Protein AF-A0A7S3X8I1-F1 (afdb_monomer)

Organism: Emiliania huxleyi (NCBI:txid2903)

Sequence (468 aa):
GGHARSLIRSGCNDATRTYMCVRTLLLALVGHPAPRRRRATPLTTELDDLARFRCPEGPFLDHQVRRDNSARLQQHIRRALSHGLVSSVLDATPRPLANVTPLYTHEAAAWPKPSRCRRRRAEVCSFSPHFCLSLPSGNAPRSSLISERHGLEFRQVWKVASSSLASFFFCNLWGDLALRKQLPSQPPPTEPAGHLLVAFASRDPISRFVASAHEVLARLLARVSPSGGPMAESMYTEPRGPLSRHVLFHTTSWYTPLVALNTSAAAVGSAAREELLASLVEGFIADLECATVYSASEHMATQTSFVTGGHASRAKLGMQIRLTNASADLETLRVRLGYQTAASSNAAAPRSAWKCPLGRENDGTAKGATMLVSKRDLGAALASRPSLVQRLCTIYMQDFLCLGFALPTECRGGHELDWLGSTATPPTPGPPGVAVGDSGDGVGTPTGRRGGDRGARRWHIGGHQPKS

Radius of gyration: 28.7 Å; Cα contacts (8 Å, |Δi|>4): 591; chains: 1; bounding box: 103×77×71 Å

Secondary structure (DSSP, 8-state):
---------S----TTSHHHHHHHHHHTTS-------------GGGTTTGGGS-PPBSTTS-HHHHHHHHHHHHHHHHHHHHTT-B--GGGS-----TT--B---TTSTTS-B-THHHHHHHHHHHH-GGG----TT----EEEEEETTTTEEEE--TTTTHHHHHHHHHHHS-S--EEEEEPTTSPPPPPPSS--EEEEEE--HHHHHHHHHHHHHHHHHH-B-TTSSBPPGGGT-TTT-TTSHHHHHHH-SSHHHHHHHHHHTTT--HHHHHHHHHHHHHHHHHHHHTT---TTGGGGS-HHHHHHTTBGGG-B--EEEEGGGHHHHHHHHHHHTT------S--SS---SSSS----TT-GGGS-S--SS-HHHHHHHHHT-HHHHHHHHHHTHHHHHHTTPPPPGGGGGGGGGHHHHTT--PPP------------------------------------PPP-

Structure (mmCIF, N/CA/C/O backbone):
data_AF-A0A7S3X8I1-F1
#
_entry.id   AF-A0A7S3X8I1-F1
#
loop_
_atom_site.group_PDB
_atom_site.id
_atom_site.type_symbol
_atom_site.label_atom_id
_atom_site.label_alt_id
_atom_site.label_comp_id
_atom_site.label_asym_id
_atom_site.label_entity_id
_atom_site.label_seq_id
_atom_site.pdbx_PDB_ins_code
_atom_site.Cartn_x
_atom_site.Cartn_y
_atom_site.Cartn_z
_atom_site.occupancy
_atom_site.B_iso_or_equiv
_atom_site.auth_seq_id
_atom_site.auth_comp_id
_atom_site.auth_asym_id
_atom_site.auth_atom_id
_atom_site.pdbx_PDB_model_num
ATOM 1 N N . GLY A 1 1 ? -74.374 -7.783 13.201 1.00 40.38 1 GLY A N 1
ATOM 2 C CA . GLY A 1 1 ? -72.956 -7.380 13.271 1.00 40.38 1 GLY A CA 1
ATOM 3 C C . GLY A 1 1 ? -72.332 -7.620 11.914 1.00 40.38 1 GLY A C 1
ATOM 4 O O . GLY A 1 1 ? -72.589 -8.652 11.329 1.00 40.38 1 GLY A O 1
ATOM 5 N N . GLY A 1 2 ? -71.607 -6.706 11.294 1.00 27.81 2 GLY A N 1
ATOM 6 C CA . GLY A 1 2 ? -70.988 -5.498 11.821 1.00 27.81 2 GLY A CA 1
ATOM 7 C C . GLY A 1 2 ? -69.584 -5.414 11.229 1.00 27.81 2 GLY A C 1
ATOM 8 O O . GLY A 1 2 ? -68.659 -5.947 11.816 1.00 27.81 2 GLY A O 1
ATOM 9 N N . HIS A 1 3 ? -69.487 -4.766 10.063 1.00 29.20 3 HIS A N 1
ATOM 10 C CA . HIS A 1 3 ? -68.266 -4.269 9.405 1.00 29.20 3 HIS A CA 1
ATOM 11 C C . HIS A 1 3 ? -67.370 -5.274 8.657 1.00 29.20 3 HIS A C 1
ATOM 13 O O . HIS A 1 3 ? -66.267 -5.604 9.068 1.00 29.20 3 HIS A O 1
ATOM 19 N N . ALA A 1 4 ? -67.806 -5.616 7.441 1.00 35.84 4 ALA A N 1
ATOM 20 C CA . ALA A 1 4 ? -66.924 -5.937 6.318 1.00 35.84 4 ALA A CA 1
ATOM 21 C C . ALA A 1 4 ? -67.372 -5.122 5.088 1.00 35.84 4 ALA A C 1
ATOM 23 O O . ALA A 1 4 ? -68.060 -5.622 4.203 1.00 35.84 4 ALA A O 1
ATOM 24 N N . ARG A 1 5 ? -67.056 -3.821 5.076 1.00 35.00 5 ARG A N 1
ATOM 25 C CA . ARG A 1 5 ? -67.106 -2.933 3.899 1.00 35.00 5 ARG A CA 1
ATOM 26 C C . ARG A 1 5 ? -66.056 -1.829 4.069 1.00 35.00 5 ARG A C 1
ATOM 28 O O . ARG A 1 5 ? -65.922 -1.318 5.174 1.00 35.00 5 ARG A O 1
ATOM 35 N N . SER A 1 6 ? -65.439 -1.425 2.949 1.00 30.69 6 SER A N 1
ATOM 36 C CA . SER A 1 6 ? -64.463 -0.322 2.777 1.00 30.69 6 SER A CA 1
ATOM 37 C C . SER A 1 6 ? -63.004 -0.757 3.024 1.00 30.69 6 SER A C 1
ATOM 39 O O . SER A 1 6 ? -62.674 -1.114 4.140 1.00 30.69 6 SER A O 1
ATOM 41 N N . LEU A 1 7 ? -62.053 -0.822 2.084 1.00 32.62 7 LEU A N 1
ATOM 42 C CA . LEU A 1 7 ? -61.887 -0.221 0.761 1.00 32.62 7 LEU A CA 1
ATOM 43 C C . LEU A 1 7 ? -61.172 -1.205 -0.192 1.00 32.62 7 LEU A C 1
ATOM 45 O O . LEU A 1 7 ? -59.998 -1.507 -0.012 1.00 32.62 7 LEU A O 1
ATOM 49 N N . ILE A 1 8 ? -61.837 -1.625 -1.269 1.00 36.31 8 ILE A N 1
ATOM 50 C CA . ILE A 1 8 ? -61.172 -2.025 -2.520 1.00 36.31 8 ILE A CA 1
ATOM 51 C C . ILE A 1 8 ? -61.911 -1.283 -3.625 1.00 36.31 8 ILE A C 1
ATOM 53 O O . ILE A 1 8 ? -62.917 -1.757 -4.142 1.00 36.31 8 ILE A O 1
ATOM 57 N N . ARG A 1 9 ? -61.465 -0.060 -3.914 1.00 34.44 9 ARG A N 1
ATOM 58 C CA . ARG A 1 9 ? -61.796 0.685 -5.134 1.00 34.44 9 ARG A CA 1
ATOM 59 C C . ARG A 1 9 ? -60.865 1.886 -5.233 1.00 34.44 9 ARG A C 1
ATOM 61 O O . ARG A 1 9 ? -61.115 2.907 -4.610 1.00 34.44 9 ARG A O 1
ATOM 68 N N . SER A 1 10 ? -59.785 1.727 -5.994 1.00 34.34 10 SER A N 1
ATOM 69 C CA . SER A 1 10 ? -59.190 2.776 -6.834 1.00 34.34 10 SER A CA 1
ATOM 70 C C . SER A 1 10 ? -57.886 2.260 -7.455 1.00 34.34 10 SER A C 1
ATOM 72 O O . SER A 1 10 ? -56.908 2.038 -6.748 1.00 34.34 10 SER A O 1
ATOM 74 N N . GLY A 1 11 ? -57.878 2.106 -8.782 1.00 37.75 11 GLY A N 1
ATOM 75 C CA . GLY A 1 11 ? -56.656 2.232 -9.580 1.00 37.75 11 GLY A CA 1
ATOM 76 C C . GLY A 1 11 ? -55.939 0.944 -9.983 1.00 37.75 11 GLY A C 1
ATOM 77 O O . GLY A 1 11 ? -54.803 0.731 -9.578 1.00 37.75 11 GLY A O 1
ATOM 78 N N . CYS A 1 12 ? -56.544 0.133 -10.855 1.00 33.62 12 CYS A N 1
ATOM 79 C CA . CYS A 1 12 ? -55.807 -0.782 -11.741 1.00 33.62 12 CYS A CA 1
ATOM 80 C C . CYS A 1 12 ? -56.543 -0.916 -13.085 1.00 33.62 12 CYS A C 1
ATOM 82 O O . CYS A 1 12 ? -57.073 -1.971 -13.412 1.00 33.62 12 CYS A O 1
ATOM 84 N N . ASN A 1 13 ? -56.585 0.174 -13.851 1.00 42.72 13 ASN A N 1
ATOM 85 C CA . ASN A 1 13 ? -56.854 0.121 -15.286 1.00 42.72 13 ASN A CA 1
ATOM 86 C C . ASN A 1 13 ? -55.504 0.226 -15.993 1.00 42.72 13 ASN A C 1
ATOM 88 O O . ASN A 1 13 ? -54.994 1.327 -16.132 1.00 42.72 13 ASN A O 1
ATOM 92 N N . ASP A 1 14 ? -54.909 -0.916 -16.340 1.00 40.91 14 ASP A N 1
ATOM 93 C CA . ASP A 1 14 ? -54.005 -1.040 -17.488 1.00 40.91 14 ASP A CA 1
ATOM 94 C C . ASP A 1 14 ? -53.703 -2.522 -17.754 1.00 40.91 14 ASP A C 1
ATOM 96 O O . ASP A 1 14 ? -53.180 -3.246 -16.899 1.00 40.91 14 ASP A O 1
ATOM 100 N N . ALA A 1 15 ? -54.043 -2.977 -18.963 1.00 42.22 15 ALA A N 1
ATOM 101 C CA . ALA A 1 15 ? -53.989 -4.375 -19.404 1.00 42.22 15 ALA A CA 1
ATOM 102 C C . ALA A 1 15 ? -52.571 -4.991 -19.403 1.00 42.22 15 ALA A C 1
ATOM 104 O O . ALA A 1 15 ? -52.410 -6.205 -19.511 1.00 42.22 15 ALA A O 1
ATOM 105 N N . THR A 1 16 ? -51.529 -4.183 -19.215 1.00 43.47 16 THR A N 1
ATOM 106 C CA . THR A 1 16 ? -50.122 -4.600 -19.142 1.00 43.47 16 THR A CA 1
ATOM 107 C C . THR A 1 16 ? -49.683 -5.081 -17.753 1.00 43.47 16 THR A C 1
ATOM 109 O O . THR A 1 16 ? -48.646 -5.736 -17.642 1.00 43.47 16 THR A O 1
ATOM 112 N N . ARG A 1 17 ? -50.456 -4.833 -16.681 1.00 42.75 17 ARG A N 1
ATOM 113 C CA . ARG A 1 17 ? -50.093 -5.262 -15.309 1.00 42.75 17 ARG A CA 1
ATOM 114 C C . ARG A 1 17 ? -50.630 -6.631 -14.892 1.00 42.75 17 ARG A C 1
ATOM 116 O O . ARG A 1 17 ? -50.066 -7.246 -13.983 1.00 42.75 17 ARG A O 1
ATOM 123 N N . THR A 1 18 ? -51.631 -7.166 -15.586 1.00 42.97 18 THR A N 1
ATOM 124 C CA . THR A 1 18 ? -52.195 -8.494 -15.289 1.00 42.97 18 THR A CA 1
ATOM 125 C C . THR A 1 18 ? -51.167 -9.612 -15.523 1.00 42.97 18 THR A C 1
ATOM 127 O O . THR A 1 18 ? -51.121 -10.584 -14.770 1.00 42.97 18 THR A O 1
ATOM 130 N N . TYR A 1 19 ? -50.241 -9.422 -16.470 1.00 40.59 19 TYR A N 1
ATOM 131 C CA . TYR A 1 19 ? -49.158 -10.372 -16.751 1.00 40.59 19 TYR A CA 1
ATOM 132 C C . TYR A 1 19 ? -48.079 -10.452 -15.653 1.00 40.59 19 TYR A C 1
ATOM 134 O O . TYR A 1 19 ? -47.413 -11.481 -15.531 1.00 40.59 19 TYR A O 1
ATOM 142 N N . MET A 1 20 ? -47.906 -9.418 -14.819 1.00 39.44 20 MET A N 1
ATOM 143 C CA . MET A 1 20 ? -46.895 -9.427 -13.746 1.00 39.44 20 MET A CA 1
ATOM 144 C C . MET A 1 20 ? -47.423 -9.977 -12.413 1.00 39.44 20 MET A C 1
ATOM 146 O O . MET A 1 20 ? -46.678 -10.648 -11.694 1.00 39.44 20 MET A O 1
ATOM 150 N N . CYS A 1 21 ? -48.711 -9.793 -12.102 1.00 39.59 21 CYS A N 1
ATOM 151 C CA . CYS A 1 21 ? -49.299 -10.379 -10.888 1.00 39.59 21 CYS A CA 1
ATOM 152 C C . CYS A 1 21 ? -49.449 -11.905 -10.992 1.00 39.59 21 CYS A C 1
ATOM 154 O O . CYS A 1 21 ? -49.142 -12.617 -10.037 1.00 39.59 21 CYS A O 1
ATOM 156 N N . VAL A 1 22 ? -49.814 -12.430 -12.167 1.00 47.88 22 VAL A N 1
ATOM 157 C CA . VAL A 1 22 ? -49.976 -13.882 -12.373 1.00 47.88 22 VAL A CA 1
ATOM 158 C C . VAL A 1 22 ? -48.625 -14.615 -12.379 1.00 47.88 22 VAL A C 1
ATOM 160 O O . VAL A 1 22 ? -48.515 -15.717 -11.844 1.00 47.88 22 VAL A O 1
ATOM 163 N N . ARG A 1 23 ? -47.552 -13.983 -12.879 1.00 43.97 23 ARG A N 1
ATOM 164 C CA . ARG A 1 23 ? -46.199 -14.572 -12.901 1.00 43.97 23 ARG A CA 1
ATOM 165 C C . ARG A 1 23 ? -45.562 -14.671 -11.509 1.00 43.97 23 ARG A C 1
ATOM 167 O O . ARG A 1 23 ? -44.801 -15.599 -11.254 1.00 43.97 23 ARG A O 1
ATOM 174 N N . THR A 1 24 ? -45.908 -13.757 -10.602 1.00 47.91 24 THR A N 1
ATOM 175 C CA . THR A 1 24 ? -45.409 -13.778 -9.215 1.00 47.91 24 THR A CA 1
ATOM 176 C C . THR A 1 24 ? -46.121 -14.847 -8.379 1.00 47.91 24 THR A C 1
ATOM 178 O O . THR A 1 24 ? -45.481 -15.507 -7.565 1.00 47.91 24 THR A O 1
ATOM 181 N N . LEU A 1 25 ? -47.412 -15.097 -8.635 1.00 43.00 25 LEU A N 1
ATOM 182 C CA . LEU A 1 25 ? -48.158 -16.166 -7.962 1.00 43.00 25 LEU A CA 1
ATOM 183 C C . LEU A 1 25 ? -47.815 -17.573 -8.487 1.00 43.00 25 LEU A C 1
ATOM 185 O O . LEU A 1 25 ? -47.768 -18.516 -7.703 1.00 43.00 25 LEU A O 1
ATOM 189 N N . LEU A 1 26 ? -47.501 -17.726 -9.780 1.00 41.41 26 LEU A N 1
ATOM 190 C CA . LEU A 1 26 ? -47.075 -19.018 -10.345 1.00 41.41 26 LEU A CA 1
ATOM 191 C C . LEU A 1 26 ? -45.654 -19.430 -9.926 1.00 41.41 26 LEU A C 1
ATOM 193 O O . LEU A 1 26 ? -45.384 -20.622 -9.806 1.00 41.41 26 LEU A O 1
ATOM 197 N N . LEU A 1 27 ? -44.760 -18.480 -9.628 1.00 42.12 27 LEU A N 1
ATOM 198 C CA . LEU A 1 27 ? -43.426 -18.784 -9.085 1.00 42.12 27 LEU A CA 1
ATOM 199 C C . LEU A 1 27 ? -43.450 -19.223 -7.610 1.00 42.12 27 LEU A C 1
ATOM 201 O O . LEU A 1 27 ? -42.492 -19.842 -7.157 1.00 42.12 27 LEU A O 1
ATOM 205 N N . ALA A 1 28 ? -44.538 -18.963 -6.877 1.00 42.22 28 ALA A N 1
ATOM 206 C CA . ALA A 1 28 ? -44.697 -19.400 -5.489 1.00 42.22 28 ALA A CA 1
ATOM 207 C C . ALA A 1 28 ? -45.192 -20.857 -5.350 1.00 42.22 28 ALA A C 1
ATOM 209 O O . ALA A 1 28 ? -45.083 -21.432 -4.271 1.00 42.22 28 ALA A O 1
ATOM 210 N N . LEU A 1 29 ? -45.708 -21.468 -6.427 1.00 39.75 29 LEU A N 1
ATOM 211 C CA . LEU A 1 29 ? -46.281 -22.825 -6.412 1.00 39.75 29 LEU A CA 1
ATOM 212 C C . LEU A 1 29 ? -45.379 -23.896 -7.048 1.00 39.75 29 LEU A C 1
ATOM 214 O O . LEU A 1 29 ? -45.655 -25.087 -6.916 1.00 39.75 29 LEU A O 1
ATOM 218 N N . VAL A 1 30 ? -44.269 -23.509 -7.685 1.00 42.16 30 VAL A N 1
ATOM 219 C CA . VAL A 1 30 ? -43.256 -24.460 -8.165 1.00 42.16 30 VAL A CA 1
ATOM 220 C C . VAL A 1 30 ? -42.226 -24.654 -7.059 1.00 42.16 30 VAL A C 1
ATOM 222 O O . VAL A 1 30 ? -41.239 -23.920 -6.982 1.00 42.16 30 VAL A O 1
ATOM 225 N N . GLY A 1 31 ? -42.482 -25.632 -6.185 1.00 35.34 31 GLY A N 1
ATOM 226 C CA . GLY A 1 31 ? -41.591 -26.024 -5.095 1.00 35.34 31 GLY A CA 1
ATOM 227 C C . GLY A 1 31 ? -40.145 -26.131 -5.571 1.00 35.34 31 GLY A C 1
ATOM 228 O O . GLY A 1 31 ? -39.769 -27.076 -6.262 1.00 35.34 31 GLY A O 1
ATOM 229 N N . HIS A 1 32 ? -39.334 -25.129 -5.229 1.00 37.28 32 HIS A N 1
ATOM 230 C CA . HIS A 1 32 ? -37.905 -25.170 -5.483 1.00 37.28 32 HIS A CA 1
ATOM 231 C C . HIS A 1 32 ? -37.329 -26.308 -4.640 1.00 37.28 32 HIS A C 1
ATOM 233 O O . HIS A 1 32 ? -37.498 -26.288 -3.417 1.00 37.28 32 HIS A O 1
ATOM 239 N N . PRO A 1 33 ? -36.670 -27.312 -5.249 1.00 37.34 33 PRO A N 1
ATOM 240 C CA . PRO A 1 33 ? -35.994 -28.331 -4.471 1.00 37.34 33 PRO A CA 1
ATOM 241 C C . PRO A 1 33 ? -34.996 -27.614 -3.566 1.00 37.34 33 PRO A C 1
ATOM 243 O O . PRO A 1 33 ? -34.175 -26.824 -4.044 1.00 37.34 33 PRO A O 1
ATOM 246 N N . ALA A 1 34 ? -35.112 -27.854 -2.256 1.00 38.25 34 ALA A N 1
ATOM 247 C CA . ALA A 1 34 ? -34.205 -27.307 -1.260 1.00 38.25 34 ALA A CA 1
ATOM 248 C C . ALA A 1 34 ? -32.766 -27.467 -1.773 1.00 38.25 34 ALA A C 1
ATOM 250 O O . ALA A 1 34 ? -32.433 -28.552 -2.270 1.00 38.25 34 ALA A O 1
ATOM 251 N N . PRO A 1 35 ? -31.922 -26.419 -1.711 1.00 39.03 35 PRO A N 1
ATOM 252 C CA . PRO A 1 35 ? -30.572 -26.501 -2.233 1.00 39.03 35 PRO A CA 1
ATOM 253 C C . PRO A 1 35 ? -29.893 -27.679 -1.546 1.00 39.03 35 PRO A C 1
ATOM 255 O O . PRO A 1 35 ? -29.646 -27.654 -0.339 1.00 39.03 35 PRO A O 1
ATOM 258 N N . ARG A 1 36 ? -29.648 -28.751 -2.314 1.00 36.06 36 ARG A N 1
ATOM 259 C CA . ARG A 1 36 ? -28.876 -29.902 -1.854 1.00 36.06 36 ARG A CA 1
ATOM 260 C C . ARG A 1 36 ? -27.589 -29.320 -1.290 1.00 36.06 36 ARG A C 1
ATOM 262 O O . ARG A 1 36 ? -26.785 -28.785 -2.053 1.00 36.06 36 ARG A O 1
ATOM 269 N N . ARG A 1 37 ? -27.411 -29.414 0.034 1.00 39.72 37 ARG A N 1
ATOM 270 C CA . ARG A 1 37 ? -26.119 -29.230 0.699 1.00 39.72 37 ARG A CA 1
ATOM 271 C C . ARG A 1 37 ? -25.157 -30.178 -0.006 1.00 39.72 37 ARG A C 1
ATOM 273 O O . ARG A 1 37 ? -25.073 -31.353 0.342 1.00 39.72 37 ARG A O 1
ATOM 280 N N . ARG A 1 38 ? -24.454 -29.692 -1.032 1.00 37.88 38 ARG A N 1
ATOM 281 C CA . ARG A 1 38 ? -23.226 -30.333 -1.476 1.00 37.88 38 ARG A CA 1
ATOM 282 C C . ARG A 1 38 ? -22.374 -30.351 -0.219 1.00 37.88 38 ARG A C 1
ATOM 284 O O . ARG A 1 38 ? -22.071 -29.288 0.319 1.00 37.88 38 ARG A O 1
ATOM 291 N N . ARG A 1 39 ? -22.082 -31.548 0.300 1.00 36.16 39 ARG A N 1
ATOM 292 C CA . ARG A 1 39 ? -20.974 -31.727 1.234 1.00 36.16 39 ARG A CA 1
ATOM 293 C C . ARG A 1 39 ? -19.784 -31.101 0.524 1.00 36.16 39 ARG A C 1
ATOM 295 O O . ARG A 1 39 ? -19.296 -31.666 -0.450 1.00 36.16 39 ARG A O 1
ATOM 302 N N . ALA A 1 40 ? -19.420 -29.888 0.931 1.00 38.16 40 ALA A N 1
ATOM 303 C CA . ALA A 1 40 ? -18.139 -29.321 0.587 1.00 38.16 40 ALA A CA 1
ATOM 304 C C . ALA A 1 40 ? -17.142 -30.326 1.146 1.00 38.16 40 ALA A C 1
ATOM 306 O O . ALA A 1 40 ? -17.053 -30.502 2.362 1.00 38.16 40 ALA A O 1
ATOM 307 N N . THR A 1 41 ? -16.504 -31.082 0.259 1.00 34.91 41 THR A N 1
ATOM 308 C CA . THR A 1 41 ? -15.312 -31.834 0.610 1.00 34.91 41 THR A CA 1
ATOM 309 C C . THR A 1 41 ? -14.407 -30.823 1.308 1.00 34.91 41 THR A C 1
ATOM 311 O O . THR A 1 41 ? -14.149 -29.773 0.710 1.00 34.91 41 THR A O 1
ATOM 314 N N . PRO A 1 42 ? -14.023 -31.032 2.580 1.00 38.12 42 PRO A N 1
ATOM 315 C CA . PRO A 1 42 ? -13.113 -30.114 3.239 1.00 38.12 42 PRO A CA 1
ATOM 316 C C . PRO A 1 42 ? -11.873 -30.047 2.353 1.00 38.12 42 PRO A C 1
ATOM 318 O O . PRO A 1 42 ? -11.259 -31.075 2.073 1.00 38.12 42 PRO A O 1
ATOM 321 N N . LEU A 1 43 ? -11.585 -28.857 1.823 1.00 41.56 43 LEU A N 1
ATOM 322 C CA . LEU A 1 43 ? -10.347 -28.580 1.114 1.00 41.56 43 LEU A CA 1
ATOM 323 C C . LEU A 1 43 ? -9.213 -28.848 2.115 1.00 41.56 43 LEU A C 1
ATOM 325 O O . LEU A 1 43 ? -8.800 -27.963 2.853 1.00 41.56 43 LEU A O 1
ATOM 329 N N . THR A 1 44 ? -8.685 -30.070 2.127 1.00 39.56 44 THR A N 1
ATOM 330 C CA . THR A 1 44 ? -7.382 -30.410 2.717 1.00 39.56 44 THR A CA 1
ATOM 331 C C . THR A 1 44 ? -6.228 -29.708 1.978 1.00 39.56 44 THR A C 1
ATOM 333 O O . THR A 1 44 ? -5.072 -29.849 2.348 1.00 39.56 44 THR A O 1
ATOM 336 N N . THR A 1 45 ? -6.546 -28.894 0.967 1.00 45.38 45 THR A N 1
ATOM 337 C CA . THR A 1 45 ? -5.658 -28.126 0.090 1.00 45.38 45 THR A CA 1
ATOM 338 C C . THR A 1 45 ? -5.239 -26.749 0.638 1.00 45.38 45 THR A C 1
ATOM 340 O O . THR A 1 45 ? -4.673 -25.963 -0.116 1.00 45.38 45 THR A O 1
ATOM 343 N N . GLU A 1 46 ? -5.509 -26.395 1.904 1.00 52.03 46 GLU A N 1
ATOM 344 C CA . GLU A 1 46 ? -5.015 -25.119 2.479 1.00 52.03 46 GLU A CA 1
ATOM 345 C C . GLU A 1 46 ? -3.475 -25.071 2.582 1.00 52.03 46 GLU A C 1
ATOM 347 O O . GLU A 1 46 ? -2.886 -23.996 2.474 1.00 52.03 46 GLU A O 1
ATOM 352 N N . LEU A 1 47 ? -2.811 -26.225 2.733 1.00 52.34 47 LEU A N 1
ATOM 353 C CA . LEU A 1 47 ? -1.346 -26.337 2.822 1.00 52.34 47 LEU A CA 1
ATOM 354 C C . LEU A 1 47 ? -0.657 -26.580 1.467 1.00 52.34 47 LEU A C 1
ATOM 356 O O . LEU A 1 47 ? 0.473 -26.124 1.277 1.00 52.34 47 LEU A O 1
ATOM 360 N N . ASP A 1 48 ? -1.333 -27.225 0.511 1.00 54.03 48 ASP A N 1
ATOM 361 C CA . ASP A 1 48 ? -0.756 -27.572 -0.801 1.00 54.03 48 ASP A CA 1
ATOM 362 C C . ASP A 1 48 ? -0.486 -26.351 -1.695 1.00 54.03 48 ASP A C 1
ATOM 364 O O . ASP A 1 48 ? 0.224 -26.448 -2.695 1.00 54.03 48 ASP A O 1
ATOM 368 N N . ASP A 1 49 ? -0.988 -25.172 -1.317 1.00 80.12 49 ASP A N 1
ATOM 369 C CA . ASP A 1 49 ? -0.841 -23.944 -2.097 1.00 80.12 49 ASP A CA 1
ATOM 370 C C . ASP A 1 49 ? 0.178 -22.941 -1.528 1.00 80.12 49 ASP A C 1
ATOM 372 O O . ASP A 1 49 ? 0.261 -21.785 -1.959 1.00 80.12 49 ASP A O 1
ATOM 376 N N . LEU A 1 50 ? 1.002 -23.376 -0.565 1.00 88.06 50 LEU A N 1
ATOM 377 C CA . LEU A 1 50 ? 2.023 -22.526 0.054 1.00 88.06 50 LEU A CA 1
ATOM 378 C C . LEU A 1 50 ? 3.015 -21.936 -0.961 1.00 88.06 50 LEU A C 1
ATOM 380 O O . LEU A 1 50 ? 3.513 -20.828 -0.768 1.00 88.06 50 LEU A O 1
ATOM 384 N N . ALA A 1 51 ? 3.256 -22.629 -2.076 1.00 89.50 51 ALA A N 1
ATOM 385 C CA . ALA A 1 51 ? 4.133 -22.159 -3.146 1.00 89.50 51 ALA A CA 1
ATOM 386 C C . ALA A 1 51 ? 3.670 -20.834 -3.785 1.00 89.50 51 ALA A C 1
ATOM 388 O O . ALA A 1 51 ? 4.492 -20.108 -4.350 1.00 89.50 51 ALA A O 1
ATOM 389 N N . ARG A 1 52 ? 2.380 -20.478 -3.683 1.00 89.94 52 ARG A N 1
ATOM 390 C CA . ARG A 1 52 ? 1.851 -19.197 -4.186 1.00 89.94 52 ARG A CA 1
ATOM 391 C C . ARG A 1 52 ? 2.147 -18.013 -3.264 1.00 89.94 52 ARG A C 1
ATOM 393 O O . ARG A 1 52 ? 2.091 -16.873 -3.730 1.00 89.94 52 ARG A O 1
ATOM 400 N N . PHE A 1 53 ? 2.522 -18.259 -2.006 1.00 92.62 53 PHE A N 1
ATOM 401 C CA . PHE A 1 53 ? 3.091 -17.249 -1.112 1.00 92.62 53 PHE A CA 1
ATOM 402 C C . PHE A 1 53 ? 4.587 -17.132 -1.382 1.00 92.62 53 PHE A C 1
ATOM 404 O O . PHE A 1 53 ? 5.419 -17.798 -0.769 1.00 92.62 53 PHE A O 1
ATOM 411 N N . ARG A 1 54 ? 4.936 -16.301 -2.357 1.00 94.38 54 ARG A N 1
ATOM 412 C CA . ARG A 1 54 ? 6.321 -16.096 -2.780 1.00 94.38 54 ARG A CA 1
ATOM 413 C C . ARG A 1 54 ? 6.568 -14.644 -3.146 1.00 94.38 54 ARG A C 1
ATOM 415 O O . ARG A 1 54 ? 5.628 -13.868 -3.333 1.00 94.38 54 ARG A O 1
ATOM 422 N N . CYS A 1 55 ? 7.839 -14.285 -3.241 1.00 96.12 55 CYS A N 1
ATOM 423 C CA . CYS A 1 55 ? 8.232 -12.978 -3.734 1.00 96.12 55 CYS A CA 1
ATOM 424 C C . CYS A 1 55 ? 8.092 -12.883 -5.258 1.00 96.12 55 CYS A C 1
ATOM 426 O O . CYS A 1 55 ? 8.237 -13.902 -5.945 1.00 96.12 55 CYS A O 1
ATOM 428 N N . PRO A 1 56 ? 7.829 -11.677 -5.799 1.00 93.44 56 PRO A N 1
ATOM 429 C CA . PRO A 1 56 ? 7.842 -11.453 -7.235 1.00 93.44 56 PRO A CA 1
ATOM 430 C C . PRO A 1 56 ? 9.191 -11.848 -7.851 1.00 93.44 56 PRO A C 1
ATOM 432 O O . PRO A 1 56 ? 10.240 -11.820 -7.205 1.00 93.44 56 PRO A O 1
ATOM 435 N N . GLU A 1 57 ? 9.151 -12.253 -9.110 1.00 91.69 57 GLU A N 1
ATOM 436 C CA . GLU A 1 57 ? 10.307 -12.654 -9.894 1.00 91.69 57 GLU A CA 1
ATOM 437 C C . GLU A 1 57 ? 10.955 -11.464 -10.612 1.00 91.69 57 GLU A C 1
ATOM 439 O O . GLU A 1 57 ? 10.396 -10.374 -10.683 1.00 91.69 57 GLU A O 1
ATOM 444 N N . GLY A 1 58 ? 12.122 -11.694 -11.211 1.00 90.88 58 GLY A N 1
ATOM 445 C CA . GLY A 1 58 ? 12.803 -10.727 -12.068 1.00 90.88 58 GLY A CA 1
ATOM 446 C C . GLY A 1 58 ? 14.029 -10.076 -11.421 1.00 90.88 58 GLY A C 1
ATOM 447 O O . GLY A 1 58 ? 14.293 -10.280 -10.239 1.00 90.88 58 GLY A O 1
ATOM 448 N N . PRO A 1 59 ? 14.812 -9.321 -12.209 1.00 93.25 59 PRO A N 1
ATOM 449 C CA . PRO A 1 59 ? 16.157 -8.882 -11.831 1.00 93.25 59 PRO A CA 1
ATOM 450 C C . PRO A 1 59 ? 16.199 -7.777 -10.765 1.00 93.25 59 PRO A C 1
ATOM 452 O O . PRO A 1 59 ? 17.285 -7.357 -10.377 1.00 93.25 59 PRO A O 1
ATOM 455 N N . PHE A 1 60 ? 15.051 -7.280 -10.291 1.00 94.50 60 PHE A N 1
ATOM 456 C CA . PHE A 1 60 ? 1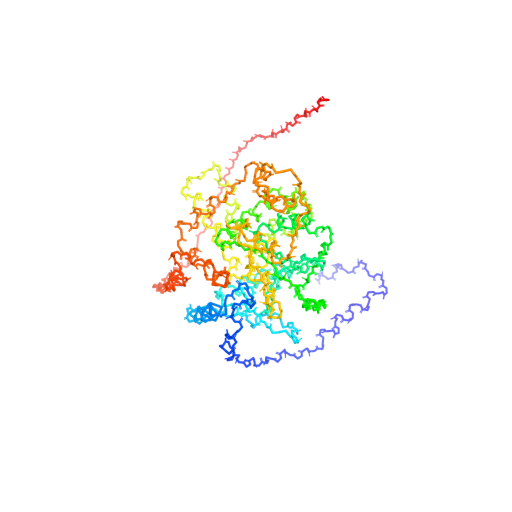5.013 -6.315 -9.186 1.00 94.50 60 PHE A CA 1
ATOM 457 C C . PHE A 1 60 ? 15.430 -6.934 -7.840 1.00 94.50 60 PHE A C 1
ATOM 459 O O . PHE A 1 60 ? 15.840 -6.206 -6.939 1.00 94.50 60 PHE A O 1
ATOM 466 N N . LEU A 1 61 ? 15.296 -8.258 -7.705 1.00 93.75 61 LEU A N 1
ATOM 467 C CA . LEU A 1 61 ? 15.595 -9.016 -6.498 1.00 93.75 61 LEU A CA 1
ATOM 468 C C . LEU A 1 61 ? 16.471 -10.210 -6.874 1.00 93.75 61 LEU A C 1
ATOM 470 O O . LEU A 1 61 ? 16.091 -11.016 -7.724 1.00 93.75 61 LEU A O 1
ATOM 474 N N . ASP A 1 62 ? 17.633 -10.321 -6.233 1.00 95.81 62 ASP A N 1
ATOM 475 C CA . ASP A 1 62 ? 18.560 -11.430 -6.458 1.00 95.81 62 ASP A CA 1
ATOM 476 C C . ASP A 1 62 ? 17.869 -12.798 -6.296 1.00 95.81 62 ASP A C 1
ATOM 478 O O . ASP A 1 62 ? 16.979 -12.976 -5.459 1.00 95.81 62 ASP A O 1
ATOM 482 N N . HIS A 1 63 ? 18.282 -13.781 -7.101 1.00 95.31 63 HIS A N 1
ATOM 483 C CA . HIS A 1 63 ? 17.655 -15.098 -7.134 1.00 95.31 63 HIS A CA 1
ATOM 484 C C . HIS A 1 63 ? 17.722 -15.816 -5.780 1.00 95.31 63 HIS A C 1
ATOM 486 O O . HIS A 1 63 ? 16.731 -16.424 -5.360 1.00 95.31 63 HIS A O 1
ATOM 492 N N . GLN A 1 64 ? 18.873 -15.759 -5.105 1.00 96.81 64 GLN A N 1
ATOM 493 C CA . GLN A 1 64 ? 19.064 -16.383 -3.802 1.00 96.81 64 GLN A CA 1
ATOM 494 C C . GLN A 1 64 ? 18.228 -15.661 -2.747 1.00 96.81 64 GLN A C 1
ATOM 496 O O . GLN A 1 64 ? 17.407 -16.295 -2.085 1.00 96.81 64 GLN A O 1
ATOM 501 N N . VAL A 1 65 ? 18.325 -14.330 -2.697 1.00 96.94 65 VAL A N 1
ATOM 502 C CA . VAL A 1 65 ? 17.530 -13.498 -1.779 1.00 96.94 65 VAL A CA 1
ATOM 503 C C . VAL A 1 65 ? 16.029 -13.744 -1.962 1.00 96.94 65 VAL A C 1
ATOM 505 O O . VAL A 1 65 ? 15.292 -13.880 -0.987 1.00 96.94 65 VAL A O 1
ATOM 508 N N . ARG A 1 66 ? 15.553 -13.859 -3.206 1.00 96.00 66 ARG A N 1
ATOM 509 C CA . ARG A 1 66 ? 14.155 -14.173 -3.526 1.00 96.00 66 ARG A CA 1
ATOM 510 C C . ARG A 1 66 ? 13.733 -15.537 -2.989 1.00 96.00 66 ARG A C 1
ATOM 512 O O . ARG A 1 66 ? 12.630 -15.643 -2.447 1.00 96.00 66 ARG A O 1
ATOM 519 N N . ARG A 1 67 ? 14.560 -16.577 -3.163 1.00 96.75 67 ARG A N 1
ATOM 520 C CA . ARG A 1 67 ? 14.278 -17.922 -2.630 1.00 96.75 67 ARG A CA 1
ATOM 521 C C . ARG A 1 67 ? 14.165 -17.880 -1.110 1.00 96.75 67 ARG A C 1
ATOM 523 O O . ARG A 1 67 ? 13.153 -18.328 -0.576 1.00 96.75 67 ARG A O 1
ATOM 530 N N . ASP A 1 68 ? 15.135 -17.258 -0.450 1.00 97.56 68 ASP A N 1
ATOM 531 C CA . ASP A 1 68 ? 15.197 -17.182 1.011 1.00 97.56 68 ASP A CA 1
ATOM 532 C C . ASP A 1 68 ? 14.019 -16.382 1.579 1.00 97.56 68 ASP A C 1
ATOM 534 O O . ASP A 1 68 ? 13.323 -16.831 2.490 1.00 97.56 68 ASP A O 1
ATOM 538 N N . ASN A 1 69 ? 13.708 -15.229 0.984 1.00 97.50 69 ASN A N 1
ATOM 539 C CA . ASN A 1 69 ? 12.572 -14.408 1.400 1.00 97.50 69 ASN A CA 1
ATOM 540 C C . ASN A 1 69 ? 11.222 -15.079 1.116 1.00 97.50 69 ASN A C 1
ATOM 542 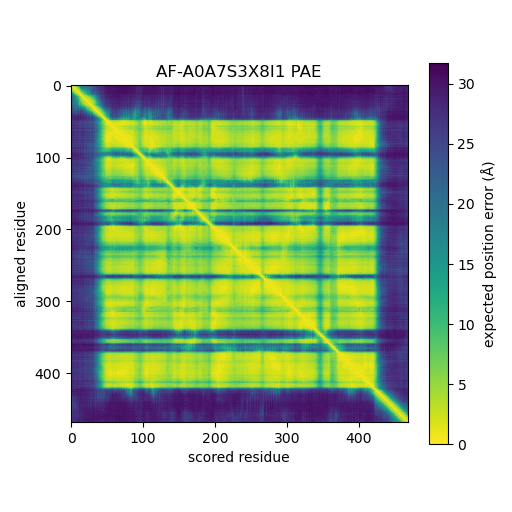O O . ASN A 1 69 ? 10.297 -14.931 1.913 1.00 97.50 69 ASN A O 1
ATOM 546 N N . SER A 1 70 ? 11.105 -15.864 0.040 1.00 97.00 70 SER A N 1
ATOM 547 C CA . SER A 1 70 ? 9.897 -16.660 -0.220 1.00 97.00 70 SER A CA 1
ATOM 548 C C . SER A 1 70 ? 9.735 -17.781 0.808 1.00 97.00 70 SER A C 1
ATOM 550 O O . SER A 1 70 ? 8.638 -17.974 1.324 1.00 97.00 70 SER A O 1
ATOM 552 N N . ALA A 1 71 ? 10.815 -18.478 1.171 1.00 96.75 71 ALA A N 1
ATOM 553 C CA . ALA A 1 71 ? 10.781 -19.504 2.212 1.00 96.75 71 ALA A CA 1
ATOM 554 C C . ALA A 1 71 ? 10.390 -18.916 3.580 1.00 96.75 71 ALA A C 1
ATOM 556 O O . ALA A 1 71 ? 9.532 -19.469 4.270 1.00 96.75 71 ALA A O 1
ATOM 557 N N . ARG A 1 72 ? 10.945 -17.749 3.937 1.00 96.94 72 ARG A N 1
ATOM 558 C CA . ARG A 1 72 ? 10.574 -17.000 5.151 1.00 96.94 72 ARG A CA 1
ATOM 559 C C . ARG A 1 72 ? 9.111 -16.564 5.137 1.00 96.94 72 ARG A C 1
ATOM 561 O O . ARG A 1 72 ? 8.431 -16.704 6.149 1.00 96.94 72 ARG A O 1
ATOM 568 N N . LEU A 1 73 ? 8.607 -16.088 3.997 1.00 96.88 73 LEU A N 1
ATOM 569 C CA . LEU A 1 73 ? 7.194 -15.745 3.840 1.00 96.88 73 LEU A CA 1
ATOM 570 C C . LEU A 1 73 ? 6.305 -16.976 4.064 1.00 96.88 73 LEU A C 1
ATOM 572 O O . LEU A 1 73 ? 5.359 -16.915 4.839 1.00 96.88 73 LEU A O 1
ATOM 576 N N . GLN A 1 74 ? 6.632 -18.117 3.459 1.00 96.06 74 GLN A N 1
ATOM 577 C CA . GLN A 1 74 ? 5.884 -19.363 3.661 1.00 96.06 74 GLN A CA 1
ATOM 578 C C . GLN A 1 74 ? 5.926 -19.837 5.116 1.00 96.06 74 GLN A C 1
ATOM 580 O O . GLN A 1 74 ? 4.919 -20.305 5.641 1.00 96.06 74 GLN A O 1
ATOM 585 N N . GLN A 1 75 ? 7.073 -19.710 5.788 1.00 95.81 75 GLN A N 1
ATOM 586 C CA . GLN A 1 75 ? 7.187 -20.003 7.215 1.00 95.81 75 GLN A CA 1
ATOM 587 C C . GLN A 1 75 ? 6.285 -19.086 8.047 1.00 95.81 75 GLN A C 1
ATOM 589 O O . GLN A 1 75 ? 5.575 -19.579 8.922 1.00 95.81 75 GLN A O 1
ATOM 594 N N . HIS A 1 76 ? 6.262 -17.784 7.753 1.00 95.50 76 HIS A N 1
ATOM 595 C CA . HIS A 1 76 ? 5.346 -16.844 8.394 1.00 95.50 76 HIS A CA 1
ATOM 596 C C . HIS A 1 76 ? 3.882 -17.265 8.202 1.00 95.50 76 HIS A C 1
ATOM 598 O O . HIS A 1 76 ? 3.142 -17.326 9.177 1.00 95.50 76 HIS A O 1
ATOM 604 N N . ILE A 1 77 ? 3.478 -17.646 6.984 1.00 95.19 77 ILE A N 1
ATOM 605 C CA . ILE A 1 77 ? 2.110 -18.111 6.700 1.00 95.19 77 ILE A CA 1
ATOM 606 C C . ILE A 1 77 ? 1.760 -19.368 7.507 1.00 95.19 77 ILE A C 1
ATOM 608 O O . ILE A 1 77 ? 0.689 -19.424 8.107 1.00 95.19 77 ILE A O 1
ATOM 612 N N . ARG A 1 78 ? 2.670 -20.350 7.593 1.00 94.06 78 ARG A N 1
ATOM 613 C CA . ARG A 1 78 ? 2.466 -21.543 8.435 1.00 94.06 78 ARG A CA 1
ATOM 614 C C . ARG A 1 78 ? 2.275 -21.175 9.908 1.00 94.06 78 ARG A C 1
ATOM 616 O O . ARG A 1 78 ? 1.375 -21.709 10.546 1.00 94.06 78 ARG A O 1
ATOM 623 N N . ARG A 1 79 ? 3.086 -20.248 10.433 1.00 94.38 79 ARG A N 1
ATOM 624 C CA . ARG A 1 79 ? 2.968 -19.770 11.820 1.00 94.38 79 ARG A CA 1
ATOM 625 C C . ARG A 1 79 ? 1.658 -19.014 12.041 1.00 94.38 79 ARG A C 1
ATOM 627 O O . ARG A 1 79 ? 0.953 -19.282 13.002 1.00 94.38 79 ARG A O 1
ATOM 634 N N . ALA A 1 80 ? 1.284 -18.118 11.134 1.00 94.06 80 ALA A N 1
ATOM 635 C CA . ALA A 1 80 ? 0.016 -17.399 11.202 1.00 94.06 80 ALA A CA 1
ATOM 636 C C . ALA A 1 80 ? -1.173 -18.370 11.320 1.00 94.06 80 ALA A C 1
ATOM 638 O O . ALA A 1 80 ? -2.009 -18.218 12.211 1.00 94.06 80 ALA A O 1
ATOM 639 N N . LEU A 1 81 ? -1.200 -19.412 10.481 1.00 92.75 81 LEU A N 1
ATOM 640 C CA . LEU A 1 81 ? -2.211 -20.472 10.541 1.00 92.75 81 LEU A CA 1
ATOM 641 C C . LEU A 1 81 ? -2.170 -21.241 11.872 1.00 92.75 81 LEU A C 1
ATOM 643 O O . LEU A 1 81 ? -3.215 -21.447 12.485 1.00 92.75 81 LEU A O 1
ATOM 647 N N . SER A 1 82 ? -0.985 -21.617 12.371 1.00 91.69 82 SER A N 1
ATOM 648 C CA . SER A 1 82 ? -0.868 -22.316 13.663 1.00 91.69 82 SER A CA 1
ATOM 649 C C . SER A 1 82 ? -1.284 -21.456 14.860 1.00 91.69 82 SER A C 1
ATOM 651 O O . SER A 1 82 ? -1.689 -21.994 15.884 1.00 91.69 82 SER A O 1
ATOM 653 N N . HIS A 1 83 ? -1.216 -20.128 14.735 1.00 91.62 83 HIS A N 1
ATOM 654 C CA . HIS A 1 83 ? -1.718 -19.168 15.722 1.00 91.62 83 HIS A CA 1
ATOM 655 C C . HIS A 1 83 ? -3.224 -18.858 15.566 1.00 91.62 83 HIS A C 1
ATOM 657 O O . HIS A 1 83 ? -3.741 -17.949 16.215 1.00 91.62 83 HIS A O 1
ATOM 663 N N . GLY A 1 84 ? -3.951 -19.608 14.729 1.00 91.19 84 GLY A N 1
ATOM 664 C CA . GLY A 1 84 ? -5.410 -19.529 14.624 1.00 91.19 84 GLY A CA 1
ATOM 665 C C . GLY A 1 84 ? -5.937 -18.492 13.629 1.00 91.19 84 GLY A C 1
ATOM 666 O O . GLY A 1 84 ? -7.143 -18.232 13.604 1.00 91.19 84 GLY A O 1
ATOM 667 N N . LEU A 1 85 ? -5.075 -17.903 12.791 1.00 93.00 85 LEU A N 1
ATOM 668 C CA . LEU A 1 85 ? -5.554 -17.149 11.631 1.00 93.00 85 LEU A CA 1
ATOM 669 C C . LEU A 1 85 ? -6.151 -18.131 10.630 1.00 93.00 85 LEU A C 1
ATOM 671 O O . LEU A 1 85 ? -5.658 -19.239 10.445 1.00 93.00 85 LEU A O 1
ATOM 675 N N . VAL A 1 86 ? -7.215 -17.706 9.963 1.00 90.88 86 VAL A N 1
ATOM 676 C CA . VAL A 1 86 ? -7.983 -18.542 9.046 1.00 90.88 86 VAL A CA 1
ATOM 677 C C . VAL A 1 86 ? -7.914 -17.981 7.639 1.00 90.88 86 VAL A C 1
ATOM 679 O O . VAL A 1 86 ? -7.946 -16.765 7.433 1.00 90.88 86 VAL A O 1
ATOM 682 N N . SER A 1 87 ? -7.847 -18.867 6.651 1.00 85.00 87 SER A N 1
ATOM 683 C CA . SER A 1 87 ? -8.039 -18.471 5.265 1.00 85.00 87 SER A CA 1
ATOM 684 C C . SER A 1 87 ? -9.524 -18.252 4.968 1.00 85.00 87 SER A C 1
ATOM 686 O O . SER A 1 87 ? -10.406 -18.844 5.597 1.00 85.00 87 SER A O 1
ATOM 688 N N . SER A 1 88 ? -9.822 -17.406 3.987 1.00 77.69 88 SER A N 1
ATOM 689 C CA . SER A 1 88 ? -11.185 -17.122 3.521 1.00 77.69 88 SER A CA 1
ATOM 690 C C . SER A 1 88 ? -11.390 -17.531 2.062 1.00 77.69 88 SER A C 1
ATOM 692 O O . SER A 1 88 ? -12.274 -16.998 1.396 1.00 77.69 88 SER A O 1
ATOM 694 N N . VAL A 1 89 ? -10.611 -18.494 1.546 1.00 69.88 89 VAL A N 1
ATOM 695 C CA . VAL A 1 89 ? -10.753 -19.015 0.168 1.00 69.88 89 VAL A CA 1
ATOM 696 C C . VAL A 1 89 ? -12.184 -19.463 -0.129 1.00 69.88 89 VAL A C 1
ATOM 698 O O . VAL A 1 89 ? -12.686 -19.205 -1.218 1.00 69.88 89 VAL A O 1
ATOM 701 N N . LEU A 1 90 ? -12.865 -20.072 0.846 1.00 63.53 90 LEU A N 1
ATOM 702 C CA . LEU A 1 90 ? -14.257 -20.518 0.704 1.00 63.53 90 LEU A CA 1
ATOM 703 C C . LEU A 1 90 ? -15.254 -19.354 0.545 1.00 63.53 90 LEU A C 1
ATOM 705 O O . LEU A 1 90 ? -16.311 -19.538 -0.052 1.00 63.53 90 LEU A O 1
ATOM 709 N N . ASP A 1 91 ? -14.896 -18.158 1.021 1.00 61.44 91 ASP A N 1
ATOM 710 C CA . ASP A 1 91 ? -15.678 -16.923 0.883 1.00 61.44 91 ASP A CA 1
ATOM 711 C C . ASP A 1 91 ? -15.262 -16.110 -0.360 1.00 61.44 91 ASP A C 1
ATOM 713 O O . ASP A 1 91 ? -15.770 -15.004 -0.608 1.00 61.44 91 ASP A O 1
ATOM 717 N N . ALA A 1 92 ? -14.265 -16.580 -1.115 1.00 64.62 92 ALA A N 1
ATOM 718 C CA . ALA A 1 92 ? -13.845 -15.933 -2.346 1.00 64.62 92 ALA A CA 1
ATOM 719 C C . ALA A 1 92 ? -14.926 -16.145 -3.402 1.00 64.62 92 ALA A C 1
ATOM 721 O O . ALA A 1 92 ? -15.431 -17.253 -3.579 1.00 64.62 92 ALA A O 1
ATOM 722 N N . THR A 1 93 ? -15.274 -15.095 -4.144 1.00 60.56 93 THR A N 1
ATOM 723 C CA . THR A 1 93 ? -16.166 -15.279 -5.287 1.00 60.56 93 THR A CA 1
ATOM 724 C C . THR A 1 93 ? -15.439 -16.180 -6.290 1.00 60.56 93 THR A C 1
ATOM 726 O O . THR A 1 93 ? -14.349 -15.796 -6.732 1.00 60.56 93 THR A O 1
ATOM 729 N N . PRO A 1 94 ? -15.991 -17.352 -6.665 1.00 53.25 94 PRO A N 1
ATOM 730 C CA . PRO A 1 94 ? -15.376 -18.230 -7.647 1.00 53.25 94 PRO A CA 1
ATOM 731 C C . PRO A 1 94 ? -15.510 -17.565 -9.016 1.00 53.25 94 PRO A C 1
ATOM 733 O O . PRO A 1 94 ? -16.432 -17.829 -9.780 1.00 53.25 94 PRO A O 1
ATOM 736 N N . ARG A 1 95 ? -14.622 -16.619 -9.322 1.00 55.00 95 ARG A N 1
ATOM 737 C CA . ARG A 1 95 ? -14.456 -16.163 -10.695 1.00 55.00 95 ARG A CA 1
ATOM 738 C C . ARG A 1 95 ? -13.623 -17.216 -11.413 1.00 55.00 95 ARG A C 1
ATOM 740 O O . ARG A 1 95 ? -12.606 -17.631 -10.855 1.00 55.00 95 ARG A O 1
ATOM 747 N N . PRO A 1 96 ? -14.022 -17.646 -12.621 1.00 47.69 96 PRO A N 1
ATOM 748 C CA . PRO A 1 96 ? -13.216 -18.545 -13.424 1.00 47.69 96 PRO A CA 1
ATOM 749 C C . PRO A 1 96 ? -11.930 -17.810 -13.816 1.00 47.69 96 PRO A C 1
ATOM 751 O O . PRO A 1 96 ? -11.858 -17.133 -14.833 1.00 47.69 96 PRO A O 1
ATOM 754 N N . LEU A 1 97 ? -10.900 -17.941 -12.983 1.00 52.69 97 LEU A N 1
ATOM 755 C CA . LEU A 1 97 ? -9.508 -17.637 -13.307 1.00 52.69 97 LEU A CA 1
ATOM 756 C C . LEU A 1 97 ? -8.930 -18.780 -14.153 1.00 52.69 97 LEU A C 1
ATOM 758 O O . LEU A 1 97 ? -7.804 -19.216 -13.916 1.00 52.69 97 LEU A O 1
ATOM 762 N N . ALA A 1 98 ? -9.718 -19.316 -15.093 1.00 46.81 98 ALA A N 1
ATOM 763 C CA . ALA A 1 98 ? -9.235 -20.325 -16.018 1.00 46.81 98 ALA A CA 1
ATOM 764 C C . ALA A 1 98 ? -8.000 -19.722 -16.703 1.00 46.81 98 ALA A C 1
ATOM 766 O O . ALA A 1 98 ? -8.111 -18.713 -17.397 1.00 46.81 98 ALA A O 1
ATOM 767 N N . ASN A 1 99 ? -6.828 -20.298 -16.421 1.00 54.91 99 ASN A N 1
ATOM 768 C CA . ASN A 1 99 ? -5.509 -19.942 -16.960 1.00 54.91 99 ASN A CA 1
ATOM 769 C C . ASN A 1 99 ? -4.693 -18.862 -16.224 1.00 54.91 99 ASN A C 1
ATOM 771 O O . ASN A 1 99 ? -3.708 -18.383 -16.784 1.00 54.91 99 ASN A O 1
ATOM 775 N N . VAL A 1 100 ? -5.019 -18.489 -14.979 1.00 63.09 100 VAL A N 1
ATOM 776 C CA . VAL A 1 100 ? -4.175 -17.544 -14.219 1.00 63.09 100 VAL A CA 1
ATOM 777 C C . VAL A 1 100 ? -3.562 -18.193 -12.985 1.00 63.09 100 VAL A C 1
ATOM 779 O O . VAL A 1 100 ? -4.258 -18.491 -12.019 1.00 63.09 100 VAL A O 1
ATOM 782 N N . THR A 1 101 ? -2.235 -18.342 -12.987 1.00 70.50 101 THR A N 1
ATOM 783 C CA . THR A 1 101 ? -1.480 -18.748 -11.796 1.00 70.50 101 THR A CA 1
ATOM 784 C C . THR A 1 101 ? -1.484 -17.601 -10.777 1.00 70.50 101 THR A C 1
ATOM 786 O O . THR A 1 101 ? -0.942 -16.525 -11.072 1.00 70.50 101 THR A O 1
ATOM 789 N N . PRO A 1 102 ? -2.079 -17.782 -9.585 1.00 76.50 102 PRO A N 1
ATOM 790 C CA . PRO A 1 102 ? -2.116 -16.731 -8.581 1.00 76.50 102 PRO A CA 1
ATOM 791 C C . PRO A 1 102 ? -0.743 -16.507 -7.951 1.00 76.50 102 PRO A C 1
ATOM 793 O O . PRO A 1 102 ? 0.056 -17.430 -7.783 1.00 76.50 102 PRO A O 1
ATOM 796 N N . LEU A 1 103 ? -0.511 -15.264 -7.550 1.00 84.25 103 LEU A N 1
ATOM 797 C CA . LEU A 1 103 ? 0.472 -14.890 -6.546 1.00 84.25 103 LEU A CA 1
ATOM 798 C C . LEU A 1 103 ? -0.322 -14.333 -5.365 1.00 84.25 103 LEU A C 1
ATOM 800 O O . LEU A 1 103 ? -1.032 -13.341 -5.532 1.00 84.25 103 LEU A O 1
ATOM 804 N N . TYR A 1 104 ? -0.248 -14.967 -4.198 1.00 88.06 104 TYR A N 1
ATOM 805 C CA . TYR A 1 104 ? -1.032 -14.507 -3.056 1.00 88.06 104 TYR A CA 1
ATOM 806 C C . TYR A 1 104 ? -0.382 -13.291 -2.402 1.00 88.06 104 TYR A C 1
ATOM 808 O O . TYR A 1 104 ? 0.775 -13.330 -1.982 1.00 88.06 104 TYR A O 1
ATOM 816 N N . THR A 1 105 ? -1.157 -12.211 -2.328 1.00 89.88 105 THR A N 1
ATOM 817 C CA . THR A 1 105 ? -0.868 -11.004 -1.546 1.00 89.88 105 THR A CA 1
ATOM 818 C C . THR A 1 105 ? -1.851 -10.901 -0.385 1.00 89.88 105 THR A C 1
ATOM 820 O O . THR A 1 105 ? -2.782 -11.702 -0.291 1.00 89.88 105 THR A O 1
ATOM 823 N N . HIS A 1 106 ? -1.682 -9.918 0.499 1.00 91.06 106 HIS A N 1
ATOM 824 C CA . HIS A 1 106 ? -2.542 -9.757 1.676 1.00 91.06 106 HIS A CA 1
ATOM 825 C C . HIS A 1 106 ? -4.048 -9.694 1.349 1.00 91.06 106 HIS A C 1
ATOM 827 O O . HIS A 1 106 ? -4.890 -10.249 2.061 1.00 91.06 106 HIS A O 1
ATOM 833 N N . GLU A 1 107 ? -4.403 -9.064 0.229 1.00 87.62 107 GLU A N 1
ATOM 834 C CA . GLU A 1 107 ? -5.790 -8.904 -0.216 1.00 87.62 107 GLU A CA 1
ATOM 835 C C . GLU A 1 107 ? -6.388 -10.198 -0.785 1.00 87.62 107 GLU A C 1
ATOM 837 O O . GLU A 1 107 ? -7.601 -10.270 -0.989 1.00 87.62 107 GLU A O 1
ATOM 842 N N . ALA A 1 108 ? -5.570 -11.222 -1.049 1.00 85.25 108 ALA A N 1
ATOM 843 C CA . ALA A 1 108 ? -6.053 -12.521 -1.488 1.00 85.25 108 ALA A CA 1
ATOM 844 C C . ALA A 1 108 ? -6.880 -13.188 -0.382 1.00 85.25 108 ALA A C 1
ATOM 846 O O . ALA A 1 108 ? -6.549 -13.133 0.806 1.00 85.25 108 ALA A O 1
ATOM 847 N N . ALA A 1 109 ? -7.941 -13.886 -0.782 1.00 83.88 109 ALA A N 1
ATOM 848 C CA . ALA A 1 109 ? -8.749 -14.686 0.135 1.00 83.88 109 ALA A CA 1
ATOM 849 C C . ALA A 1 109 ? -7.937 -15.805 0.812 1.00 83.88 109 ALA A C 1
ATOM 851 O O . ALA A 1 109 ? -8.248 -16.183 1.937 1.00 83.88 109 ALA A O 1
ATOM 852 N N . ALA A 1 110 ? -6.884 -16.284 0.137 1.00 86.19 110 ALA A N 1
ATOM 853 C CA . ALA A 1 110 ? -5.957 -17.288 0.646 1.00 86.19 110 ALA A CA 1
ATOM 854 C C . ALA A 1 110 ? -5.095 -16.796 1.817 1.00 86.19 110 ALA A C 1
ATOM 856 O O . ALA A 1 110 ? -4.673 -17.603 2.644 1.00 86.19 110 ALA A O 1
ATOM 857 N N . TRP A 1 111 ? -4.838 -15.487 1.906 1.00 90.44 111 TRP A N 1
ATOM 858 C CA . TRP A 1 111 ? -4.000 -14.926 2.961 1.00 90.44 111 TRP A CA 1
ATOM 859 C C . TRP A 1 111 ? -4.671 -15.088 4.333 1.00 90.44 111 TRP A C 1
ATOM 861 O O . TRP A 1 111 ? -5.804 -14.611 4.474 1.00 90.44 111 TRP A O 1
ATOM 871 N N . PRO A 1 112 ? -4.006 -15.704 5.335 1.00 92.31 112 PRO A N 1
ATOM 872 C CA . PRO A 1 112 ? -4.582 -15.921 6.660 1.00 92.31 112 PRO A CA 1
ATOM 873 C C . PRO A 1 112 ? -4.952 -14.605 7.346 1.00 92.31 112 PRO A C 1
ATOM 875 O O . PRO A 1 112 ? -4.155 -13.668 7.395 1.00 92.31 112 PRO A O 1
ATOM 878 N N . LYS A 1 113 ? -6.165 -14.539 7.892 1.00 92.81 113 LYS A N 1
ATOM 879 C CA . LYS A 1 113 ? -6.706 -13.368 8.592 1.00 92.81 113 LYS A CA 1
ATOM 880 C C . LYS A 1 113 ? -7.369 -13.797 9.902 1.00 92.81 113 LYS A C 1
ATOM 882 O O . LYS A 1 113 ? -7.768 -14.953 10.036 1.00 92.81 113 LYS A O 1
ATOM 887 N N . PRO A 1 114 ? -7.548 -12.895 10.875 1.00 93.81 114 PRO A N 1
ATOM 888 C CA . PRO A 1 114 ? -8.337 -13.194 12.065 1.00 93.81 114 PRO A CA 1
ATOM 889 C C . PRO A 1 114 ? -9.765 -13.629 11.722 1.00 93.81 114 PRO A C 1
ATOM 891 O O . PRO A 1 114 ? -10.395 -13.077 10.818 1.00 93.81 114 PRO A O 1
ATOM 894 N N . SER A 1 115 ? -10.324 -14.560 12.496 1.00 91.19 115 SER A N 1
ATOM 895 C CA . SER A 1 115 ? -11.687 -15.082 12.289 1.00 91.19 115 SER A CA 1
ATOM 896 C C . SER A 1 115 ? -12.763 -13.985 12.271 1.00 91.19 115 SER A C 1
ATOM 898 O O . SER A 1 115 ? -13.725 -14.070 11.501 1.00 91.19 115 SER A O 1
ATOM 900 N N . ARG A 1 116 ? -12.562 -12.897 13.036 1.00 91.94 116 ARG A N 1
ATOM 901 C CA . ARG A 1 116 ? -13.426 -11.699 13.034 1.00 91.94 116 ARG A CA 1
ATOM 902 C C . ARG A 1 116 ? -13.612 -11.073 11.647 1.00 91.94 116 ARG A C 1
ATOM 904 O O . ARG A 1 116 ? -14.652 -10.464 11.402 1.00 91.94 116 ARG A O 1
ATOM 911 N N . CYS A 1 117 ? -12.663 -11.254 10.729 1.00 91.25 117 CYS A N 1
ATOM 912 C CA . CYS A 1 117 ? -12.740 -10.686 9.387 1.00 91.25 117 CYS A CA 1
ATOM 913 C C . CYS A 1 117 ? -13.860 -11.290 8.536 1.00 91.25 117 CYS A C 1
ATOM 915 O O . CYS A 1 117 ? -14.431 -10.582 7.709 1.00 91.25 117 CYS A O 1
ATOM 917 N N . ARG A 1 118 ? -14.250 -12.552 8.775 1.00 87.88 118 ARG A N 1
ATOM 918 C CA . ARG A 1 118 ? -15.400 -13.165 8.085 1.00 87.88 118 ARG A CA 1
ATOM 919 C C . ARG A 1 118 ? -16.701 -12.438 8.420 1.00 87.88 118 ARG A C 1
ATOM 921 O O . ARG A 1 118 ? -17.448 -12.057 7.522 1.00 87.88 118 ARG A O 1
ATOM 928 N N . ARG A 1 119 ? -16.931 -12.180 9.714 1.00 88.81 119 ARG A N 1
ATOM 929 C CA . ARG A 1 119 ? -18.098 -11.426 10.194 1.00 88.81 119 ARG A CA 1
ATOM 930 C C . ARG A 1 119 ? -18.076 -9.992 9.673 1.00 88.81 119 ARG A C 1
ATOM 932 O O . ARG A 1 119 ? -19.057 -9.552 9.084 1.00 88.81 119 ARG A O 1
ATOM 939 N N . ARG A 1 120 ? -16.938 -9.302 9.812 1.00 89.50 120 ARG A N 1
ATOM 940 C CA . ARG A 1 120 ? -16.789 -7.918 9.344 1.00 89.50 120 ARG A CA 1
ATOM 941 C C . ARG A 1 120 ? -17.102 -7.782 7.857 1.00 89.50 120 ARG A C 1
ATOM 943 O O . ARG A 1 120 ? -17.822 -6.875 7.452 1.00 89.50 120 ARG A O 1
ATOM 950 N N . ARG A 1 121 ? -16.601 -8.708 7.039 1.00 85.69 121 ARG A N 1
ATOM 951 C CA . ARG A 1 121 ? -16.887 -8.721 5.607 1.00 85.69 121 ARG A CA 1
ATOM 952 C C . ARG A 1 121 ? -18.376 -8.900 5.326 1.00 85.69 121 ARG A C 1
ATOM 954 O O . ARG A 1 121 ? -18.896 -8.173 4.489 1.00 85.69 121 ARG A O 1
ATOM 961 N N . ALA A 1 122 ? -19.054 -9.824 6.009 1.00 86.12 122 ALA A N 1
ATOM 962 C CA . ALA A 1 122 ? -20.493 -10.035 5.847 1.00 86.12 122 ALA A CA 1
ATOM 963 C C . ALA A 1 122 ? -21.310 -8.776 6.197 1.00 86.12 122 ALA A C 1
ATOM 965 O O . ALA A 1 122 ? -22.213 -8.413 5.444 1.00 86.12 122 ALA A O 1
ATOM 966 N N . GLU A 1 123 ? -20.950 -8.072 7.275 1.00 88.88 123 GLU A N 1
ATOM 967 C CA . GLU A 1 123 ? -21.576 -6.801 7.675 1.00 88.88 123 GLU A CA 1
ATOM 968 C C . GLU A 1 123 ? -21.425 -5.733 6.582 1.00 88.88 123 GLU A C 1
ATOM 970 O O . GLU A 1 123 ? -22.423 -5.220 6.072 1.00 88.88 123 GLU A O 1
ATOM 975 N N . VAL A 1 124 ? -20.189 -5.457 6.152 1.00 87.50 124 VAL A N 1
ATOM 976 C CA . VAL A 1 124 ? -19.889 -4.464 5.102 1.00 87.50 124 VAL A CA 1
ATOM 977 C C . VAL A 1 124 ? -20.607 -4.817 3.798 1.00 87.50 124 VAL A C 1
ATOM 979 O O . VAL A 1 124 ? -21.181 -3.953 3.136 1.00 87.50 124 VAL A O 1
ATOM 982 N N . CYS A 1 125 ? -20.624 -6.106 3.464 1.00 84.44 125 CYS A N 1
ATOM 983 C CA . CYS A 1 125 ? -21.299 -6.643 2.295 1.00 84.44 125 CYS A CA 1
ATOM 984 C C . CYS A 1 125 ? -22.805 -6.429 2.291 1.00 84.44 125 CYS A C 1
ATOM 986 O O . CYS A 1 125 ? -23.377 -6.067 1.263 1.00 84.44 125 CYS A O 1
ATOM 988 N N . SER A 1 126 ? -23.440 -6.693 3.433 1.00 87.50 126 SER A N 1
ATOM 989 C CA . SER A 1 126 ? -24.881 -6.525 3.594 1.00 87.50 126 SER A CA 1
ATOM 990 C C . SER A 1 126 ? -25.299 -5.067 3.415 1.00 87.50 126 SER A C 1
ATOM 992 O O . SER A 1 126 ? -26.384 -4.791 2.911 1.00 87.50 126 SER A O 1
ATOM 994 N N . PHE A 1 127 ? -24.407 -4.141 3.771 1.00 87.62 127 PHE A N 1
ATOM 995 C CA . PHE A 1 127 ? -24.642 -2.713 3.660 1.00 87.62 127 PHE A CA 1
ATOM 996 C C . PHE A 1 127 ? -24.396 -2.181 2.238 1.00 87.62 127 PHE A C 1
ATOM 998 O O . PHE A 1 127 ? -25.191 -1.400 1.718 1.00 87.62 127 PHE A O 1
ATOM 1005 N N . SER A 1 128 ? -23.311 -2.606 1.584 1.00 81.50 128 SER A N 1
ATOM 1006 C CA . SER A 1 128 ? -22.989 -2.208 0.210 1.00 81.50 128 SER A CA 1
ATOM 1007 C C . SER A 1 128 ? -22.393 -3.380 -0.575 1.00 81.50 128 SER A C 1
ATOM 1009 O O . SER A 1 128 ? -21.203 -3.684 -0.437 1.00 81.50 128 SER A O 1
ATOM 1011 N N . PRO A 1 129 ? -23.169 -4.009 -1.479 1.00 80.19 129 PRO A N 1
ATOM 1012 C CA . PRO A 1 129 ? -22.682 -5.108 -2.313 1.00 80.19 129 PRO A CA 1
ATOM 1013 C C . PRO A 1 129 ? -21.473 -4.738 -3.185 1.00 80.19 129 PRO A C 1
ATOM 1015 O O . PRO A 1 129 ? -20.673 -5.603 -3.541 1.00 80.19 129 PRO A O 1
ATOM 1018 N N . HIS A 1 130 ? -21.291 -3.451 -3.506 1.00 73.25 130 HIS A N 1
ATOM 1019 C CA . HIS A 1 130 ? -20.120 -2.961 -4.241 1.00 73.25 130 HIS A CA 1
ATOM 1020 C C . HIS A 1 130 ? -18.802 -3.184 -3.485 1.00 73.25 130 HIS A C 1
ATOM 1022 O O . HIS A 1 130 ? -17.746 -3.293 -4.106 1.00 73.25 130 HIS A O 1
ATOM 1028 N N . PHE A 1 131 ? -18.864 -3.300 -2.159 1.00 75.69 131 PHE A N 1
ATOM 1029 C CA . PHE A 1 131 ? -17.721 -3.539 -1.284 1.00 75.69 131 PHE A CA 1
ATOM 1030 C C . PHE A 1 131 ? -17.470 -5.033 -1.004 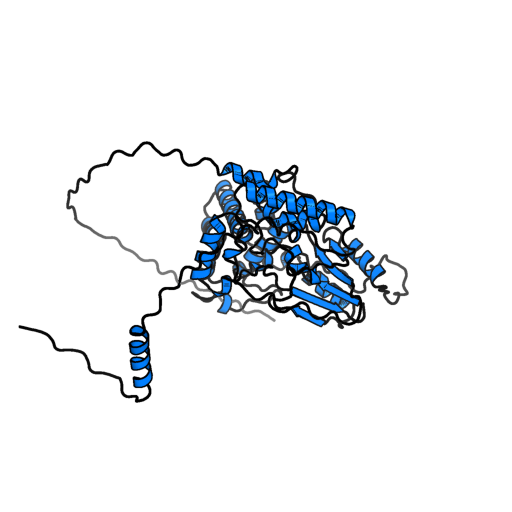1.00 75.69 131 PHE A C 1
ATOM 1032 O O . PHE A 1 131 ? -16.531 -5.388 -0.298 1.00 75.69 131 PHE A O 1
ATOM 1039 N N . CYS A 1 132 ? -18.248 -5.940 -1.607 1.00 72.50 132 CYS A N 1
ATOM 1040 C CA . CYS A 1 132 ? -18.110 -7.388 -1.402 1.00 72.50 132 CYS A CA 1
ATOM 1041 C C . CYS A 1 132 ? -17.006 -8.085 -2.188 1.00 72.50 132 CYS A C 1
ATOM 1043 O O . CYS A 1 132 ? -16.830 -9.305 -2.053 1.00 72.50 132 CYS A O 1
ATOM 1045 N N . LEU A 1 133 ? -16.295 -7.359 -3.045 1.00 65.38 133 LEU A N 1
ATOM 1046 C CA . LEU A 1 133 ? -15.301 -7.954 -3.923 1.00 65.38 133 LEU A CA 1
ATOM 1047 C C . LEU A 1 133 ? -14.163 -8.538 -3.079 1.00 65.38 133 LEU A C 1
ATOM 1049 O O . LEU A 1 133 ? -13.367 -7.801 -2.515 1.00 65.38 133 LEU A O 1
ATOM 1053 N N . SER A 1 134 ? -14.051 -9.864 -3.037 1.00 60.66 134 SER A N 1
ATOM 1054 C CA . SER A 1 134 ? -12.806 -10.552 -2.693 1.00 60.66 134 SER A CA 1
ATOM 1055 C C . SER A 1 134 ? -12.418 -11.388 -3.889 1.00 60.66 134 SER A C 1
ATOM 1057 O O . SER A 1 134 ? -13.110 -12.341 -4.259 1.00 60.66 134 SER A O 1
ATOM 1059 N N . LEU A 1 135 ? -11.339 -10.969 -4.537 1.00 57.78 135 LEU A N 1
ATOM 1060 C CA . LEU A 1 135 ? -10.755 -11.737 -5.615 1.00 57.78 135 LEU A CA 1
ATOM 1061 C C . LEU A 1 135 ? -9.795 -12.769 -5.013 1.00 57.78 135 LEU A C 1
ATOM 1063 O O . LEU A 1 135 ? -9.032 -12.428 -4.103 1.00 57.78 135 LEU A O 1
ATOM 1067 N N . PRO A 1 136 ? -9.766 -14.006 -5.541 1.00 53.25 136 PRO A N 1
ATOM 1068 C CA . PRO A 1 136 ? -8.802 -15.022 -5.117 1.00 53.25 136 PRO A CA 1
ATOM 1069 C C . PRO A 1 136 ? -7.345 -14.533 -5.164 1.00 53.25 136 PRO A C 1
ATOM 1071 O O . PRO A 1 136 ? -6.520 -14.983 -4.380 1.00 53.25 136 PRO A O 1
ATOM 1074 N N . SER A 1 137 ? -7.049 -13.576 -6.050 1.00 56.66 137 SER A N 1
ATOM 1075 C CA . SER A 1 137 ? -5.734 -12.967 -6.263 1.00 56.66 137 SER A CA 1
ATOM 1076 C C . SER A 1 137 ? -5.600 -11.519 -5.754 1.00 56.66 137 SER A C 1
ATOM 1078 O O . SER A 1 137 ? -4.611 -10.872 -6.062 1.00 56.66 137 SER A O 1
ATOM 1080 N N . GLY A 1 138 ? -6.569 -10.962 -5.022 1.00 58.53 138 GLY A N 1
ATOM 1081 C CA . GLY A 1 138 ? -6.509 -9.567 -4.551 1.00 58.53 138 GLY A CA 1
ATOM 1082 C C . GLY A 1 138 ? -7.017 -8.508 -5.548 1.00 58.53 138 GLY A C 1
ATOM 1083 O O . GLY A 1 138 ? -7.308 -8.800 -6.707 1.00 58.53 138 GLY A O 1
ATOM 1084 N N . ASN A 1 139 ? -7.183 -7.272 -5.058 1.00 55.66 139 ASN A N 1
ATOM 1085 C CA . ASN A 1 139 ? -8.031 -6.222 -5.655 1.00 55.66 139 ASN A CA 1
ATOM 1086 C C . ASN A 1 139 ? -7.313 -4.922 -6.059 1.00 55.66 139 ASN A C 1
ATOM 1088 O O . ASN A 1 139 ? -7.985 -3.927 -6.335 1.00 55.66 139 ASN A O 1
ATOM 1092 N N . ALA A 1 140 ? -5.980 -4.868 -6.084 1.00 59.62 140 ALA A N 1
ATOM 1093 C CA . ALA A 1 140 ? -5.322 -3.595 -6.368 1.00 59.62 140 ALA A CA 1
ATOM 1094 C C . ALA A 1 140 ? -5.620 -3.121 -7.810 1.00 59.62 140 ALA A C 1
ATOM 1096 O O . ALA A 1 140 ? -5.428 -3.889 -8.761 1.00 59.62 140 ALA A O 1
ATOM 1097 N N . PRO A 1 141 ? -6.092 -1.874 -8.006 1.00 59.47 141 PRO A N 1
ATOM 1098 C CA . PRO A 1 141 ? -6.235 -1.304 -9.336 1.00 59.47 141 PRO A CA 1
ATOM 1099 C C . PRO A 1 141 ? -4.857 -1.195 -9.986 1.00 59.47 141 PRO A C 1
ATOM 1101 O O . PRO A 1 141 ? -3.905 -0.695 -9.390 1.00 59.47 141 PRO A O 1
ATOM 1104 N N . ARG A 1 142 ? -4.759 -1.686 -11.221 1.00 72.44 142 ARG A N 1
ATOM 1105 C CA . ARG A 1 142 ? -3.498 -1.801 -11.952 1.00 72.44 142 ARG A CA 1
ATOM 1106 C C . ARG A 1 142 ? -3.441 -0.684 -12.981 1.00 72.44 142 ARG A C 1
ATOM 1108 O O . ARG A 1 142 ? -4.134 -0.742 -13.997 1.00 72.44 142 ARG A O 1
ATOM 1115 N N . SER A 1 143 ? -2.648 0.345 -12.719 1.00 77.88 143 SER A N 1
ATOM 1116 C CA . SER A 1 143 ? -2.303 1.336 -13.734 1.00 77.88 143 SER A CA 1
ATOM 1117 C C . SER A 1 143 ? -0.811 1.285 -14.023 1.00 77.88 143 SER A C 1
ATOM 1119 O O . SER A 1 143 ? 0.025 1.296 -13.116 1.00 77.88 143 SER A O 1
ATOM 1121 N N . SER A 1 144 ? -0.498 1.219 -15.311 1.00 85.56 144 SER A N 1
ATOM 1122 C CA . SER A 1 144 ? 0.864 1.273 -15.819 1.00 85.56 144 SER A CA 1
ATOM 1123 C C . SER A 1 144 ? 0.991 2.435 -16.794 1.00 85.56 144 SER A C 1
ATOM 1125 O O . SER A 1 144 ? 0.090 2.683 -17.598 1.00 85.56 144 SER A O 1
ATOM 1127 N N . LEU A 1 145 ? 2.120 3.129 -16.738 1.00 86.62 145 LEU A N 1
ATOM 1128 C CA . LEU A 1 145 ? 2.554 4.056 -17.776 1.00 86.62 145 LEU A CA 1
ATOM 1129 C C . LEU A 1 145 ? 3.554 3.315 -18.655 1.00 86.62 145 LEU A C 1
ATOM 1131 O O . LEU A 1 145 ? 4.527 2.775 -18.133 1.00 86.62 145 LEU A O 1
ATOM 1135 N N . ILE A 1 146 ? 3.309 3.257 -19.959 1.00 86.88 146 ILE A N 1
ATOM 1136 C CA . ILE A 1 146 ? 4.173 2.522 -20.886 1.00 86.88 146 ILE A CA 1
ATOM 1137 C C . ILE A 1 146 ? 4.800 3.498 -21.866 1.00 86.88 146 ILE A C 1
ATOM 1139 O O . ILE A 1 146 ? 4.073 4.202 -22.561 1.00 86.88 146 ILE A O 1
ATOM 1143 N N . SER A 1 147 ? 6.130 3.503 -21.934 1.00 87.38 147 SER A N 1
ATOM 1144 C CA . SER A 1 147 ? 6.886 4.104 -23.030 1.00 87.38 147 SER A CA 1
ATOM 1145 C C . SER A 1 147 ? 7.461 2.978 -23.877 1.00 87.38 147 SER A C 1
ATOM 1147 O O . SER A 1 147 ? 8.439 2.342 -23.486 1.00 87.38 147 SER A O 1
ATOM 1149 N N . GLU A 1 148 ? 6.855 2.716 -25.034 1.00 85.25 148 GLU A N 1
ATOM 1150 C CA . GLU A 1 148 ? 7.379 1.719 -25.978 1.00 85.25 148 GLU A CA 1
ATOM 1151 C C . GLU A 1 148 ? 8.715 2.192 -26.564 1.00 85.25 148 GLU A C 1
ATOM 1153 O O . GLU A 1 148 ? 9.669 1.421 -26.633 1.00 85.25 148 GLU A O 1
ATOM 1158 N N . ARG A 1 149 ? 8.826 3.497 -26.849 1.00 84.81 149 ARG A N 1
ATOM 1159 C CA . ARG A 1 149 ? 10.049 4.151 -27.333 1.00 84.81 149 ARG A CA 1
ATOM 1160 C C . ARG A 1 149 ? 11.262 3.916 -26.434 1.00 84.81 149 ARG A C 1
ATOM 1162 O O . ARG A 1 149 ? 12.361 3.708 -26.935 1.00 84.81 149 ARG A O 1
ATOM 1169 N N . HIS A 1 150 ? 11.069 3.985 -25.119 1.00 87.19 150 HIS A N 1
ATOM 1170 C CA . HIS A 1 150 ? 12.142 3.800 -24.143 1.00 87.19 150 HIS A CA 1
ATOM 1171 C C . HIS A 1 150 ? 12.170 2.394 -23.539 1.00 87.19 150 HIS A C 1
ATOM 1173 O O . HIS A 1 150 ? 12.989 2.133 -22.665 1.00 87.19 150 HIS A O 1
ATOM 1179 N N . GLY A 1 151 ? 11.285 1.491 -23.967 1.00 88.62 151 GLY A N 1
ATOM 1180 C CA . GLY A 1 151 ? 11.211 0.140 -23.420 1.00 88.62 151 GLY A CA 1
ATOM 1181 C C . GLY A 1 151 ? 10.899 0.101 -21.919 1.00 88.62 151 GLY A C 1
ATOM 1182 O O . GLY A 1 151 ? 11.482 -0.710 -21.208 1.00 88.62 151 GLY A O 1
ATOM 1183 N N . LEU A 1 152 ? 10.014 0.970 -21.413 1.00 89.94 152 LEU A N 1
ATOM 1184 C CA . LEU A 1 152 ? 9.689 1.083 -19.983 1.00 89.94 152 LEU A CA 1
ATOM 1185 C C . LEU A 1 152 ? 8.198 0.832 -19.715 1.00 89.94 152 LEU A C 1
ATOM 1187 O O . LEU A 1 152 ? 7.342 1.497 -20.292 1.00 89.94 152 LEU A O 1
ATOM 1191 N N . GLU A 1 153 ? 7.884 -0.043 -18.756 1.00 90.00 153 GLU A N 1
ATOM 1192 C CA . GLU A 1 153 ? 6.585 -0.084 -18.065 1.00 90.00 153 GLU A CA 1
ATOM 1193 C C . GLU A 1 153 ? 6.779 0.421 -16.629 1.00 90.00 153 GLU A C 1
ATOM 1195 O O . GLU A 1 153 ? 7.380 -0.267 -15.808 1.00 90.00 153 GLU A O 1
ATOM 1200 N N . PHE A 1 154 ? 6.236 1.589 -16.282 1.00 91.12 154 PHE A N 1
ATOM 1201 C CA . PHE A 1 154 ? 6.173 2.046 -14.895 1.00 91.12 154 PHE A CA 1
ATOM 1202 C C . PHE A 1 154 ? 4.841 1.658 -14.254 1.00 91.12 154 PHE A C 1
ATOM 1204 O O . PHE A 1 154 ? 3.787 2.190 -14.612 1.00 91.12 154 PHE A O 1
ATOM 1211 N N . ARG A 1 155 ? 4.882 0.754 -13.274 1.00 89.31 155 ARG A N 1
ATOM 1212 C CA . ARG A 1 155 ? 3.705 0.320 -12.513 1.00 89.31 155 ARG A CA 1
ATOM 1213 C C . ARG A 1 155 ? 3.458 1.247 -11.340 1.00 89.31 155 ARG A C 1
ATOM 1215 O O . ARG A 1 155 ? 4.296 1.391 -10.449 1.00 89.31 155 ARG A O 1
ATOM 1222 N N . GLN A 1 156 ? 2.283 1.862 -11.335 1.00 87.50 156 GLN A N 1
ATOM 1223 C CA . GLN A 1 156 ? 1.925 2.829 -10.315 1.00 87.50 156 GLN A CA 1
ATOM 1224 C C . GLN A 1 156 ? 1.499 2.116 -9.035 1.00 87.50 156 GLN A C 1
ATOM 1226 O O . GLN A 1 156 ? 0.631 1.247 -9.026 1.00 87.50 156 GLN A O 1
ATOM 1231 N N . VAL A 1 157 ? 2.098 2.543 -7.931 1.00 87.75 157 VAL A N 1
ATOM 1232 C CA . VAL A 1 157 ? 1.777 2.074 -6.584 1.00 87.75 157 VAL A CA 1
ATOM 1233 C C . VAL A 1 157 ? 1.298 3.277 -5.783 1.00 87.75 157 VAL A C 1
ATOM 1235 O O . VAL A 1 157 ? 1.925 4.339 -5.789 1.00 87.75 157 VAL A O 1
ATOM 1238 N N . TRP A 1 158 ? 0.176 3.196 -5.083 1.00 84.31 158 TRP A N 1
ATOM 1239 C CA . TRP A 1 158 ? -0.252 4.371 -4.329 1.00 84.31 158 TRP A CA 1
ATOM 1240 C C . TRP A 1 158 ? 0.596 4.640 -3.094 1.00 84.31 158 TRP A C 1
ATOM 1242 O O . TRP A 1 158 ? 1.141 3.736 -2.460 1.00 84.31 158 TRP A O 1
ATOM 1252 N N . LYS A 1 159 ? 0.695 5.939 -2.783 1.00 84.50 159 LYS A N 1
ATOM 1253 C CA . LYS A 1 159 ? 1.397 6.504 -1.618 1.00 84.50 159 LYS A CA 1
ATOM 1254 C C . LYS A 1 159 ? 2.905 6.261 -1.586 1.00 84.50 159 LYS A C 1
ATOM 1256 O O . LYS A 1 159 ? 3.547 6.421 -0.548 1.00 84.50 159 LYS A O 1
ATOM 1261 N N . VAL A 1 160 ? 3.470 6.040 -2.770 1.00 79.62 160 VAL A N 1
ATOM 1262 C CA . VAL A 1 160 ? 4.913 6.005 -3.023 1.00 79.62 160 VAL A CA 1
ATOM 1263 C C . VAL A 1 160 ? 5.326 7.029 -4.086 1.00 79.62 160 VAL A C 1
ATOM 1265 O O . VAL A 1 160 ? 6.099 6.738 -4.985 1.00 79.62 160 VAL A O 1
ATOM 1268 N N . ALA A 1 161 ? 4.793 8.252 -3.980 1.00 77.31 161 ALA A N 1
ATOM 1269 C CA . ALA A 1 161 ? 5.077 9.355 -4.909 1.00 77.31 161 ALA A CA 1
ATOM 1270 C C . ALA A 1 161 ? 4.799 9.016 -6.390 1.00 77.31 161 ALA A C 1
ATOM 1272 O O . ALA A 1 161 ? 5.415 9.575 -7.290 1.00 77.31 161 ALA A O 1
ATOM 1273 N N . SER A 1 162 ? 3.846 8.114 -6.659 1.00 73.25 162 SER A N 1
ATOM 1274 C CA . SER A 1 162 ? 3.532 7.694 -8.032 1.00 73.25 162 SER A CA 1
ATOM 1275 C C . SER A 1 162 ? 3.021 8.816 -8.928 1.00 73.25 162 SER A C 1
ATOM 1277 O O . SER A 1 162 ? 3.246 8.734 -10.127 1.00 73.25 162 SER A O 1
ATOM 1279 N N . SER A 1 163 ? 2.373 9.854 -8.385 1.00 78.31 163 SER A N 1
ATOM 1280 C CA . SER A 1 163 ? 2.027 11.051 -9.168 1.00 78.31 163 SER A CA 1
ATOM 1281 C C . SER A 1 163 ? 3.284 11.819 -9.574 1.00 78.31 163 SER A C 1
ATOM 1283 O O . SER A 1 163 ? 3.469 12.099 -10.748 1.00 78.31 163 SER A O 1
ATOM 1285 N N . SER A 1 164 ? 4.208 12.024 -8.634 1.00 84.19 164 SER A N 1
ATOM 1286 C CA . SER A 1 164 ? 5.473 12.729 -8.864 1.00 84.19 164 SER A CA 1
ATOM 1287 C C . SER A 1 164 ? 6.339 11.997 -9.876 1.00 84.19 164 SER A C 1
ATOM 1289 O O . SER A 1 164 ? 6.904 12.607 -10.776 1.00 84.19 164 SER A O 1
ATOM 1291 N N . LEU A 1 165 ? 6.413 10.670 -9.747 1.00 88.88 165 LEU A N 1
ATOM 1292 C CA . LEU A 1 165 ? 7.113 9.809 -10.690 1.00 88.88 165 LEU A CA 1
ATOM 1293 C C . LEU A 1 165 ? 6.404 9.762 -12.044 1.00 88.88 165 LEU A C 1
ATOM 1295 O O . LEU A 1 165 ? 7.078 9.788 -13.063 1.00 88.88 165 LEU A O 1
ATOM 1299 N N . ALA A 1 166 ? 5.070 9.760 -12.084 1.00 86.38 166 ALA A N 1
ATOM 1300 C CA . ALA A 1 166 ? 4.326 9.860 -13.337 1.00 86.38 166 ALA A CA 1
ATOM 1301 C C . ALA A 1 166 ? 4.629 11.175 -14.070 1.00 86.38 166 ALA A C 1
ATOM 1303 O O . ALA A 1 166 ? 5.003 11.134 -15.238 1.00 86.38 166 ALA A O 1
ATOM 1304 N N . SER A 1 167 ? 4.541 12.316 -13.379 1.00 86.25 167 SER A N 1
ATOM 1305 C CA . SER A 1 167 ? 4.897 13.637 -13.914 1.00 86.25 167 SER A CA 1
ATOM 1306 C C . SER A 1 167 ? 6.358 13.678 -14.372 1.00 86.25 167 SER A C 1
ATOM 1308 O O . SER A 1 167 ? 6.669 14.170 -15.458 1.00 86.25 167 SER A O 1
ATOM 1310 N N . PHE A 1 168 ? 7.261 13.102 -13.573 1.00 89.31 168 PHE A N 1
ATOM 1311 C CA . PHE A 1 168 ? 8.677 12.980 -13.901 1.00 89.31 168 PHE A CA 1
ATOM 1312 C C . PHE A 1 168 ? 8.904 12.166 -15.179 1.00 89.31 168 PHE A C 1
ATOM 1314 O O . PHE A 1 168 ? 9.617 12.632 -16.068 1.00 89.31 168 PHE A O 1
ATOM 1321 N N . PHE A 1 169 ? 8.298 10.982 -15.303 1.00 90.06 169 PHE A N 1
ATOM 1322 C CA . PHE A 1 169 ? 8.432 10.150 -16.497 1.00 90.06 169 PHE A CA 1
ATOM 1323 C C . PHE A 1 169 ? 7.807 10.817 -17.715 1.00 90.06 169 PHE A C 1
ATOM 1325 O O . PHE A 1 169 ? 8.414 10.790 -18.778 1.00 90.06 169 PHE A O 1
ATOM 1332 N N . PHE A 1 170 ? 6.654 11.471 -17.561 1.00 87.69 170 PHE A N 1
ATOM 1333 C CA . PHE A 1 170 ? 6.002 12.192 -18.650 1.00 87.69 170 PHE A CA 1
ATOM 1334 C C . PHE A 1 170 ? 6.877 13.324 -19.198 1.00 87.69 170 PHE A C 1
ATOM 1336 O O . PHE A 1 170 ? 7.011 13.470 -20.411 1.00 87.69 170 PHE A O 1
ATOM 1343 N N . CYS A 1 171 ? 7.527 14.102 -18.325 1.00 86.94 171 CYS A N 1
ATOM 1344 C CA . CYS A 1 171 ? 8.432 15.151 -18.790 1.00 86.94 171 CYS A CA 1
ATOM 1345 C C . CYS A 1 171 ? 9.716 14.592 -19.428 1.00 86.94 171 CYS A C 1
ATOM 1347 O O . CYS A 1 171 ? 10.193 15.130 -20.431 1.00 86.94 171 CYS A O 1
ATOM 1349 N N . ASN A 1 172 ? 10.312 13.559 -18.824 1.00 87.00 172 ASN A N 1
ATOM 1350 C CA . ASN A 1 172 ? 11.640 13.088 -19.210 1.00 87.00 172 ASN A CA 1
ATOM 1351 C C . ASN A 1 172 ? 11.629 12.116 -20.393 1.00 87.00 172 ASN A C 1
ATOM 1353 O O . ASN A 1 172 ? 12.520 12.186 -21.224 1.00 87.00 172 ASN A O 1
ATOM 1357 N N . LEU A 1 173 ? 10.640 11.234 -20.503 1.00 84.75 173 LEU A N 1
ATOM 1358 C CA . LEU A 1 173 ? 10.610 10.169 -21.517 1.00 84.75 173 LEU A CA 1
ATOM 1359 C C . LEU A 1 173 ? 9.777 10.542 -22.752 1.00 84.75 173 LEU A C 1
ATOM 1361 O O . LEU A 1 173 ? 9.389 9.672 -23.527 1.00 84.75 173 LEU A O 1
ATOM 1365 N N . TRP A 1 174 ? 9.524 11.847 -22.907 1.00 66.62 174 TRP A N 1
ATOM 1366 C CA . TRP A 1 174 ? 8.588 12.457 -23.850 1.00 66.62 174 TRP A CA 1
ATOM 1367 C C . TRP A 1 174 ? 7.143 11.952 -23.678 1.00 66.62 174 TRP A C 1
ATOM 1369 O O . TRP A 1 174 ? 6.884 10.902 -23.096 1.00 66.62 174 TRP A O 1
ATOM 1379 N N . GLY A 1 175 ? 6.168 12.737 -24.143 1.00 61.72 175 GLY A N 1
ATOM 1380 C CA . GLY A 1 175 ? 4.727 12.499 -23.949 1.00 61.72 175 GLY A CA 1
ATOM 1381 C C . GLY A 1 175 ? 4.161 11.213 -24.575 1.00 61.72 175 GLY A C 1
ATOM 1382 O O . GLY A 1 175 ? 2.946 11.065 -24.633 1.00 61.72 175 GLY A O 1
ATOM 1383 N N . ASP A 1 176 ? 5.016 10.277 -24.991 1.00 65.38 176 ASP A N 1
ATOM 1384 C CA . ASP A 1 176 ? 4.706 8.976 -25.592 1.00 65.38 176 ASP A CA 1
ATOM 1385 C C . ASP A 1 176 ? 4.248 7.937 -24.541 1.00 65.38 176 ASP A C 1
ATOM 1387 O O . ASP A 1 176 ? 4.204 6.735 -24.809 1.00 65.38 176 ASP A O 1
ATOM 1391 N N . LEU A 1 177 ? 3.933 8.375 -23.313 1.00 72.75 177 LEU A N 1
ATOM 1392 C CA . LEU A 1 177 ? 3.398 7.503 -22.273 1.00 72.75 177 LEU A CA 1
ATOM 1393 C C . LEU A 1 177 ? 1.919 7.218 -22.518 1.00 72.75 177 LEU A C 1
ATOM 1395 O O . LEU A 1 177 ? 1.052 8.054 -22.264 1.00 72.75 177 LEU A O 1
ATOM 1399 N N . ALA A 1 178 ? 1.619 5.982 -22.902 1.00 78.62 178 ALA A N 1
ATOM 1400 C CA . ALA A 1 178 ? 0.254 5.484 -22.880 1.00 78.62 178 ALA A CA 1
ATOM 1401 C C . ALA A 1 178 ? -0.104 5.036 -21.456 1.00 78.62 178 ALA A C 1
ATOM 1403 O O . ALA A 1 178 ? 0.498 4.105 -20.908 1.00 78.62 178 ALA A O 1
ATOM 1404 N N . LEU A 1 179 ? -1.114 5.672 -20.853 1.00 78.25 179 LEU A N 1
ATOM 1405 C CA . LEU A 1 179 ? -1.720 5.163 -19.625 1.00 78.25 179 LEU A CA 1
ATOM 1406 C C . LEU A 1 179 ? -2.537 3.914 -19.967 1.00 78.25 179 LEU A C 1
ATOM 1408 O O . LEU A 1 179 ? -3.619 4.006 -20.546 1.00 78.25 179 LEU A O 1
ATOM 1412 N N . ARG A 1 180 ? -2.050 2.739 -19.563 1.00 76.31 180 ARG A N 1
ATOM 1413 C CA . ARG A 1 180 ? -2.821 1.495 -19.635 1.00 76.31 180 ARG A CA 1
ATOM 1414 C C . ARG A 1 180 ? -3.413 1.199 -18.264 1.00 76.31 180 ARG A C 1
ATOM 1416 O O . ARG A 1 180 ? -2.703 0.884 -17.308 1.00 76.31 180 ARG A O 1
ATOM 1423 N N . LYS A 1 181 ? -4.739 1.302 -18.168 1.00 71.19 181 LYS A N 1
ATOM 1424 C CA . LYS A 1 181 ? -5.498 0.865 -16.994 1.00 71.19 181 LYS A CA 1
ATOM 1425 C C . LYS A 1 181 ? -5.944 -0.573 -17.218 1.00 71.19 181 LYS A C 1
ATOM 1427 O O . LYS A 1 181 ? -6.726 -0.837 -18.124 1.00 71.19 181 LYS A O 1
ATOM 1432 N N . GLN A 1 182 ? -5.470 -1.489 -16.386 1.00 65.31 182 GLN A N 1
ATOM 1433 C CA . GLN A 1 182 ? -5.937 -2.866 -16.389 1.00 65.31 182 GLN A CA 1
ATOM 1434 C C . GLN A 1 182 ? -6.991 -3.024 -15.295 1.00 65.31 182 GLN A C 1
ATOM 1436 O O . GLN A 1 182 ? -6.738 -2.784 -14.109 1.00 65.31 182 GLN A O 1
ATOM 1441 N N . LEU A 1 183 ? -8.196 -3.425 -15.695 1.00 63.84 183 LEU A N 1
ATOM 1442 C CA . LEU A 1 183 ? -9.233 -3.755 -14.726 1.00 63.84 183 LEU A CA 1
ATOM 1443 C C . LEU A 1 183 ? -8.820 -5.027 -13.961 1.00 63.84 183 LEU A C 1
ATOM 1445 O O . LEU A 1 183 ? -8.257 -5.933 -14.575 1.00 63.84 183 LEU A O 1
ATOM 1449 N N . PRO A 1 184 ? -9.119 -5.149 -12.653 1.00 55.34 184 PRO A N 1
ATOM 1450 C CA . PRO A 1 184 ? -8.747 -6.326 -11.857 1.00 55.34 184 PRO A CA 1
ATOM 1451 C C . PRO A 1 184 ? -9.202 -7.671 -12.451 1.00 55.34 184 PRO A C 1
ATOM 1453 O O . PRO A 1 184 ? -8.588 -8.700 -12.192 1.00 55.34 184 PRO A O 1
ATOM 1456 N N . SER A 1 185 ? -10.265 -7.663 -13.262 1.00 55.09 185 SER A N 1
ATOM 1457 C CA . SER A 1 185 ? -10.823 -8.841 -13.933 1.00 55.09 185 SER A CA 1
ATOM 1458 C C . SER A 1 185 ? -10.272 -9.113 -15.331 1.00 55.09 185 SER A C 1
ATOM 1460 O O . SER A 1 185 ? -10.646 -10.115 -15.930 1.00 55.09 185 SER A O 1
ATOM 1462 N N . GLN A 1 186 ? -9.453 -8.219 -15.884 1.00 59.34 186 GLN A N 1
ATOM 1463 C CA . GLN A 1 186 ? -8.854 -8.428 -17.195 1.00 59.34 186 GLN A CA 1
ATOM 1464 C C . GLN A 1 186 ? -7.557 -9.227 -17.038 1.00 59.34 186 GLN A C 1
ATOM 1466 O O . GLN A 1 186 ? -6.762 -8.913 -16.138 1.00 59.34 186 GLN A O 1
ATOM 1471 N N . PRO A 1 187 ? -7.304 -10.228 -17.902 1.00 58.84 187 PRO A N 1
ATOM 1472 C CA . PRO A 1 187 ? -6.000 -10.873 -17.950 1.00 58.84 187 PRO A CA 1
ATOM 1473 C C . PRO A 1 187 ? -4.907 -9.821 -18.211 1.00 58.84 187 PRO A C 1
ATOM 1475 O O . PRO A 1 187 ? -5.207 -8.730 -18.714 1.00 58.84 187 PRO A O 1
ATOM 1478 N N . PRO A 1 188 ? -3.645 -10.090 -17.826 1.00 61.69 188 PRO A N 1
ATOM 1479 C CA . PRO A 1 188 ? -2.536 -9.249 -18.255 1.00 61.69 188 PRO A CA 1
ATOM 1480 C C . PRO A 1 188 ? -2.611 -9.064 -19.774 1.00 61.69 188 PRO A C 1
ATOM 1482 O O . PRO A 1 188 ? -2.919 -10.037 -20.465 1.00 61.69 188 PRO A O 1
ATOM 1485 N N . PRO A 1 189 ? -2.366 -7.850 -20.295 1.00 62.56 189 PRO A N 1
ATOM 1486 C CA . PRO A 1 189 ? -2.232 -7.690 -21.734 1.00 62.56 189 PRO A CA 1
ATOM 1487 C C . PRO A 1 189 ? -1.158 -8.663 -22.230 1.00 62.56 189 PRO A C 1
ATOM 1489 O O . PRO A 1 189 ? -0.129 -8.821 -21.568 1.00 62.56 189 PRO A O 1
ATOM 1492 N N . THR A 1 190 ? -1.410 -9.321 -23.362 1.00 61.94 190 THR A N 1
ATOM 1493 C CA . THR A 1 190 ? -0.386 -10.076 -24.090 1.00 61.94 190 THR A CA 1
ATOM 1494 C C . THR A 1 190 ? 0.792 -9.126 -24.287 1.00 61.94 190 THR A C 1
ATOM 1496 O O . THR A 1 190 ? 0.579 -8.007 -24.762 1.00 61.94 190 THR A O 1
ATOM 1499 N N . GLU A 1 191 ? 1.981 -9.498 -23.799 1.00 59.97 191 GLU A N 1
ATOM 1500 C CA . GLU A 1 191 ? 3.143 -8.603 -23.801 1.00 59.97 191 GLU A CA 1
ATOM 1501 C C . GLU A 1 191 ? 3.318 -8.004 -25.209 1.00 59.97 191 GLU A C 1
ATOM 1503 O O . GLU A 1 191 ? 3.282 -8.761 -26.185 1.00 59.97 191 GLU A O 1
ATOM 1508 N N . PRO A 1 192 ? 3.449 -6.669 -25.363 1.00 51.84 192 PRO A N 1
ATOM 1509 C CA . PRO A 1 192 ? 3.849 -6.123 -26.653 1.00 51.84 192 PRO A CA 1
ATOM 1510 C C . PRO A 1 192 ? 5.183 -6.768 -27.037 1.00 51.84 192 PRO A C 1
ATOM 1512 O O . PRO A 1 192 ? 6.012 -7.023 -26.165 1.00 51.84 192 PRO A O 1
ATOM 1515 N N . ALA A 1 193 ? 5.369 -7.076 -28.321 1.00 43.69 193 ALA A N 1
ATOM 1516 C CA . ALA A 1 193 ? 6.577 -7.707 -28.839 1.00 43.69 193 ALA A CA 1
ATOM 1517 C C . ALA A 1 193 ? 7.809 -6.831 -28.523 1.00 43.69 193 ALA A C 1
ATOM 1519 O O . ALA A 1 193 ? 8.135 -5.908 -29.260 1.00 43.69 193 ALA A O 1
ATOM 1520 N N . GLY A 1 194 ? 8.446 -7.072 -27.374 1.00 57.94 194 GLY A N 1
ATOM 1521 C CA . GLY A 1 194 ? 9.551 -6.273 -26.851 1.00 57.94 194 GLY A CA 1
ATOM 1522 C C . GLY A 1 194 ? 9.711 -6.432 -25.336 1.00 57.94 194 GLY A C 1
ATOM 1523 O O . GLY A 1 194 ? 8.746 -6.375 -24.576 1.00 57.94 194 GLY A O 1
ATOM 1524 N N . HIS A 1 195 ? 10.945 -6.630 -24.872 1.00 72.50 195 HIS A N 1
ATOM 1525 C CA . HIS A 1 195 ? 11.261 -6.762 -23.449 1.00 72.50 195 HIS A CA 1
ATOM 1526 C C . HIS A 1 195 ? 11.188 -5.398 -22.739 1.00 72.50 195 HIS A C 1
ATOM 1528 O O . HIS A 1 195 ? 12.202 -4.723 -22.583 1.00 72.50 195 HIS A O 1
ATOM 1534 N N . LEU A 1 196 ? 9.994 -4.980 -22.305 1.00 86.62 196 LEU A N 1
ATOM 1535 C CA . LEU A 1 196 ? 9.843 -3.780 -21.475 1.00 86.62 196 LEU A CA 1
ATOM 1536 C C . LEU A 1 196 ? 10.520 -3.983 -20.109 1.00 86.62 196 LEU A C 1
ATOM 1538 O O . LEU A 1 196 ? 10.244 -4.951 -19.394 1.00 86.62 196 LEU A O 1
ATOM 1542 N N . LEU A 1 197 ? 11.364 -3.035 -19.698 1.00 91.00 197 LEU A N 1
ATOM 1543 C CA . LEU A 1 197 ? 11.835 -2.937 -18.324 1.00 91.00 197 LEU A CA 1
ATOM 1544 C C . LEU A 1 197 ? 10.662 -2.517 -17.435 1.00 91.00 197 LEU A C 1
ATOM 1546 O O . LEU A 1 197 ? 10.144 -1.409 -17.542 1.00 91.00 197 LEU A O 1
ATOM 1550 N N . VAL A 1 198 ? 10.254 -3.396 -16.524 1.00 91.56 198 VAL A N 1
ATOM 1551 C CA . VAL A 1 198 ? 9.178 -3.103 -15.571 1.00 91.56 198 VAL A CA 1
ATOM 1552 C C . VAL A 1 198 ? 9.754 -2.393 -14.348 1.00 91.56 198 VAL A C 1
ATOM 1554 O O . VAL A 1 198 ? 10.384 -3.030 -13.501 1.00 91.56 198 VAL A O 1
ATOM 1557 N N . ALA A 1 199 ? 9.528 -1.089 -14.231 1.00 93.62 199 ALA A N 1
ATOM 1558 C CA . ALA A 1 199 ? 9.900 -0.295 -13.067 1.00 93.62 199 ALA A CA 1
ATOM 1559 C C . ALA A 1 199 ? 8.703 -0.072 -12.134 1.00 93.62 199 ALA A C 1
ATOM 1561 O O . ALA A 1 199 ? 7.557 0.046 -12.570 1.00 93.62 199 ALA A O 1
ATOM 1562 N N . PHE A 1 200 ? 8.959 0.033 -10.836 1.00 93.94 200 PHE A N 1
ATOM 1563 C CA . PHE A 1 200 ? 7.937 0.378 -9.852 1.00 93.94 200 PHE A CA 1
ATOM 1564 C C . PHE A 1 200 ? 8.545 1.134 -8.678 1.00 93.94 200 PHE A C 1
ATOM 1566 O O . PHE A 1 200 ? 9.718 0.970 -8.353 1.00 93.94 200 PHE A O 1
ATOM 1573 N N . ALA A 1 201 ? 7.732 1.954 -8.021 1.00 93.75 201 ALA A N 1
ATOM 1574 C CA . ALA A 1 201 ? 8.142 2.675 -6.828 1.00 93.75 201 ALA A CA 1
ATOM 1575 C C . ALA A 1 201 ? 7.765 1.918 -5.557 1.00 93.75 201 ALA A C 1
ATOM 1577 O O . ALA A 1 201 ? 6.765 1.202 -5.516 1.00 93.75 201 ALA A O 1
ATOM 1578 N N . SER A 1 202 ? 8.547 2.112 -4.501 1.00 95.00 202 SER A N 1
ATOM 1579 C CA . SER A 1 202 ? 8.281 1.514 -3.197 1.00 95.00 202 SER A CA 1
ATOM 1580 C C . SER A 1 202 ? 8.701 2.424 -2.048 1.00 95.00 202 SER A C 1
ATOM 1582 O O . SER A 1 202 ? 9.560 3.300 -2.189 1.00 95.00 202 SER A O 1
ATOM 1584 N N . ARG A 1 203 ? 8.088 2.206 -0.889 1.00 94.25 203 ARG A N 1
ATOM 1585 C CA . ARG A 1 203 ? 8.341 2.920 0.361 1.00 94.25 203 ARG A CA 1
ATOM 1586 C C . ARG A 1 203 ? 8.300 1.941 1.524 1.00 94.25 203 ARG A C 1
ATOM 1588 O O . ARG A 1 203 ? 7.571 0.955 1.460 1.00 94.25 203 ARG A O 1
ATOM 1595 N N . ASP A 1 204 ? 9.019 2.274 2.592 1.00 95.25 204 ASP A N 1
ATOM 1596 C CA . ASP A 1 204 ? 8.883 1.603 3.884 1.00 95.25 204 ASP A CA 1
ATOM 1597 C C . ASP A 1 204 ? 7.391 1.371 4.241 1.00 95.25 204 ASP A C 1
ATOM 1599 O O . ASP A 1 204 ? 6.615 2.341 4.217 1.00 95.25 204 ASP A O 1
ATOM 1603 N N . PRO A 1 205 ? 6.966 0.123 4.527 1.00 96.44 205 PRO A N 1
ATOM 1604 C CA . PRO A 1 205 ? 5.555 -0.208 4.713 1.00 96.44 205 PRO A CA 1
ATOM 1605 C C . PRO A 1 205 ? 4.848 0.575 5.827 1.00 96.44 205 PRO A C 1
ATOM 1607 O O . PRO A 1 205 ? 3.721 1.028 5.615 1.00 96.44 205 PRO A O 1
ATOM 1610 N N . ILE A 1 206 ? 5.497 0.819 6.974 1.00 96.56 206 ILE A N 1
ATOM 1611 C CA . ILE A 1 206 ? 4.892 1.578 8.088 1.00 96.56 206 ILE A CA 1
ATOM 1612 C C . ILE A 1 206 ? 4.719 3.046 7.700 1.00 96.56 206 ILE A C 1
ATOM 1614 O O . ILE A 1 206 ? 3.633 3.621 7.811 1.00 96.56 206 ILE A O 1
ATOM 1618 N N . SER A 1 207 ? 5.772 3.650 7.155 1.00 94.06 207 SER A N 1
ATOM 1619 C CA . SER A 1 207 ? 5.739 5.027 6.664 1.00 94.06 207 SER A CA 1
ATOM 1620 C C . SER A 1 207 ? 4.689 5.219 5.567 1.00 94.06 207 SER A C 1
ATOM 1622 O O . SER A 1 207 ? 4.050 6.275 5.475 1.00 94.06 207 SER A O 1
ATOM 1624 N N . ARG A 1 208 ? 4.503 4.207 4.713 1.00 94.12 208 ARG A N 1
ATOM 1625 C CA . ARG A 1 208 ? 3.459 4.191 3.689 1.00 94.12 208 ARG A CA 1
ATOM 1626 C C . ARG A 1 208 ? 2.073 4.096 4.314 1.00 94.12 208 ARG A C 1
ATOM 1628 O O . ARG A 1 208 ? 1.214 4.877 3.909 1.00 94.12 208 ARG A O 1
ATOM 1635 N N . PHE A 1 209 ? 1.856 3.207 5.282 1.00 95.69 209 PHE A N 1
ATOM 1636 C CA . PHE A 1 209 ? 0.589 3.100 6.010 1.00 95.69 209 PHE A CA 1
ATOM 1637 C C . PHE A 1 209 ? 0.182 4.456 6.604 1.00 95.69 209 PHE A C 1
ATOM 1639 O O . PHE A 1 209 ? -0.901 4.948 6.297 1.00 95.69 209 PHE A O 1
ATOM 1646 N N . VAL A 1 210 ? 1.085 5.125 7.333 1.00 95.00 210 VAL A N 1
ATOM 1647 C CA . VAL A 1 210 ? 0.830 6.454 7.924 1.00 95.00 210 VAL A CA 1
ATOM 1648 C C . VAL A 1 210 ? 0.442 7.481 6.858 1.00 95.00 210 VAL A C 1
ATOM 1650 O O . VAL A 1 210 ? -0.521 8.233 7.016 1.00 95.00 210 VAL A O 1
ATOM 1653 N N . ALA A 1 211 ? 1.164 7.513 5.735 1.00 90.81 211 ALA A N 1
ATOM 1654 C CA . ALA A 1 211 ? 0.856 8.432 4.643 1.00 90.81 211 ALA A CA 1
ATOM 1655 C C . ALA A 1 211 ? -0.473 8.114 3.937 1.00 90.81 211 ALA A C 1
ATOM 1657 O O . ALA A 1 211 ? -1.118 9.030 3.423 1.00 90.81 211 ALA A O 1
ATOM 1658 N N . SER A 1 212 ? -0.861 6.841 3.901 1.00 91.00 212 SER A N 1
ATOM 1659 C CA . SER A 1 212 ? -2.098 6.360 3.284 1.00 91.00 212 SER A CA 1
ATOM 1660 C C . SER A 1 212 ? -3.303 6.676 4.164 1.00 91.00 212 SER A C 1
ATOM 1662 O O . SER A 1 212 ? -4.236 7.314 3.686 1.00 91.00 212 SER A O 1
ATOM 1664 N N . ALA A 1 213 ? -3.234 6.363 5.460 1.00 93.62 213 ALA A N 1
ATOM 1665 C CA . ALA A 1 213 ? -4.267 6.707 6.433 1.00 93.62 213 ALA A CA 1
ATOM 1666 C C . ALA A 1 213 ? -4.498 8.225 6.485 1.00 93.62 213 ALA A C 1
ATOM 1668 O O . ALA A 1 213 ? -5.627 8.692 6.347 1.00 93.62 213 ALA A O 1
ATOM 1669 N N . HIS A 1 214 ? -3.421 9.016 6.558 1.00 90.81 214 HIS A N 1
ATOM 1670 C CA . HIS A 1 214 ? -3.526 10.475 6.508 1.00 90.81 214 HIS A CA 1
ATOM 1671 C C . HIS A 1 214 ? -4.175 10.979 5.212 1.00 90.81 214 HIS A C 1
ATOM 1673 O O . HIS A 1 214 ? -4.922 11.952 5.239 1.00 90.81 214 HIS A O 1
ATOM 1679 N N . GLU A 1 215 ? -3.899 10.360 4.059 1.00 85.88 215 GLU A N 1
ATOM 1680 C CA . GLU A 1 215 ? -4.590 10.735 2.822 1.00 85.88 215 GLU A CA 1
ATOM 1681 C C . GLU A 1 215 ? -6.089 10.466 2.908 1.00 85.88 215 GLU A C 1
ATOM 1683 O O . GLU A 1 215 ? -6.864 11.330 2.506 1.00 85.88 215 GLU A O 1
ATOM 1688 N N . VAL A 1 216 ? -6.492 9.282 3.377 1.00 88.44 216 VAL A N 1
ATOM 1689 C CA . VAL A 1 216 ? -7.912 8.921 3.490 1.00 88.44 216 VAL A CA 1
ATOM 1690 C C . VAL A 1 216 ? -8.641 9.970 4.329 1.00 88.44 216 VAL A C 1
ATOM 1692 O O . VAL A 1 216 ? -9.662 10.504 3.894 1.00 88.44 216 VAL A O 1
ATOM 1695 N N . LEU A 1 217 ? -8.053 10.350 5.468 1.00 90.06 217 LEU A N 1
ATOM 1696 C CA . LEU A 1 217 ? -8.571 11.419 6.320 1.00 90.06 217 LEU A CA 1
ATOM 1697 C C . LEU A 1 217 ? -8.603 12.770 5.597 1.00 90.06 217 LEU A C 1
ATOM 1699 O O . LEU A 1 217 ? -9.619 13.456 5.638 1.00 90.06 217 LEU A O 1
ATOM 1703 N N . ALA A 1 218 ? -7.528 13.147 4.901 1.00 83.25 218 ALA A N 1
ATOM 1704 C CA . ALA A 1 218 ? -7.462 14.416 4.178 1.00 83.25 218 ALA A CA 1
ATOM 1705 C C . ALA A 1 218 ? -8.531 14.520 3.083 1.00 83.25 218 ALA A C 1
ATOM 1707 O O . ALA A 1 218 ? -9.161 15.562 2.946 1.00 83.25 218 ALA A O 1
ATOM 1708 N N . ARG A 1 219 ? -8.796 13.445 2.334 1.00 79.88 219 ARG A N 1
ATOM 1709 C CA . ARG A 1 219 ? -9.851 13.430 1.305 1.00 79.88 219 ARG A CA 1
ATOM 1710 C C . ARG A 1 219 ? -11.237 13.561 1.905 1.00 79.88 219 ARG A C 1
ATOM 1712 O O . ARG A 1 219 ? -12.073 14.295 1.384 1.00 79.88 219 ARG A O 1
ATOM 1719 N N . LEU A 1 220 ? -11.477 12.844 2.998 1.00 84.94 220 LEU A N 1
ATOM 1720 C CA . LEU A 1 220 ? -12.754 12.890 3.688 1.00 84.94 220 LEU A CA 1
ATOM 1721 C C . LEU A 1 220 ? -13.025 14.287 4.254 1.00 84.94 220 LEU A C 1
ATOM 1723 O O . LEU A 1 220 ? -14.098 14.838 4.023 1.00 84.94 220 LEU A O 1
ATOM 1727 N N . LEU A 1 221 ? -12.054 14.847 4.978 1.00 83.62 221 LEU A N 1
ATOM 1728 C CA . LEU A 1 221 ? -12.226 16.096 5.717 1.00 83.62 221 LEU A CA 1
ATOM 1729 C C . LEU A 1 221 ? -12.133 17.331 4.817 1.00 83.62 221 LEU A C 1
ATOM 1731 O O . LEU A 1 221 ? -12.935 18.245 4.972 1.00 83.62 221 LEU A O 1
ATOM 1735 N N . ALA A 1 222 ? -11.205 17.356 3.856 1.00 80.06 222 ALA A N 1
ATOM 1736 C CA . ALA A 1 222 ? -11.017 18.511 2.978 1.00 80.06 222 ALA A CA 1
ATOM 1737 C C . ALA A 1 222 ? -11.923 18.491 1.736 1.00 80.06 222 ALA A C 1
ATOM 1739 O O . ALA A 1 222 ? -12.001 19.488 1.028 1.00 80.06 222 ALA A O 1
ATOM 1740 N N . ARG A 1 223 ? -12.591 17.367 1.440 1.00 85.12 223 ARG A N 1
ATOM 1741 C CA . ARG A 1 223 ? -13.359 17.158 0.198 1.00 85.12 223 ARG A CA 1
ATOM 1742 C C . ARG A 1 223 ? -12.552 17.388 -1.084 1.00 85.12 223 ARG A C 1
ATOM 1744 O O . ARG A 1 223 ? -13.081 17.833 -2.101 1.00 85.12 223 ARG A O 1
ATOM 1751 N N . VAL A 1 224 ? -11.262 17.054 -1.045 1.00 77.06 224 VAL A N 1
ATOM 1752 C CA . VAL A 1 224 ? -10.325 17.240 -2.161 1.00 77.06 224 VAL A CA 1
ATOM 1753 C C . VAL A 1 224 ? -9.918 15.894 -2.761 1.00 77.06 224 VAL A C 1
ATOM 1755 O O . VAL A 1 224 ? -9.608 14.932 -2.059 1.00 77.06 224 VAL A O 1
ATOM 1758 N N . SER A 1 225 ? -9.918 15.830 -4.087 1.00 71.00 225 SER A N 1
ATOM 1759 C CA . SER A 1 225 ? -9.513 14.680 -4.894 1.00 71.00 225 SER A CA 1
ATOM 1760 C C . SER A 1 225 ? -7.984 14.490 -4.900 1.00 71.00 225 SER A C 1
ATOM 1762 O O . SER A 1 225 ? -7.236 15.407 -4.558 1.00 71.00 225 SER A O 1
ATOM 1764 N N . PRO A 1 226 ? -7.468 13.320 -5.331 1.00 62.31 226 PRO A N 1
ATOM 1765 C CA . PRO A 1 226 ? -6.027 13.105 -5.493 1.00 62.31 226 PRO A CA 1
ATOM 1766 C C . PRO A 1 226 ? -5.285 14.177 -6.301 1.00 62.31 226 PRO A C 1
ATOM 1768 O O . PRO A 1 226 ? -4.105 14.397 -6.044 1.00 62.31 226 PRO A O 1
ATOM 1771 N N . SER A 1 227 ? -5.946 14.797 -7.282 1.00 61.59 227 SER A N 1
ATOM 1772 C CA . SER A 1 227 ? -5.372 15.833 -8.147 1.00 61.59 227 SER A CA 1
ATOM 1773 C C . SER A 1 227 ? -5.460 17.241 -7.552 1.00 61.59 227 SER A C 1
ATOM 1775 O O . SER A 1 227 ? -5.067 18.197 -8.209 1.00 61.59 227 SER A O 1
ATOM 1777 N N . GLY A 1 228 ? -5.984 17.392 -6.332 1.00 65.62 228 GLY A N 1
ATOM 1778 C CA . GLY A 1 228 ? -6.163 18.696 -5.691 1.00 65.62 228 GLY A CA 1
ATOM 1779 C C . GLY A 1 228 ? -7.475 19.403 -6.048 1.00 65.62 228 GLY A C 1
ATOM 1780 O O . GLY A 1 228 ? -7.803 20.404 -5.423 1.00 65.62 228 GLY A O 1
ATOM 1781 N N . GLY A 1 229 ? -8.257 18.883 -7.001 1.00 74.06 229 GLY A N 1
ATOM 1782 C CA . GLY A 1 229 ? -9.577 19.434 -7.337 1.00 74.06 229 GLY A CA 1
ATOM 1783 C C . GLY A 1 229 ? -10.662 19.044 -6.323 1.00 74.06 229 GLY A C 1
ATOM 1784 O O . GLY A 1 229 ? -10.499 18.025 -5.645 1.00 74.06 229 GLY A O 1
ATOM 1785 N N . PRO A 1 230 ? -11.778 19.786 -6.226 1.00 82.25 230 PRO A N 1
ATOM 1786 C CA . PRO A 1 230 ? -12.893 19.422 -5.354 1.00 82.25 230 PRO A CA 1
ATOM 1787 C C . PRO A 1 230 ? -13.491 18.068 -5.758 1.00 82.25 230 PRO A C 1
ATOM 1789 O O . PRO A 1 230 ? -13.577 17.726 -6.939 1.00 82.25 230 PRO A O 1
ATOM 1792 N N . MET A 1 231 ? -13.893 17.274 -4.771 1.00 82.94 231 MET A N 1
ATOM 1793 C CA . MET A 1 231 ? -14.636 16.039 -5.005 1.00 82.94 231 MET A CA 1
ATOM 1794 C C . MET A 1 231 ? -16.105 16.348 -5.306 1.00 82.94 231 MET A C 1
ATOM 1796 O O . MET A 1 231 ? -16.667 17.303 -4.779 1.00 82.94 231 MET A O 1
ATOM 1800 N N . ALA A 1 232 ? -16.740 15.524 -6.143 1.00 87.69 232 ALA A N 1
ATOM 1801 C CA . ALA A 1 232 ? -18.154 15.688 -6.465 1.00 87.69 232 ALA A CA 1
ATOM 1802 C C . ALA A 1 232 ? -19.031 15.548 -5.208 1.00 87.69 232 ALA A C 1
ATOM 1804 O O . ALA A 1 232 ? -18.855 14.608 -4.434 1.00 87.69 232 ALA A O 1
ATOM 1805 N N . GLU A 1 233 ? -20.024 16.425 -5.039 1.00 88.75 233 GLU A N 1
ATOM 1806 C CA . GLU A 1 233 ? -20.957 16.388 -3.897 1.00 88.75 233 GLU A CA 1
ATOM 1807 C C . GLU A 1 233 ? -21.753 15.074 -3.808 1.00 88.75 233 GLU A C 1
ATOM 1809 O O . GLU A 1 233 ? -22.095 14.615 -2.715 1.00 88.75 233 GLU A O 1
ATOM 1814 N N . SER A 1 234 ? -21.967 14.392 -4.941 1.00 90.06 234 SER A N 1
ATOM 1815 C CA . SER A 1 234 ? -22.562 13.049 -4.975 1.00 90.06 234 SER A CA 1
ATOM 1816 C C . SER A 1 234 ? -21.783 12.028 -4.136 1.00 90.06 234 SER A C 1
ATOM 1818 O O . SER A 1 234 ? -22.373 11.078 -3.626 1.00 90.06 234 SER A O 1
ATOM 1820 N N . MET A 1 235 ? -20.478 12.245 -3.920 1.00 86.81 235 MET A N 1
ATOM 1821 C CA . MET A 1 235 ? -19.649 11.396 -3.064 1.00 86.81 235 MET A CA 1
ATOM 1822 C C . MET A 1 235 ? -20.069 11.471 -1.591 1.00 86.81 235 MET A C 1
ATOM 1824 O O . MET A 1 235 ? -19.902 10.490 -0.878 1.00 86.81 235 MET A O 1
ATOM 1828 N N . TYR A 1 236 ? -20.633 12.592 -1.138 1.00 89.88 236 TYR A N 1
ATOM 1829 C CA . TYR A 1 236 ? -20.980 12.851 0.268 1.00 89.88 236 TYR A CA 1
ATOM 1830 C C . TYR A 1 236 ? -22.490 12.865 0.527 1.00 89.88 236 TYR A C 1
ATOM 1832 O O . TYR A 1 236 ? -22.917 13.009 1.670 1.00 89.88 236 TYR A O 1
ATOM 1840 N N . THR A 1 237 ? -23.301 12.733 -0.524 1.00 91.25 237 THR A N 1
ATOM 1841 C CA . THR A 1 237 ? -24.762 12.830 -0.444 1.00 91.25 237 THR A CA 1
ATOM 1842 C C . THR A 1 237 ? -25.341 11.700 0.407 1.00 91.25 237 THR A C 1
ATOM 1844 O O . THR A 1 237 ? -25.125 10.528 0.121 1.00 91.25 237 THR A O 1
ATOM 1847 N N . GLU A 1 238 ? -26.109 12.018 1.446 1.00 90.75 238 GLU A N 1
ATOM 1848 C CA . GLU A 1 238 ? -26.732 10.993 2.290 1.00 90.75 238 GLU A CA 1
ATOM 1849 C C . GLU A 1 238 ? -27.936 10.313 1.605 1.00 90.75 238 GLU A C 1
ATOM 1851 O O . GLU A 1 238 ? -28.620 10.936 0.791 1.00 90.75 238 GLU A O 1
ATOM 1856 N N . PRO A 1 239 ? -28.243 9.042 1.935 1.00 86.69 239 PRO A N 1
ATOM 1857 C CA . PRO A 1 239 ? -27.452 8.113 2.751 1.00 86.69 239 PRO A CA 1
ATOM 1858 C C . PRO A 1 239 ? -26.490 7.244 1.919 1.00 86.69 239 PRO A C 1
ATOM 1860 O O . PRO A 1 239 ? -25.943 6.270 2.426 1.00 86.69 239 PRO A O 1
ATOM 1863 N N . ARG A 1 240 ? -26.366 7.515 0.611 1.00 86.94 240 ARG A N 1
ATOM 1864 C CA . ARG A 1 240 ? -25.793 6.574 -0.373 1.00 86.94 240 ARG A CA 1
ATOM 1865 C C . ARG A 1 240 ? -24.424 6.971 -0.908 1.00 86.94 240 ARG A C 1
ATOM 1867 O O . ARG A 1 240 ? -23.788 6.174 -1.595 1.00 86.94 240 ARG A O 1
ATOM 1874 N N . GLY A 1 241 ? -23.997 8.199 -0.653 1.00 88.56 241 GLY A N 1
ATOM 1875 C CA . GLY A 1 241 ? -22.719 8.715 -1.102 1.00 88.56 241 GLY A CA 1
ATOM 1876 C C . GLY A 1 241 ? -21.588 7.844 -0.551 1.00 88.56 241 GLY A C 1
ATOM 1877 O O . GLY A 1 241 ? -21.582 7.553 0.642 1.00 88.56 241 GLY A O 1
ATOM 1878 N N . PRO A 1 242 ? -20.615 7.417 -1.371 1.00 86.56 242 PRO A N 1
ATOM 1879 C CA . PRO A 1 242 ? -19.514 6.553 -0.935 1.00 86.56 242 PRO A CA 1
ATOM 1880 C C . PRO A 1 242 ? -18.709 7.089 0.264 1.00 86.56 242 PRO A C 1
ATOM 1882 O O . PRO A 1 242 ? -18.081 6.308 0.977 1.00 86.56 242 PRO A O 1
ATOM 1885 N N . LEU A 1 243 ? -18.700 8.403 0.477 1.00 88.50 243 LEU A N 1
ATOM 1886 C CA . LEU A 1 243 ? -18.066 9.111 1.592 1.00 88.50 243 LEU A CA 1
ATOM 1887 C C . LEU A 1 243 ? -19.094 9.785 2.518 1.00 88.50 243 LEU A C 1
ATOM 1889 O O . LEU A 1 243 ? -18.734 10.673 3.293 1.00 88.50 243 LEU A O 1
ATOM 1893 N N . SER A 1 244 ? -20.370 9.402 2.432 1.00 91.50 244 SER A N 1
ATOM 1894 C CA . SER A 1 244 ? -21.396 9.871 3.362 1.00 91.50 244 SER A CA 1
ATOM 1895 C C . SER A 1 244 ? -21.141 9.303 4.761 1.00 91.50 244 SER A C 1
ATOM 1897 O O . SER A 1 244 ? -20.507 8.255 4.930 1.00 91.50 244 SER A O 1
ATOM 1899 N N . ARG A 1 245 ? -21.634 9.994 5.791 1.00 92.31 245 ARG A N 1
ATOM 1900 C CA . ARG A 1 245 ? -21.456 9.581 7.188 1.00 92.31 245 ARG A CA 1
ATOM 1901 C C . ARG A 1 245 ? -22.109 8.230 7.434 1.00 92.31 245 ARG A C 1
ATOM 1903 O O . ARG A 1 245 ? -21.515 7.387 8.099 1.00 92.31 245 ARG A O 1
ATOM 1910 N N . HIS A 1 246 ? -23.298 8.020 6.865 1.00 92.69 246 HIS A N 1
ATOM 1911 C CA . HIS A 1 246 ? -24.013 6.755 6.972 1.00 92.69 246 HIS A CA 1
ATOM 1912 C C . HIS A 1 246 ? -23.183 5.598 6.400 1.00 92.69 246 HIS A C 1
ATOM 1914 O O . HIS A 1 246 ? -22.975 4.596 7.082 1.00 92.69 246 HIS A O 1
ATOM 1920 N N . VAL A 1 247 ? -22.618 5.760 5.198 1.00 91.31 247 VAL A N 1
ATOM 1921 C CA . VAL A 1 247 ? -21.788 4.717 4.582 1.00 91.31 247 VAL A CA 1
ATOM 1922 C C . VAL A 1 247 ? -20.525 4.444 5.393 1.00 91.31 247 VAL A C 1
ATOM 1924 O O . VAL A 1 247 ? -20.225 3.287 5.688 1.00 91.31 247 VAL A O 1
ATOM 1927 N N . LEU A 1 248 ? -19.786 5.480 5.790 1.00 92.62 248 LEU A N 1
ATOM 1928 C CA . LEU A 1 248 ? -18.521 5.308 6.510 1.00 92.62 248 LEU A CA 1
ATOM 1929 C C . LEU A 1 248 ? -18.713 4.670 7.888 1.00 92.62 248 LEU A C 1
ATOM 1931 O O . LEU A 1 248 ? -17.920 3.808 8.265 1.00 92.62 248 LEU A O 1
ATOM 1935 N N . PHE A 1 249 ? -19.781 5.029 8.603 1.00 93.56 249 PHE A N 1
ATOM 1936 C CA . PHE A 1 249 ? -20.111 4.451 9.906 1.00 93.56 249 PHE A CA 1
ATOM 1937 C C . PHE A 1 249 ? -20.339 2.936 9.834 1.00 93.56 249 PHE A C 1
ATOM 1939 O O . PHE A 1 249 ? -19.867 2.196 10.693 1.00 93.56 249 PHE A O 1
ATOM 1946 N N . HIS A 1 250 ? -21.016 2.457 8.789 1.00 91.81 250 HIS A N 1
ATOM 1947 C CA . HIS A 1 250 ? -21.294 1.029 8.631 1.00 91.81 250 HIS A CA 1
ATOM 1948 C C . HIS A 1 250 ? -20.141 0.247 7.990 1.00 91.81 250 HIS A C 1
ATOM 1950 O O . HIS A 1 250 ? -19.995 -0.948 8.246 1.00 91.81 250 HIS A O 1
ATOM 1956 N N . THR A 1 251 ? -19.309 0.898 7.173 1.00 90.69 251 THR A N 1
ATOM 1957 C CA . THR A 1 251 ? -18.307 0.201 6.346 1.00 90.69 251 THR A CA 1
ATOM 1958 C C . THR A 1 251 ? -16.876 0.293 6.861 1.00 90.69 251 THR A C 1
ATOM 1960 O O . THR A 1 251 ? -16.023 -0.471 6.412 1.00 90.69 251 THR A O 1
ATOM 1963 N N . THR A 1 252 ? -16.601 1.169 7.831 1.00 93.44 252 THR A N 1
ATOM 1964 C CA . THR A 1 252 ? -15.247 1.380 8.368 1.00 93.44 252 THR A CA 1
ATOM 1965 C C . THR A 1 252 ? -15.215 1.312 9.892 1.00 93.44 252 THR A C 1
ATOM 1967 O O . THR A 1 252 ? -16.214 1.574 10.556 1.00 93.44 252 THR A O 1
ATOM 1970 N N . SER A 1 253 ? -14.086 0.884 10.446 1.00 95.00 253 SER A N 1
ATOM 1971 C CA . SER A 1 253 ? -13.854 0.781 11.891 1.00 95.00 253 SER A CA 1
ATOM 1972 C C . SER A 1 253 ? -13.194 2.051 12.440 1.00 95.00 253 SER A C 1
ATOM 1974 O O . SER A 1 253 ? -13.310 2.356 13.623 1.00 95.00 253 SER A O 1
ATOM 1976 N N . TRP A 1 254 ? -12.525 2.824 11.580 1.00 95.31 254 TRP A N 1
ATOM 1977 C CA . TRP A 1 254 ? -11.825 4.060 11.947 1.00 95.31 254 TRP A CA 1
ATOM 1978 C C . TRP A 1 254 ? -12.731 5.301 12.015 1.00 95.31 254 TRP A C 1
ATOM 1980 O O . TRP A 1 254 ? -12.352 6.298 12.631 1.00 95.31 254 TRP A O 1
ATOM 1990 N N . TYR A 1 255 ? -13.926 5.283 11.411 1.00 95.19 255 TYR A N 1
ATOM 1991 C CA . TYR A 1 255 ? -14.762 6.487 11.328 1.00 95.19 255 TYR A CA 1
ATOM 1992 C C . TYR A 1 255 ? -15.332 6.939 12.680 1.00 95.19 255 TYR A C 1
ATOM 1994 O O . TYR A 1 255 ? -15.320 8.132 12.976 1.00 95.19 255 TYR A O 1
ATOM 2002 N N . THR A 1 256 ? -15.771 6.017 13.540 1.00 95.06 256 THR A N 1
ATOM 2003 C CA . THR A 1 256 ? -16.296 6.373 14.871 1.00 95.06 256 THR A CA 1
ATOM 2004 C C . THR A 1 256 ? -15.242 7.065 15.754 1.00 95.06 256 THR A C 1
ATOM 2006 O O . THR A 1 256 ? -15.535 8.154 16.256 1.00 95.06 256 THR A O 1
ATOM 2009 N N . PRO A 1 257 ? -13.999 6.546 15.887 1.00 95.06 257 PRO A N 1
ATOM 2010 C CA . PRO A 1 257 ? -12.913 7.274 16.549 1.00 95.06 257 PRO A CA 1
ATOM 2011 C C . PRO A 1 257 ? -12.632 8.657 15.946 1.00 95.06 257 PRO A C 1
ATOM 2013 O O . PRO A 1 257 ? -12.373 9.606 16.683 1.00 95.06 257 PRO A O 1
ATOM 2016 N N . LEU A 1 258 ? -12.718 8.804 14.617 1.00 93.81 258 LEU A N 1
ATOM 2017 C CA . LEU A 1 258 ? -12.532 10.099 13.956 1.00 93.81 258 LEU A CA 1
ATOM 2018 C C . LEU A 1 258 ? -13.609 11.113 14.360 1.00 93.81 258 LEU A C 1
ATOM 2020 O O . LEU A 1 258 ? -13.289 12.268 14.642 1.00 93.81 258 LEU A O 1
ATOM 2024 N N . VAL A 1 259 ? -14.879 10.697 14.382 1.00 92.88 259 VAL A N 1
ATOM 2025 C CA . VAL A 1 259 ? -15.986 11.559 14.818 1.00 92.88 259 VAL A CA 1
ATOM 2026 C C . VAL A 1 259 ? -15.767 11.989 16.265 1.00 92.88 259 VAL A C 1
ATOM 2028 O O . VAL A 1 259 ? -15.856 13.182 16.546 1.00 92.88 259 VAL A O 1
ATOM 2031 N N . ALA A 1 260 ? -15.396 11.052 17.142 1.00 91.81 260 ALA A N 1
ATOM 2032 C CA . ALA A 1 260 ? -15.089 11.344 18.536 1.00 91.81 260 ALA A CA 1
ATOM 2033 C C . ALA A 1 260 ? -13.930 12.342 18.673 1.00 91.81 260 ALA A C 1
ATOM 2035 O O . ALA A 1 260 ? -14.054 13.304 19.421 1.00 91.81 260 ALA A O 1
ATOM 2036 N N . LEU A 1 261 ? -12.837 12.188 17.915 1.00 90.31 261 LEU A N 1
ATOM 2037 C CA . LEU A 1 261 ? -11.746 13.172 17.887 1.00 90.31 261 LEU A CA 1
ATOM 2038 C C . LEU A 1 261 ? -12.247 14.562 17.488 1.00 90.31 261 LEU A C 1
ATOM 2040 O O . LEU A 1 261 ? -11.847 15.548 18.098 1.00 90.31 261 LEU A O 1
ATOM 2044 N N . ASN A 1 262 ? -13.126 14.647 16.489 1.00 87.06 262 ASN A N 1
ATOM 2045 C CA . ASN A 1 262 ? -13.612 15.923 15.971 1.00 87.06 262 ASN A CA 1
ATOM 2046 C C . ASN A 1 262 ? -14.581 16.623 16.936 1.00 87.06 262 ASN A C 1
ATOM 2048 O O . ASN A 1 262 ? -14.552 17.844 17.056 1.00 87.06 262 ASN A O 1
ATOM 2052 N N . THR A 1 263 ? -15.425 15.868 17.641 1.00 85.12 263 THR A N 1
ATOM 2053 C CA . THR A 1 263 ? -16.366 16.421 18.629 1.00 85.12 263 THR A CA 1
ATOM 2054 C C . THR A 1 263 ? -15.702 16.731 19.969 1.00 85.12 263 THR A C 1
ATOM 2056 O O . THR A 1 263 ? -16.131 17.642 20.668 1.00 85.12 263 THR A O 1
ATOM 2059 N N . SER A 1 264 ? -14.653 15.986 20.324 1.00 74.44 264 SER A N 1
ATOM 2060 C CA . SER A 1 264 ? -13.971 16.067 21.621 1.00 74.44 264 SER A CA 1
ATOM 2061 C C . SER A 1 264 ? -12.766 17.010 21.639 1.00 74.44 264 SER A C 1
ATOM 2063 O O . SER A 1 264 ? -12.287 17.352 22.720 1.00 74.44 264 SER A O 1
ATOM 2065 N N . ALA A 1 265 ? -12.276 17.456 20.474 1.00 61.09 265 ALA A N 1
ATOM 2066 C CA . ALA A 1 265 ? -11.076 18.293 20.350 1.00 61.09 265 ALA A CA 1
ATOM 2067 C C . ALA A 1 265 ? -11.124 19.610 21.149 1.00 61.09 265 ALA A C 1
ATOM 2069 O O . ALA A 1 265 ? -10.073 20.176 21.432 1.00 61.09 265 ALA A O 1
ATOM 2070 N N . ALA A 1 266 ? -12.314 20.082 21.536 1.00 52.53 266 ALA A N 1
ATOM 2071 C CA . ALA A 1 266 ? -12.484 21.287 22.346 1.00 52.53 266 ALA A CA 1
ATOM 2072 C C . ALA A 1 266 ? -12.545 21.038 23.872 1.00 52.53 266 ALA A C 1
ATOM 2074 O O . ALA A 1 266 ? -12.504 22.007 24.622 1.00 52.53 266 ALA A O 1
ATOM 2075 N N . ALA A 1 267 ? -12.659 19.787 24.348 1.00 57.59 267 ALA A N 1
ATOM 2076 C CA . ALA A 1 267 ? -13.041 19.501 25.744 1.00 57.59 267 ALA A CA 1
ATOM 2077 C C . ALA A 1 267 ? -12.238 18.393 26.454 1.00 57.59 267 ALA A C 1
ATOM 2079 O O . ALA A 1 267 ? -12.433 18.173 27.648 1.00 57.59 267 ALA A O 1
ATOM 2080 N N . VAL A 1 268 ? -11.359 17.672 25.754 1.00 62.66 268 VAL A N 1
ATOM 2081 C CA . VAL A 1 268 ? -10.742 16.445 26.278 1.00 62.66 268 VAL A CA 1
ATOM 2082 C C . VAL A 1 268 ? -9.235 16.621 26.488 1.00 62.66 268 VAL A C 1
ATOM 2084 O O . VAL A 1 268 ? -8.534 17.125 25.614 1.00 62.66 268 VAL A O 1
ATOM 2087 N N . GLY A 1 269 ? -8.735 16.214 27.662 1.00 77.38 269 GLY A N 1
ATOM 2088 C CA . GLY A 1 269 ? -7.311 16.282 28.014 1.00 77.38 269 GLY A CA 1
ATOM 2089 C C . GLY A 1 269 ? -6.405 15.463 27.080 1.00 77.38 269 GLY A C 1
ATOM 2090 O O . GLY A 1 269 ? -6.870 14.585 26.350 1.00 77.38 269 GLY A O 1
ATOM 2091 N N . SER A 1 270 ? -5.093 15.729 27.122 1.00 82.81 270 SER A N 1
ATOM 2092 C CA . SER A 1 270 ? -4.093 15.127 26.219 1.00 82.81 270 SER A CA 1
ATOM 2093 C C . SER A 1 270 ? -4.151 13.595 26.172 1.00 82.81 270 SER A C 1
ATOM 2095 O O . SER A 1 270 ? -4.187 13.028 25.082 1.00 82.81 270 SER A O 1
ATOM 2097 N N . ALA A 1 271 ? -4.263 12.935 27.327 1.00 86.88 271 ALA A N 1
ATOM 2098 C CA . ALA A 1 271 ? -4.299 11.474 27.430 1.00 86.88 271 ALA A CA 1
ATOM 2099 C C . ALA A 1 271 ? -5.486 10.843 26.680 1.00 86.88 271 ALA A C 1
ATOM 2101 O O . ALA A 1 271 ? -5.337 9.857 25.963 1.00 86.88 271 ALA A O 1
ATOM 2102 N N . ALA A 1 272 ? -6.677 11.431 26.786 1.00 89.06 272 ALA A N 1
ATOM 2103 C CA . ALA A 1 272 ? -7.849 10.894 26.104 1.00 89.06 272 ALA A CA 1
ATOM 2104 C C . ALA A 1 272 ? -7.834 11.203 24.595 1.00 89.06 272 ALA A C 1
ATOM 2106 O O . ALA A 1 272 ? -8.337 10.406 23.802 1.00 89.06 272 ALA A O 1
ATOM 2107 N N . ARG A 1 273 ? -7.178 12.289 24.159 1.00 89.88 273 ARG A N 1
ATOM 2108 C CA . ARG A 1 273 ? -6.885 12.495 22.731 1.00 89.88 273 ARG A CA 1
ATOM 2109 C C . ARG A 1 273 ? -5.927 11.427 22.191 1.00 89.88 273 ARG A C 1
ATOM 2111 O O . ARG A 1 273 ? -6.139 10.942 21.081 1.00 89.88 273 ARG A O 1
ATOM 2118 N N . GLU A 1 274 ? -4.889 11.068 22.943 1.00 91.50 274 GLU A N 1
ATOM 2119 C CA . GLU A 1 274 ? -3.946 10.007 22.564 1.00 91.50 274 GLU A CA 1
ATOM 2120 C C . GLU A 1 274 ? -4.640 8.646 22.428 1.00 91.50 274 GLU A C 1
ATOM 2122 O O . GLU A 1 274 ? -4.428 7.951 21.433 1.00 91.50 274 GLU A O 1
ATOM 2127 N N . GLU A 1 275 ? -5.541 8.304 23.352 1.00 93.06 275 GLU A N 1
ATOM 2128 C CA . GLU A 1 275 ? -6.329 7.068 23.277 1.00 93.06 275 GLU A CA 1
ATOM 2129 C C . GLU A 1 275 ? -7.234 7.029 22.037 1.00 93.06 275 GLU A C 1
ATOM 2131 O O . GLU A 1 275 ? -7.308 6.024 21.325 1.00 93.06 275 GLU A O 1
ATOM 2136 N N . LEU A 1 276 ? -7.886 8.151 21.721 1.00 94.19 276 LEU A N 1
ATOM 2137 C CA . LEU A 1 276 ? -8.722 8.271 20.529 1.00 94.19 276 LEU A CA 1
ATOM 2138 C C . LEU A 1 276 ? -7.907 8.196 19.229 1.00 94.19 276 LEU A C 1
ATOM 2140 O O . LEU A 1 276 ? -8.354 7.579 18.261 1.00 94.19 276 LEU A O 1
ATOM 2144 N N . LEU A 1 277 ? -6.707 8.785 19.191 1.00 94.88 277 LEU A N 1
ATOM 2145 C CA . LEU A 1 277 ? -5.788 8.633 18.059 1.00 94.88 277 LEU A CA 1
ATOM 2146 C C . LEU A 1 277 ? -5.371 7.180 17.871 1.00 94.88 277 LEU A C 1
ATOM 2148 O O . LEU A 1 277 ? -5.323 6.685 16.746 1.00 94.88 277 LEU A O 1
ATOM 2152 N N . ALA A 1 278 ? -5.073 6.490 18.960 1.00 96.06 278 ALA A N 1
ATOM 2153 C CA . ALA A 1 278 ? -4.670 5.107 18.878 1.00 96.06 278 ALA A CA 1
ATOM 2154 C C . ALA A 1 278 ? -5.834 4.191 18.473 1.00 96.06 278 ALA A C 1
ATOM 2156 O O . ALA A 1 278 ? -5.644 3.317 17.629 1.00 96.06 278 ALA A O 1
ATOM 2157 N N . SER A 1 279 ? -7.050 4.470 18.951 1.00 96.75 279 SER A N 1
ATOM 2158 C CA . SER A 1 279 ? -8.290 3.832 18.484 1.00 96.75 279 SER A CA 1
ATOM 2159 C C . SER A 1 279 ? -8.540 4.084 16.991 1.00 96.75 279 SER A C 1
ATOM 2161 O O . SER A 1 279 ? -8.960 3.187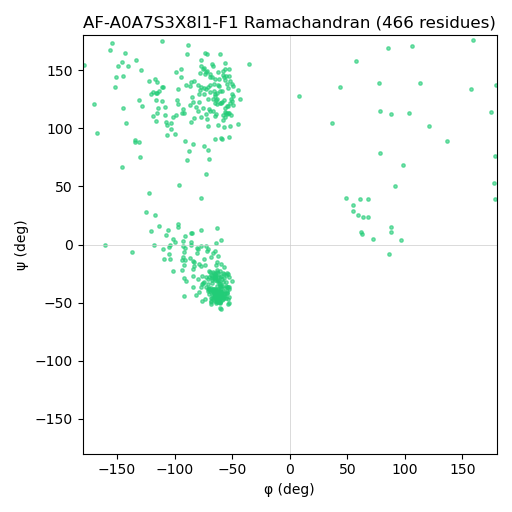 16.260 1.00 96.75 279 SER A O 1
ATOM 2163 N N . LEU A 1 280 ? -8.243 5.294 16.502 1.00 97.19 280 LEU A N 1
ATOM 2164 C CA . LEU A 1 280 ? -8.321 5.629 15.080 1.00 97.19 280 LEU A CA 1
ATOM 2165 C C . LEU A 1 280 ? -7.340 4.786 14.252 1.00 97.19 280 LEU A C 1
ATOM 2167 O O . LEU A 1 280 ? -7.736 4.197 13.243 1.00 97.19 280 LEU A O 1
ATOM 2171 N N . VAL A 1 281 ? -6.072 4.709 14.673 1.00 97.88 281 VAL A N 1
ATOM 2172 C CA . VAL A 1 281 ? -5.049 3.885 14.007 1.00 97.88 281 VAL A CA 1
ATOM 2173 C C . VAL A 1 281 ? -5.431 2.407 14.037 1.00 97.88 281 VAL A C 1
ATOM 2175 O O . VAL A 1 281 ? -5.343 1.729 13.013 1.00 97.88 281 VAL A O 1
ATOM 2178 N N . GLU A 1 282 ? -5.901 1.912 15.179 1.00 97.81 282 GLU A N 1
ATOM 2179 C CA . GLU A 1 282 ? -6.372 0.541 15.333 1.00 97.81 282 GLU A CA 1
ATOM 2180 C C . GLU A 1 282 ? -7.537 0.221 14.390 1.00 97.81 282 GLU A C 1
ATOM 2182 O O . GLU A 1 282 ? -7.531 -0.838 13.761 1.00 97.81 282 GLU A O 1
ATOM 2187 N N . GLY A 1 283 ? -8.486 1.146 14.218 1.00 96.94 283 GLY A N 1
ATOM 2188 C CA . GLY A 1 283 ? -9.577 1.010 13.254 1.00 96.94 283 GLY A CA 1
ATOM 2189 C C . GLY A 1 283 ? -9.081 0.871 11.811 1.00 96.94 283 GLY A C 1
ATOM 2190 O O . GLY A 1 283 ? -9.547 -0.006 11.084 1.00 96.94 283 GLY A O 1
ATOM 2191 N N . PHE A 1 284 ? -8.088 1.672 11.402 1.00 97.19 284 PHE A N 1
ATOM 2192 C CA . PHE A 1 284 ? -7.472 1.545 10.073 1.00 97.19 284 PHE A CA 1
ATOM 2193 C C . PHE A 1 284 ? -6.765 0.199 9.898 1.00 97.19 284 PHE A C 1
ATOM 2195 O O . PHE A 1 284 ? -6.880 -0.420 8.840 1.00 97.19 284 PHE A O 1
ATOM 2202 N N . ILE A 1 285 ? -6.037 -0.260 10.921 1.00 97.31 285 ILE A N 1
ATOM 2203 C CA . ILE A 1 285 ? -5.357 -1.560 10.899 1.00 97.31 285 ILE A CA 1
ATOM 2204 C C . ILE A 1 285 ? -6.381 -2.689 10.823 1.00 97.31 285 ILE A C 1
ATOM 2206 O O . ILE A 1 285 ? -6.191 -3.599 10.030 1.00 97.31 285 ILE A O 1
ATOM 2210 N N . ALA A 1 286 ? -7.469 -2.632 11.594 1.00 95.50 286 ALA A N 1
ATOM 2211 C CA . ALA A 1 286 ? -8.516 -3.650 11.582 1.00 95.50 286 ALA A CA 1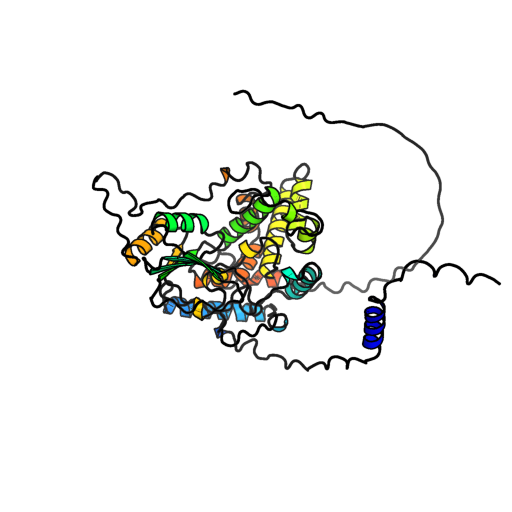
ATOM 2212 C C . ALA A 1 286 ? -9.198 -3.767 10.211 1.00 95.50 286 ALA A C 1
ATOM 2214 O O . ALA A 1 286 ? -9.388 -4.876 9.712 1.00 95.50 286 ALA A O 1
ATOM 2215 N N . ASP A 1 287 ? -9.520 -2.639 9.573 1.00 93.56 287 ASP A N 1
ATOM 2216 C CA . ASP A 1 287 ? -10.100 -2.661 8.230 1.00 93.56 287 ASP A CA 1
ATOM 2217 C C . ASP A 1 287 ? -9.101 -3.194 7.190 1.00 93.56 287 ASP A C 1
ATOM 2219 O O . ASP A 1 287 ? -9.484 -3.986 6.327 1.00 93.56 287 ASP A O 1
ATOM 2223 N N . LEU A 1 288 ? -7.822 -2.811 7.288 1.00 93.31 288 LEU A N 1
ATOM 2224 C CA . LEU A 1 288 ? -6.771 -3.297 6.393 1.00 93.31 288 LEU A CA 1
ATOM 2225 C C . LEU A 1 288 ? -6.502 -4.796 6.577 1.00 93.31 288 LEU A C 1
ATOM 2227 O O . LEU A 1 288 ? -6.473 -5.516 5.590 1.00 93.31 288 LEU A O 1
ATOM 2231 N N . GLU A 1 289 ? -6.375 -5.267 7.818 1.00 93.50 289 GLU A N 1
ATOM 2232 C CA . GLU A 1 289 ? -6.172 -6.671 8.204 1.00 93.50 289 GLU A CA 1
ATOM 2233 C C . GLU A 1 289 ? -7.249 -7.592 7.623 1.00 93.50 289 GLU A C 1
ATOM 2235 O O . GLU A 1 289 ? -6.971 -8.716 7.202 1.00 93.50 289 GLU A O 1
ATOM 2240 N N . CYS A 1 290 ? -8.486 -7.097 7.561 1.00 91.12 290 CYS A N 1
ATOM 2241 C CA . CYS A 1 290 ? -9.609 -7.808 6.964 1.00 91.12 290 CYS A CA 1
ATOM 2242 C C . CYS A 1 290 ? -9.740 -7.611 5.448 1.00 91.12 290 CYS A C 1
ATOM 2244 O O . CYS A 1 290 ? -10.639 -8.195 4.841 1.00 91.12 290 CYS A O 1
ATOM 2246 N N . ALA A 1 291 ? -8.849 -6.829 4.832 1.00 88.25 291 ALA A N 1
ATOM 2247 C CA . ALA A 1 291 ? -8.933 -6.375 3.447 1.00 88.25 291 ALA A CA 1
ATOM 2248 C C . ALA A 1 291 ? -10.320 -5.788 3.107 1.00 88.25 291 ALA A C 1
ATOM 2250 O O . ALA A 1 291 ? -10.869 -6.038 2.030 1.00 88.25 291 ALA A O 1
ATOM 2251 N N . THR A 1 292 ? -10.904 -5.030 4.041 1.00 86.44 292 THR A N 1
ATOM 2252 C CA . THR A 1 292 ? -12.224 -4.415 3.882 1.00 86.44 292 THR A CA 1
ATOM 2253 C C . THR A 1 292 ? -12.194 -3.412 2.731 1.00 86.44 292 THR A C 1
ATOM 2255 O O . THR A 1 292 ? -11.382 -2.483 2.705 1.00 86.44 292 THR A O 1
ATOM 2258 N N . VAL A 1 293 ? -13.095 -3.582 1.763 1.00 84.06 293 VAL A N 1
ATOM 2259 C CA . VAL A 1 293 ? -13.256 -2.631 0.661 1.00 84.06 293 VAL A CA 1
ATOM 2260 C C . VAL A 1 293 ? -14.186 -1.513 1.117 1.00 84.06 293 VAL A C 1
ATOM 2262 O O . VAL A 1 293 ? -15.284 -1.765 1.593 1.00 84.06 293 VAL A O 1
ATOM 2265 N N . TYR A 1 294 ? -13.744 -0.273 0.976 1.00 84.69 294 TYR A N 1
ATOM 2266 C CA . TYR A 1 294 ? -14.542 0.926 1.203 1.00 84.69 294 TYR A CA 1
ATOM 2267 C C . TYR A 1 294 ? -13.953 2.054 0.354 1.00 84.69 294 TYR A C 1
ATOM 2269 O O . TYR A 1 294 ? -12.909 1.905 -0.282 1.00 84.69 294 TYR A O 1
ATOM 2277 N N . SER A 1 295 ? -14.614 3.200 0.320 1.00 79.81 295 SER A N 1
ATOM 2278 C CA . SER A 1 295 ? -14.155 4.357 -0.448 1.00 79.81 295 SER A CA 1
ATOM 2279 C C . SER A 1 295 ? -12.775 4.832 0.012 1.00 79.81 295 SER A C 1
ATOM 2281 O O . SER A 1 295 ? -12.606 5.206 1.169 1.00 79.81 295 SER A O 1
ATOM 2283 N N . ALA A 1 296 ? -11.798 4.868 -0.896 1.00 79.88 296 ALA A N 1
ATOM 2284 C CA . ALA A 1 296 ? -10.394 5.159 -0.602 1.00 79.88 296 ALA A CA 1
ATOM 2285 C C . ALA A 1 296 ? -9.627 4.043 0.146 1.00 79.88 296 ALA A C 1
ATOM 2287 O O . ALA A 1 296 ? -8.445 4.236 0.446 1.00 79.88 296 ALA A O 1
ATOM 2288 N N . SER A 1 297 ? -10.221 2.867 0.406 1.00 83.56 297 SER A N 1
ATOM 2289 C CA . SER A 1 297 ? -9.507 1.737 1.035 1.00 83.56 297 SER A CA 1
ATOM 2290 C C . SER A 1 297 ? -8.366 1.223 0.171 1.00 83.56 297 SER A C 1
ATOM 2292 O O . SER A 1 297 ? -7.376 0.678 0.657 1.00 83.56 297 SER A O 1
ATOM 2294 N N . GLU A 1 298 ? -8.459 1.477 -1.126 1.00 80.38 298 GLU A N 1
ATOM 2295 C CA . GLU A 1 298 ? -7.474 1.077 -2.097 1.00 80.38 298 GLU A CA 1
ATOM 2296 C C . GLU A 1 298 ? -6.099 1.747 -1.854 1.00 80.38 298 GLU A C 1
ATOM 2298 O O . GLU A 1 298 ? -5.068 1.183 -2.209 1.00 80.38 298 GLU A O 1
ATOM 2303 N N . HIS A 1 299 ? -6.042 2.883 -1.137 1.00 85.50 299 HIS A N 1
ATOM 2304 C CA . HIS A 1 299 ? -4.782 3.507 -0.683 1.00 85.50 299 HIS A CA 1
ATOM 2305 C C . HIS A 1 299 ? -4.012 2.639 0.311 1.00 85.50 299 HIS A C 1
ATOM 2307 O O . HIS A 1 299 ? -2.793 2.770 0.407 1.00 85.50 299 HIS A O 1
ATOM 2313 N N . MET A 1 300 ? -4.709 1.759 1.027 1.00 88.19 300 MET A N 1
ATOM 2314 C CA . MET A 1 300 ? -4.149 0.927 2.088 1.00 88.19 300 MET A CA 1
ATOM 2315 C C . MET A 1 300 ? -3.651 -0.431 1.581 1.00 88.19 300 MET A C 1
ATOM 2317 O O . MET A 1 300 ? -2.911 -1.093 2.297 1.00 88.19 300 MET A O 1
ATOM 2321 N N . ALA A 1 301 ? -3.993 -0.836 0.351 1.00 88.81 301 ALA A N 1
ATOM 2322 C CA . ALA A 1 301 ? -3.554 -2.115 -0.216 1.00 88.81 301 ALA A CA 1
ATOM 2323 C C . ALA A 1 301 ? -2.021 -2.228 -0.256 1.00 88.81 301 ALA A C 1
ATOM 2325 O O . ALA A 1 301 ? -1.327 -1.223 -0.415 1.00 88.81 301 ALA A O 1
ATOM 2326 N N . THR A 1 302 ? -1.486 -3.437 -0.132 1.00 91.88 302 THR A N 1
ATOM 2327 C CA . THR A 1 302 ? -0.048 -3.734 -0.147 1.00 91.88 302 THR A CA 1
ATOM 2328 C C . THR A 1 302 ? 0.612 -3.353 -1.470 1.00 91.88 302 THR A C 1
ATOM 2330 O O . THR A 1 302 ? 0.008 -3.389 -2.545 1.00 91.88 302 THR A O 1
ATOM 2333 N N . GLN A 1 303 ? 1.885 -2.966 -1.410 1.00 93.06 303 GLN A N 1
ATOM 2334 C CA . GLN A 1 303 ? 2.646 -2.544 -2.588 1.00 93.06 303 GLN A CA 1
ATOM 2335 C C . GLN A 1 303 ? 2.846 -3.711 -3.552 1.00 93.06 303 GLN A C 1
ATOM 2337 O O . GLN A 1 303 ? 2.715 -3.536 -4.764 1.00 93.06 303 GLN A O 1
ATOM 2342 N N . THR A 1 304 ? 3.077 -4.912 -3.018 1.00 91.94 304 THR A N 1
ATOM 2343 C CA . THR A 1 304 ? 3.191 -6.138 -3.814 1.00 91.94 304 THR A CA 1
ATOM 2344 C C . THR A 1 304 ? 1.909 -6.417 -4.610 1.00 91.94 304 THR A C 1
ATOM 2346 O O . THR A 1 304 ? 1.977 -6.834 -5.771 1.00 91.94 304 THR A O 1
ATOM 2349 N N . SER A 1 305 ? 0.737 -6.100 -4.047 1.00 87.94 305 SER A N 1
ATOM 2350 C CA . SER A 1 305 ? -0.557 -6.187 -4.740 1.00 87.94 305 SER A CA 1
ATOM 2351 C C . SER A 1 305 ? -0.638 -5.248 -5.937 1.00 87.94 305 SER A C 1
ATOM 2353 O O . SER A 1 305 ? -1.035 -5.672 -7.019 1.00 87.94 305 SER A O 1
ATOM 2355 N N . PHE A 1 306 ? -0.183 -3.998 -5.803 1.00 86.69 306 PHE A N 1
ATOM 2356 C CA . PHE A 1 306 ? -0.151 -3.051 -6.924 1.00 86.69 306 PHE A CA 1
ATOM 2357 C C . PHE A 1 306 ? 0.767 -3.506 -8.058 1.00 86.69 306 PHE A C 1
AT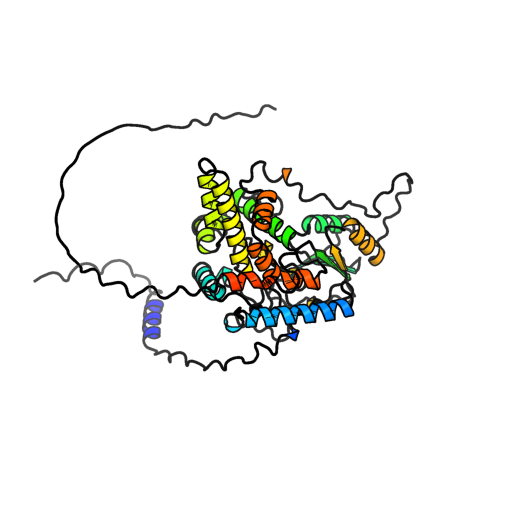OM 2359 O O . PHE A 1 306 ? 0.373 -3.490 -9.224 1.00 86.69 306 PHE A O 1
ATOM 2366 N N . VAL A 1 307 ? 1.994 -3.920 -7.732 1.00 87.31 307 VAL A N 1
ATOM 2367 C CA . VAL A 1 307 ? 3.001 -4.209 -8.764 1.00 87.31 307 VAL A CA 1
ATOM 2368 C C . VAL A 1 307 ? 2.734 -5.520 -9.487 1.00 87.31 307 VAL A C 1
ATOM 2370 O O . VAL A 1 307 ? 3.029 -5.621 -10.674 1.00 87.31 307 VAL A O 1
ATOM 2373 N N . THR A 1 308 ? 2.155 -6.516 -8.816 1.00 85.12 308 THR A N 1
ATOM 2374 C CA . THR A 1 308 ? 1.889 -7.835 -9.414 1.00 85.12 308 THR A CA 1
ATOM 2375 C C . THR A 1 308 ? 0.439 -8.016 -9.840 1.00 85.12 308 THR A C 1
ATOM 2377 O O . THR A 1 308 ? 0.132 -8.870 -10.668 1.00 85.12 308 THR A O 1
ATOM 2380 N N . GLY A 1 309 ? -0.485 -7.256 -9.255 1.00 76.56 309 GLY A N 1
ATOM 2381 C CA . GLY A 1 309 ? -1.908 -7.530 -9.378 1.00 76.56 309 GLY A CA 1
ATOM 2382 C C . GLY A 1 309 ? -2.334 -8.887 -8.803 1.00 76.56 309 GLY A C 1
ATOM 2383 O O . GLY A 1 309 ? -3.433 -9.332 -9.112 1.00 76.56 309 GLY A O 1
ATOM 2384 N N . GLY A 1 310 ? -1.467 -9.583 -8.064 1.00 75.06 310 GLY A N 1
ATOM 2385 C CA . GLY A 1 310 ? -1.684 -10.960 -7.616 1.00 75.06 310 GLY A CA 1
ATOM 2386 C C . GLY A 1 310 ? -1.676 -12.013 -8.729 1.00 75.06 310 GLY A C 1
ATOM 2387 O O . GLY A 1 310 ? -2.251 -13.095 -8.590 1.00 75.06 310 GLY A O 1
ATOM 2388 N N . HIS A 1 311 ? -1.028 -11.721 -9.858 1.00 76.94 311 HIS A N 1
ATOM 2389 C CA . HIS A 1 311 ? -0.861 -12.672 -10.956 1.00 76.94 311 HIS A CA 1
ATOM 2390 C C . HIS A 1 311 ? 0.610 -13.004 -11.170 1.00 76.94 311 HIS A C 1
ATOM 2392 O O . HIS A 1 311 ? 1.435 -12.105 -11.326 1.00 76.94 311 HIS A O 1
ATOM 2398 N N . ALA A 1 312 ? 0.934 -14.296 -11.248 1.00 75.06 312 ALA A N 1
ATOM 2399 C CA . ALA A 1 312 ? 2.307 -14.754 -11.447 1.00 75.06 312 ALA A CA 1
ATOM 2400 C C . ALA A 1 312 ? 2.916 -14.243 -12.764 1.00 75.06 312 ALA A C 1
ATOM 2402 O O . ALA A 1 312 ? 4.083 -13.872 -12.790 1.00 75.06 312 ALA A O 1
ATOM 2403 N N . SER A 1 313 ? 2.123 -14.134 -13.835 1.00 74.81 313 SER A N 1
ATOM 2404 C CA . SER A 1 313 ? 2.578 -13.597 -15.129 1.00 74.81 313 SER A CA 1
ATOM 2405 C C . SER A 1 313 ? 2.971 -12.119 -15.069 1.00 74.81 313 SER A C 1
ATOM 2407 O O . SER A 1 313 ? 3.852 -11.683 -15.798 1.00 74.81 313 SER A O 1
ATOM 2409 N N . ARG A 1 314 ? 2.377 -11.345 -14.156 1.00 78.06 314 ARG A N 1
ATOM 2410 C CA . ARG A 1 314 ? 2.796 -9.967 -13.866 1.00 78.06 314 ARG A CA 1
ATOM 2411 C C . ARG A 1 314 ? 3.830 -9.910 -12.745 1.00 78.06 314 ARG A C 1
ATOM 2413 O O . ARG A 1 314 ? 4.320 -8.834 -12.440 1.00 78.06 314 ARG A O 1
ATOM 2420 N N . ALA A 1 315 ? 4.199 -11.017 -12.116 1.00 80.06 315 ALA A N 1
ATOM 2421 C CA . ALA A 1 315 ? 5.134 -10.988 -11.002 1.00 80.06 315 ALA A CA 1
ATOM 2422 C C . ALA A 1 315 ? 6.596 -10.819 -11.445 1.00 80.06 315 ALA A C 1
ATOM 2424 O O . ALA A 1 315 ? 7.447 -10.729 -10.576 1.00 80.06 315 ALA A O 1
ATOM 2425 N N . LYS A 1 316 ? 6.906 -10.744 -12.747 1.00 88.75 316 LYS A N 1
ATOM 2426 C CA . LYS A 1 316 ? 8.252 -10.431 -13.244 1.00 88.75 316 LYS A CA 1
ATOM 2427 C C . LYS A 1 316 ? 8.479 -8.914 -13.253 1.00 88.75 316 LYS A C 1
ATOM 2429 O O . LYS A 1 316 ? 7.878 -8.198 -14.052 1.00 88.75 316 LYS A O 1
ATOM 2434 N N . LEU A 1 317 ? 9.325 -8.424 -12.352 1.00 91.75 317 LEU A N 1
ATOM 2435 C CA . LEU A 1 317 ? 9.642 -7.008 -12.167 1.00 91.75 317 LEU A CA 1
ATOM 2436 C C . LEU A 1 317 ? 11.113 -6.744 -12.506 1.00 91.75 317 LEU A C 1
ATOM 2438 O O . LEU A 1 317 ? 11.995 -7.536 -12.181 1.00 91.75 317 LEU A O 1
ATOM 2442 N N . GLY A 1 318 ? 11.389 -5.626 -13.169 1.00 93.88 318 GLY A N 1
ATOM 2443 C CA . GLY A 1 318 ? 12.724 -5.283 -13.651 1.00 93.88 318 GLY A CA 1
ATOM 2444 C C . GLY A 1 318 ? 13.535 -4.442 -12.669 1.00 93.88 318 GLY A C 1
ATOM 2445 O O . GLY A 1 318 ? 14.722 -4.694 -12.460 1.00 93.88 318 GLY A O 1
ATOM 2446 N N . MET A 1 319 ? 12.907 -3.426 -12.077 1.00 95.50 319 MET A N 1
ATOM 2447 C CA . MET A 1 319 ? 13.601 -2.457 -11.237 1.00 95.50 319 MET A CA 1
ATOM 2448 C C . MET A 1 319 ? 12.699 -1.841 -10.166 1.00 95.50 319 MET A C 1
ATOM 2450 O O . MET A 1 319 ? 11.580 -1.415 -10.441 1.00 95.50 319 MET A O 1
ATOM 2454 N N . GLN A 1 320 ? 13.232 -1.745 -8.951 1.00 96.00 320 GLN A N 1
ATOM 2455 C CA . GLN A 1 320 ? 12.617 -1.047 -7.828 1.00 96.00 320 GLN A CA 1
ATOM 2456 C C . GLN A 1 320 ? 13.205 0.365 -7.712 1.00 96.00 320 GLN A C 1
ATOM 2458 O O . GLN A 1 320 ? 14.419 0.529 -7.742 1.00 96.00 320 GLN A O 1
ATOM 2463 N N . ILE A 1 321 ? 12.344 1.366 -7.531 1.00 95.50 321 ILE A N 1
ATOM 2464 C CA . ILE A 1 321 ? 12.705 2.736 -7.155 1.00 95.50 321 ILE A CA 1
ATOM 2465 C C . ILE A 1 321 ? 12.281 2.925 -5.699 1.00 95.50 321 ILE A C 1
ATOM 2467 O O . ILE A 1 321 ? 11.091 3.014 -5.379 1.00 95.50 321 ILE A O 1
ATOM 2471 N N . ARG A 1 322 ? 13.240 2.935 -4.781 1.00 93.44 322 ARG A N 1
ATOM 2472 C CA . ARG A 1 322 ? 13.013 3.152 -3.354 1.00 93.44 322 ARG A CA 1
ATOM 2473 C C . ARG A 1 322 ? 12.950 4.642 -3.103 1.00 93.44 322 ARG A C 1
ATOM 2475 O O . ARG A 1 322 ? 13.904 5.365 -3.364 1.00 93.44 322 ARG A O 1
ATOM 2482 N N . LEU A 1 323 ? 11.847 5.119 -2.534 1.00 89.50 323 LEU A N 1
ATOM 2483 C CA . LEU A 1 323 ? 11.682 6.554 -2.303 1.00 89.50 323 LEU A CA 1
ATOM 2484 C C . LEU A 1 323 ? 12.764 7.181 -1.420 1.00 89.50 323 LEU A C 1
ATOM 2486 O O . LEU A 1 323 ? 13.073 8.354 -1.594 1.00 89.50 323 LEU A O 1
ATOM 2490 N N . THR A 1 324 ? 13.346 6.417 -0.497 1.00 87.25 324 THR A N 1
ATOM 2491 C CA . THR A 1 324 ? 14.456 6.885 0.344 1.00 87.25 324 THR A CA 1
ATOM 2492 C C . THR A 1 324 ? 15.717 7.183 -0.468 1.00 87.25 324 THR A C 1
ATOM 2494 O O . THR A 1 324 ? 16.484 8.053 -0.075 1.00 87.25 324 THR A O 1
ATOM 2497 N N . ASN A 1 325 ? 15.893 6.517 -1.616 1.00 89.75 325 ASN A N 1
ATOM 2498 C CA . ASN A 1 325 ? 17.061 6.616 -2.495 1.00 89.75 325 ASN A CA 1
ATOM 2499 C C . ASN A 1 325 ? 16.659 6.985 -3.936 1.00 89.75 325 ASN A C 1
ATOM 2501 O O . ASN A 1 325 ? 17.360 6.639 -4.887 1.00 89.75 325 ASN A O 1
ATOM 2505 N N . ALA A 1 326 ? 15.534 7.693 -4.109 1.00 89.50 326 ALA A N 1
ATOM 2506 C CA . ALA A 1 326 ? 14.906 7.884 -5.417 1.00 89.50 326 ALA A CA 1
ATOM 2507 C C . ALA A 1 326 ? 15.868 8.467 -6.459 1.00 89.50 326 ALA A C 1
ATOM 2509 O O . ALA A 1 326 ? 15.867 8.016 -7.595 1.00 89.50 326 ALA A O 1
ATOM 2510 N N . SER A 1 327 ? 16.723 9.421 -6.083 1.00 88.56 327 SER A N 1
ATOM 2511 C CA . SER A 1 327 ? 17.702 10.017 -6.999 1.00 88.56 327 SER A CA 1
ATOM 2512 C C . SER A 1 327 ? 18.702 8.994 -7.552 1.00 88.56 327 SER A C 1
ATOM 2514 O O . SER A 1 327 ? 18.959 8.988 -8.752 1.00 88.56 327 SER A O 1
ATOM 2516 N N . ALA A 1 328 ? 19.240 8.116 -6.700 1.00 90.75 328 ALA A N 1
ATOM 2517 C CA . ALA A 1 328 ? 20.213 7.098 -7.103 1.00 90.75 328 ALA A CA 1
ATOM 2518 C C . ALA A 1 328 ? 19.559 5.989 -7.943 1.00 90.75 328 ALA A C 1
ATOM 2520 O O . ALA A 1 328 ? 20.112 5.553 -8.956 1.00 90.75 328 ALA A O 1
ATOM 2521 N N . ASP A 1 329 ? 18.348 5.578 -7.564 1.00 93.50 329 ASP A N 1
ATOM 2522 C CA . ASP A 1 329 ? 17.591 4.580 -8.316 1.00 93.50 329 ASP A CA 1
ATOM 2523 C C . ASP A 1 329 ? 17.136 5.138 -9.671 1.00 93.50 329 ASP A C 1
ATOM 2525 O O . ASP A 1 329 ? 17.215 4.449 -10.684 1.00 93.50 329 ASP A O 1
ATOM 2529 N N . LEU A 1 330 ? 16.724 6.407 -9.740 1.00 93.25 330 LEU A N 1
ATOM 2530 C CA . LEU A 1 330 ? 16.425 7.062 -11.012 1.00 93.25 330 LEU A CA 1
ATOM 2531 C C . LEU A 1 330 ? 17.676 7.174 -11.883 1.00 93.25 330 LEU A C 1
ATOM 2533 O O . LEU A 1 330 ? 17.597 6.917 -13.075 1.00 93.25 330 LEU A O 1
ATOM 2537 N N . GLU A 1 331 ? 18.843 7.485 -11.330 1.00 91.44 331 GLU A N 1
ATOM 2538 C CA . GLU A 1 331 ? 20.081 7.501 -12.116 1.00 91.44 331 GLU A CA 1
ATOM 2539 C C . GLU A 1 331 ? 20.438 6.110 -12.666 1.00 91.44 331 GLU A C 1
ATOM 2541 O O . GLU A 1 331 ? 20.760 5.959 -13.844 1.00 91.44 331 GLU A O 1
ATOM 2546 N N . THR A 1 332 ? 20.269 5.063 -11.860 1.00 93.88 332 THR A N 1
ATOM 2547 C CA . THR A 1 332 ? 20.439 3.677 -12.319 1.00 93.88 332 THR A CA 1
ATOM 2548 C C . THR A 1 332 ? 19.449 3.331 -13.436 1.00 93.88 332 THR A C 1
ATOM 2550 O O . THR A 1 332 ? 19.816 2.689 -14.422 1.00 93.88 332 THR A O 1
ATOM 2553 N N . LEU A 1 333 ? 18.195 3.783 -13.320 1.00 93.94 333 LEU A N 1
ATOM 2554 C CA . LEU A 1 333 ? 17.178 3.592 -14.350 1.00 93.94 333 LEU A CA 1
ATOM 2555 C C . LEU A 1 333 ? 17.579 4.305 -15.643 1.00 93.94 333 LEU A C 1
ATOM 2557 O O . LEU A 1 333 ? 17.477 3.721 -16.717 1.00 93.94 333 LEU A O 1
ATOM 2561 N N . ARG A 1 334 ? 18.088 5.535 -15.538 1.00 91.94 334 ARG A N 1
ATOM 2562 C CA . ARG A 1 334 ? 18.576 6.327 -16.671 1.00 91.94 334 ARG A CA 1
ATOM 2563 C C . ARG A 1 334 ? 19.594 5.552 -17.500 1.00 91.94 334 ARG A C 1
ATOM 2565 O O . ARG A 1 334 ? 19.448 5.452 -18.717 1.00 91.94 334 ARG A O 1
ATOM 2572 N N . VAL A 1 335 ? 20.595 4.987 -16.823 1.00 91.62 335 VAL A N 1
ATOM 2573 C CA . VAL A 1 335 ? 21.663 4.193 -17.443 1.00 91.62 335 VAL A CA 1
ATOM 2574 C C . VAL A 1 335 ? 21.084 2.954 -18.124 1.00 91.62 335 VAL A C 1
ATOM 2576 O O . VAL A 1 335 ? 21.405 2.695 -19.280 1.00 91.62 335 VAL A O 1
ATOM 2579 N N . ARG A 1 336 ? 20.176 2.226 -17.458 1.00 92.44 336 ARG A N 1
ATOM 2580 C CA . ARG A 1 336 ? 19.531 1.026 -18.024 1.00 92.44 336 ARG A CA 1
ATOM 2581 C C . ARG A 1 336 ? 18.686 1.314 -19.262 1.00 92.44 336 ARG A C 1
ATOM 2583 O O . ARG A 1 336 ? 18.639 0.483 -20.159 1.00 92.44 336 ARG A O 1
ATOM 2590 N N . LEU A 1 337 ? 18.024 2.469 -19.306 1.00 90.38 337 LEU A N 1
ATOM 2591 C CA . LEU A 1 337 ? 17.219 2.895 -20.453 1.00 90.38 337 LEU A CA 1
ATOM 2592 C C . LEU A 1 337 ? 18.064 3.481 -21.594 1.00 90.38 337 LEU A C 1
ATOM 2594 O O . LEU A 1 337 ? 17.505 3.868 -22.617 1.00 90.38 337 LEU A O 1
ATOM 2598 N N . GLY A 1 338 ? 19.385 3.624 -21.414 1.00 88.44 338 GLY A N 1
ATOM 2599 C CA . GLY A 1 338 ? 20.234 4.349 -22.361 1.00 88.44 338 GLY A CA 1
ATOM 2600 C C . GLY A 1 338 ? 19.800 5.808 -22.539 1.00 88.44 338 GLY A C 1
ATOM 2601 O O . GLY A 1 338 ? 20.034 6.399 -23.590 1.00 88.44 338 GLY A O 1
ATOM 2602 N N . TYR A 1 339 ? 19.131 6.392 -21.537 1.00 84.94 339 TYR A N 1
ATOM 2603 C CA . TYR A 1 339 ? 18.581 7.737 -21.641 1.00 84.94 339 TYR A CA 1
ATOM 2604 C C . TYR A 1 339 ? 19.711 8.771 -21.585 1.00 84.94 339 TYR A C 1
ATOM 2606 O O . TYR A 1 339 ? 20.366 8.968 -20.554 1.00 84.94 339 TYR A O 1
ATOM 2614 N N . GLN A 1 340 ? 19.925 9.443 -22.713 1.00 76.12 340 GLN A N 1
ATOM 2615 C CA . GLN A 1 340 ? 20.871 10.540 -22.862 1.00 76.12 340 GLN A CA 1
ATOM 2616 C C . GLN A 1 340 ? 20.086 11.833 -23.075 1.00 76.12 340 GLN A C 1
ATOM 2618 O O . GLN A 1 340 ? 19.281 11.939 -24.001 1.00 76.12 340 GLN A O 1
ATOM 2623 N N . THR A 1 341 ? 20.309 12.828 -22.220 1.00 67.69 341 THR A N 1
ATOM 2624 C CA . THR A 1 341 ? 19.879 14.193 -22.524 1.00 67.69 341 THR A CA 1
ATOM 2625 C C . THR A 1 341 ? 20.824 14.768 -23.568 1.00 67.69 341 THR A C 1
ATOM 2627 O O . THR A 1 341 ? 22.039 14.622 -23.444 1.00 67.69 341 THR A O 1
ATOM 2630 N N . ALA A 1 342 ? 20.283 15.418 -24.604 1.00 60.81 342 ALA A N 1
ATOM 2631 C CA . ALA A 1 342 ? 21.094 16.236 -25.499 1.00 60.81 342 ALA A CA 1
ATOM 2632 C C . ALA A 1 342 ? 21.870 17.230 -24.625 1.00 60.81 342 ALA A C 1
ATOM 2634 O O . ALA A 1 342 ? 21.261 18.029 -23.909 1.00 60.81 342 ALA A O 1
ATOM 2635 N N . ALA A 1 343 ? 23.193 17.078 -24.585 1.00 53.53 343 ALA A N 1
ATOM 2636 C CA . ALA A 1 343 ? 24.046 17.770 -23.638 1.00 53.53 343 ALA A CA 1
ATOM 2637 C C . ALA A 1 343 ? 23.803 19.282 -23.723 1.00 53.53 343 ALA A C 1
ATOM 2639 O O . ALA A 1 343 ? 24.012 19.904 -24.763 1.00 53.53 343 ALA A O 1
ATOM 2640 N N . SER A 1 344 ? 23.368 19.880 -22.613 1.00 48.31 344 SER A N 1
ATOM 2641 C CA . SER A 1 344 ? 23.477 21.322 -22.414 1.00 48.31 344 SER A CA 1
ATOM 2642 C C . SER A 1 344 ? 24.971 21.642 -22.429 1.00 48.31 344 SER A C 1
ATOM 2644 O O . SER A 1 344 ? 25.657 21.393 -21.440 1.00 48.31 344 SER A O 1
ATOM 2646 N N . SER A 1 345 ? 25.465 22.184 -23.539 1.00 50.47 345 SER A N 1
ATOM 2647 C CA . SER A 1 345 ? 26.869 22.520 -23.819 1.00 50.47 345 SER A CA 1
ATOM 2648 C C . SER A 1 345 ? 27.514 23.533 -22.860 1.00 50.47 345 SER A C 1
ATOM 2650 O O . SER A 1 345 ? 28.661 23.912 -23.059 1.00 50.47 345 SER A O 1
ATOM 2652 N N . ASN A 1 346 ? 26.816 23.969 -21.809 1.00 52.34 346 ASN A N 1
ATOM 2653 C CA . ASN A 1 346 ? 27.316 24.944 -20.846 1.00 52.34 346 ASN A CA 1
ATOM 2654 C C . ASN A 1 346 ? 27.666 24.254 -19.520 1.00 52.34 346 ASN A C 1
ATOM 2656 O O . ASN A 1 346 ? 26.817 24.025 -18.653 1.00 52.34 346 ASN A O 1
ATOM 2660 N N . ALA A 1 347 ? 28.948 23.907 -19.410 1.00 54.34 347 ALA A N 1
ATOM 2661 C CA . ALA A 1 347 ? 29.600 23.318 -18.251 1.00 54.34 347 ALA A CA 1
ATOM 2662 C C . ALA A 1 347 ? 29.744 24.347 -17.117 1.00 54.34 347 ALA A C 1
ATOM 2664 O O . ALA A 1 347 ? 30.627 25.194 -17.167 1.00 54.34 347 ALA A O 1
ATOM 2665 N N . ALA A 1 348 ? 28.886 24.283 -16.095 1.00 50.75 348 ALA A N 1
ATOM 2666 C CA . ALA A 1 348 ? 29.146 24.974 -14.820 1.00 50.75 348 ALA A CA 1
ATOM 2667 C C . ALA A 1 348 ? 28.352 24.448 -13.607 1.00 50.75 348 ALA A C 1
ATOM 2669 O O . ALA A 1 348 ? 28.525 24.958 -12.506 1.00 50.75 348 ALA A O 1
ATOM 2670 N N . ALA A 1 349 ? 27.483 23.441 -13.748 1.00 49.88 349 ALA A N 1
ATOM 2671 C CA . ALA A 1 349 ? 26.769 22.881 -12.599 1.00 49.88 349 ALA A CA 1
ATOM 2672 C C . ALA A 1 349 ? 26.569 21.368 -12.751 1.00 49.88 349 ALA A C 1
ATOM 2674 O O . ALA A 1 349 ? 26.306 20.918 -13.871 1.00 49.88 349 ALA A O 1
ATOM 2675 N N . PRO A 1 350 ? 26.614 20.587 -11.652 1.00 51.50 350 PRO A N 1
ATOM 2676 C CA . PRO A 1 350 ? 26.179 19.195 -11.642 1.00 51.50 350 PRO A CA 1
ATOM 2677 C C . PRO A 1 350 ? 24.651 19.162 -11.780 1.00 51.50 350 PRO A C 1
ATOM 2679 O O . PRO A 1 350 ? 23.907 18.970 -10.820 1.00 51.50 350 PRO A O 1
ATOM 2682 N N . ARG A 1 351 ? 24.154 19.451 -12.984 1.00 58.38 351 ARG A N 1
ATOM 2683 C CA . ARG A 1 351 ? 22.737 19.324 -13.317 1.00 58.38 351 ARG A CA 1
ATOM 2684 C C . ARG A 1 351 ? 22.422 17.839 -13.418 1.00 58.38 351 ARG A C 1
ATOM 2686 O O . ARG A 1 351 ? 23.176 17.090 -14.033 1.00 58.38 351 ARG A O 1
ATOM 2693 N N . SER A 1 352 ? 21.316 17.416 -12.805 1.00 65.75 352 SER A N 1
ATOM 2694 C CA . SER A 1 352 ? 20.805 16.057 -12.990 1.00 65.75 352 SER A CA 1
ATOM 2695 C C . SER A 1 352 ? 20.750 15.741 -14.482 1.00 65.75 352 SER A C 1
ATOM 2697 O O . SER A 1 352 ? 20.268 16.566 -15.254 1.00 65.75 352 SER A O 1
ATOM 2699 N N . ALA A 1 353 ? 21.177 14.544 -14.882 1.00 75.94 353 ALA A N 1
ATOM 2700 C CA . ALA A 1 353 ? 21.131 14.110 -16.280 1.00 75.94 353 ALA A CA 1
ATOM 2701 C C . ALA A 1 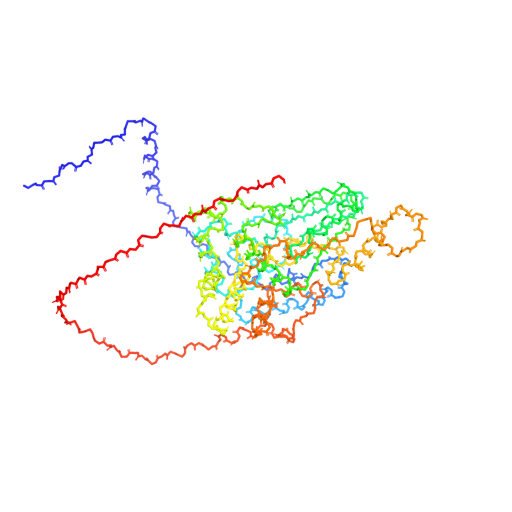353 ? 19.693 13.981 -16.836 1.00 75.94 353 ALA A C 1
ATOM 2703 O O . ALA A 1 353 ? 19.501 13.732 -18.025 1.00 75.94 353 ALA A O 1
ATOM 2704 N N . TRP A 1 354 ? 18.685 14.158 -15.981 1.00 85.31 354 TRP A N 1
ATOM 2705 C CA . TRP A 1 354 ? 17.269 14.267 -16.309 1.00 85.31 354 TRP A CA 1
ATOM 2706 C C . TRP A 1 354 ? 16.887 15.697 -16.720 1.00 85.31 354 TRP A C 1
ATOM 2708 O O . TRP A 1 354 ? 17.335 16.667 -16.112 1.00 85.31 354 TRP A O 1
ATOM 2718 N N . LYS A 1 355 ? 16.011 15.823 -17.726 1.00 85.50 355 LYS A N 1
ATOM 2719 C CA . LYS A 1 355 ? 15.466 17.099 -18.219 1.00 85.50 355 LYS A CA 1
ATOM 2720 C C . LYS A 1 355 ? 14.612 17.796 -17.159 1.00 85.50 355 LYS A C 1
ATOM 2722 O O . LYS A 1 355 ? 14.735 19.001 -16.966 1.00 85.50 355 LYS A O 1
ATOM 2727 N N . CYS A 1 356 ? 13.737 17.041 -16.498 1.00 86.44 356 CYS A N 1
ATOM 2728 C CA . CYS A 1 356 ? 12.915 17.523 -15.394 1.00 86.44 356 CYS A CA 1
ATOM 2729 C C . CYS A 1 356 ? 13.368 16.890 -14.078 1.00 86.44 356 CYS A C 1
ATOM 2731 O O . CYS A 1 356 ? 13.546 15.667 -14.035 1.00 86.44 356 CYS A O 1
ATOM 2733 N N . PRO A 1 357 ? 13.481 17.672 -12.989 1.00 86.12 357 PRO A N 1
ATOM 2734 C CA . PRO A 1 357 ? 13.713 17.110 -11.669 1.00 86.12 357 PRO A CA 1
ATOM 2735 C C . PRO A 1 357 ? 12.495 16.298 -11.217 1.00 86.12 357 PRO A C 1
ATOM 2737 O O . PRO A 1 357 ? 11.359 16.573 -11.614 1.00 86.12 357 PRO A O 1
ATOM 2740 N N . LEU A 1 358 ? 12.715 15.318 -10.338 1.00 85.12 358 LEU A N 1
ATOM 2741 C CA . LEU A 1 358 ? 11.613 14.707 -9.603 1.00 85.12 358 LEU A CA 1
ATOM 2742 C C . LEU A 1 358 ? 10.993 15.792 -8.716 1.00 85.12 358 LEU A C 1
ATOM 2744 O O . LEU A 1 358 ? 11.640 16.293 -7.795 1.00 85.12 358 LEU A O 1
ATOM 2748 N N . GLY A 1 359 ? 9.759 16.190 -9.026 1.00 72.19 359 GLY A N 1
ATOM 2749 C CA . GLY A 1 359 ? 9.062 17.222 -8.267 1.00 72.19 359 GLY A CA 1
ATOM 2750 C C . GLY A 1 359 ? 8.941 16.847 -6.788 1.00 72.19 359 GLY A C 1
ATOM 2751 O O . GLY A 1 359 ? 8.747 15.677 -6.446 1.00 72.19 359 GLY A O 1
ATOM 2752 N N . ARG A 1 360 ? 8.997 17.849 -5.898 1.00 62.59 360 ARG A N 1
ATOM 2753 C CA . ARG A 1 360 ? 8.602 17.703 -4.484 1.00 62.59 360 ARG A CA 1
ATOM 2754 C C . ARG A 1 360 ? 7.080 17.590 -4.378 1.00 62.59 360 ARG A C 1
ATOM 2756 O O . ARG A 1 360 ? 6.410 18.412 -3.768 1.00 62.59 360 ARG A O 1
ATOM 2763 N N . GLU A 1 361 ? 6.493 16.581 -4.995 1.00 50.09 361 GLU A N 1
ATOM 2764 C CA . GLU A 1 361 ? 5.045 16.403 -4.971 1.00 50.09 361 GLU A CA 1
ATOM 2765 C C . GLU A 1 361 ? 4.645 15.590 -3.736 1.00 50.09 361 GLU A C 1
ATOM 2767 O O . GLU A 1 361 ? 4.472 14.374 -3.756 1.00 50.09 361 GLU A O 1
ATOM 2772 N N . ASN A 1 362 ? 4.589 16.295 -2.613 1.00 48.16 362 ASN A N 1
ATOM 2773 C CA . ASN A 1 362 ? 3.744 16.073 -1.433 1.00 48.16 362 ASN A CA 1
ATOM 2774 C C . ASN A 1 362 ? 4.097 17.147 -0.395 1.00 48.16 362 ASN A C 1
ATOM 2776 O O . ASN A 1 362 ? 4.179 16.870 0.804 1.00 48.16 362 ASN A O 1
ATOM 2780 N N . ASP A 1 363 ? 4.336 18.369 -0.867 1.00 45.47 363 ASP A N 1
ATOM 2781 C CA . ASP A 1 363 ? 4.261 19.542 -0.027 1.00 45.47 363 ASP A CA 1
ATOM 2782 C C . ASP A 1 363 ? 2.845 19.567 0.584 1.00 45.47 363 ASP A C 1
ATOM 2784 O O . ASP A 1 363 ? 1.845 19.857 -0.072 1.00 45.47 363 ASP A O 1
ATOM 2788 N N . GLY A 1 364 ? 2.750 19.141 1.844 1.00 46.06 364 GLY A N 1
ATOM 2789 C CA . GLY A 1 364 ? 1.497 19.111 2.584 1.00 46.06 364 GLY A CA 1
ATOM 2790 C C . GLY A 1 364 ? 0.941 20.506 2.863 1.00 46.06 364 GLY A C 1
ATOM 2791 O O . GLY A 1 364 ? -0.183 20.589 3.340 1.00 46.06 364 GLY A O 1
ATOM 2792 N N . THR A 1 365 ? 1.680 21.580 2.561 1.00 48.84 365 THR A N 1
ATOM 2793 C CA . THR A 1 365 ? 1.241 22.959 2.799 1.00 48.84 365 THR A CA 1
ATOM 2794 C C . THR A 1 365 ? 0.076 23.362 1.894 1.00 48.84 365 THR A C 1
ATOM 2796 O O . THR A 1 365 ? -0.760 24.152 2.319 1.00 48.84 365 THR A O 1
ATOM 2799 N N . ALA A 1 366 ? -0.074 22.743 0.714 1.00 48.28 366 ALA A N 1
ATOM 2800 C CA . ALA A 1 366 ? -1.235 22.952 -0.158 1.00 48.28 366 ALA A CA 1
ATOM 2801 C C . ALA A 1 366 ? -2.503 22.211 0.316 1.00 48.28 366 ALA A C 1
ATOM 2803 O O . ALA A 1 366 ? -3.615 22.548 -0.091 1.00 48.28 366 ALA A O 1
ATOM 2804 N N . LYS A 1 367 ? -2.371 21.200 1.188 1.00 55.91 367 LYS A N 1
ATOM 2805 C CA . LYS A 1 367 ? -3.510 20.479 1.774 1.00 55.91 367 LYS A CA 1
ATOM 2806 C C . LYS A 1 367 ? -3.936 21.183 3.057 1.00 55.91 367 LYS A C 1
ATOM 2808 O O . LYS A 1 367 ? -3.648 20.671 4.127 1.00 55.91 367 LYS A O 1
ATOM 2813 N N . GLY A 1 368 ? -4.566 22.352 2.903 1.00 51.69 368 GLY A N 1
ATOM 2814 C CA . GLY A 1 368 ? -5.297 23.109 3.929 1.00 51.69 368 GLY A CA 1
ATOM 2815 C C . GLY A 1 368 ? -4.697 23.076 5.340 1.00 51.69 368 GLY A C 1
ATOM 2816 O O . GLY A 1 368 ? -4.854 22.100 6.072 1.00 51.69 368 GLY A O 1
ATOM 2817 N N . ALA A 1 369 ? -4.060 24.171 5.757 1.00 49.00 369 ALA A N 1
ATOM 2818 C CA . ALA A 1 369 ? -3.642 24.360 7.143 1.00 49.00 369 ALA A CA 1
ATOM 2819 C C . ALA A 1 369 ? -4.817 24.062 8.101 1.00 49.00 369 ALA A C 1
ATOM 2821 O O . ALA A 1 369 ? -5.890 24.632 7.930 1.00 49.00 369 ALA A O 1
ATOM 2822 N N . THR A 1 370 ? -4.580 23.184 9.090 1.00 63.09 370 THR A N 1
ATOM 2823 C CA . THR A 1 370 ? -5.492 22.646 10.138 1.00 63.09 370 THR A CA 1
ATOM 2824 C C . THR A 1 370 ? -6.255 21.339 9.852 1.00 63.09 370 THR A C 1
ATOM 2826 O O . THR A 1 370 ? -7.441 21.200 10.131 1.00 63.09 370 THR A O 1
ATOM 2829 N N . MET A 1 371 ? -5.546 20.296 9.406 1.00 74.88 371 MET A N 1
ATOM 2830 C CA . MET A 1 371 ? -6.028 18.918 9.593 1.00 74.88 371 MET A CA 1
ATOM 2831 C C . MET A 1 371 ? -6.062 18.546 11.088 1.00 74.88 371 MET A C 1
ATOM 2833 O O . MET A 1 371 ? -5.066 18.715 11.787 1.00 74.88 371 MET A O 1
ATOM 2837 N N . LEU A 1 372 ? -7.179 17.972 11.554 1.00 83.81 372 LEU A N 1
ATOM 2838 C CA . LEU A 1 372 ? -7.379 17.509 12.942 1.00 83.81 372 LEU A CA 1
ATOM 2839 C C . LEU A 1 372 ? -6.343 16.465 13.404 1.00 83.81 372 LEU A C 1
ATOM 2841 O O . LEU A 1 372 ? -6.006 16.385 14.588 1.00 83.81 372 LEU A O 1
ATOM 2845 N N . VAL A 1 373 ? -5.871 15.642 12.465 1.00 89.00 373 VAL A N 1
ATOM 2846 C CA . VAL A 1 373 ? -4.940 14.536 12.702 1.00 89.00 373 VAL A CA 1
ATOM 2847 C C . VAL A 1 373 ? -3.765 14.665 11.744 1.00 89.00 373 VAL A C 1
ATOM 2849 O O . VAL A 1 373 ? -3.940 14.621 10.524 1.00 89.00 373 VAL A O 1
ATOM 2852 N N . SER A 1 374 ? -2.561 14.804 12.294 1.00 89.94 374 SER A N 1
ATOM 2853 C CA . SER A 1 374 ? -1.332 14.917 11.506 1.00 89.94 374 SER A CA 1
ATOM 2854 C C . SER A 1 374 ? -0.699 13.546 11.215 1.00 89.94 374 SER A C 1
ATOM 2856 O O . SER A 1 374 ? -0.978 12.547 11.877 1.00 89.94 374 SER A O 1
ATOM 2858 N N . LYS A 1 375 ? 0.228 13.470 10.247 1.00 91.00 375 LYS A N 1
ATOM 2859 C CA . LYS A 1 375 ? 1.054 12.255 10.058 1.00 91.00 375 LYS A CA 1
ATOM 2860 C C . LYS A 1 375 ? 1.896 11.936 11.297 1.00 91.00 375 LYS A C 1
ATOM 2862 O O . LYS A 1 375 ? 2.127 10.764 11.579 1.00 91.00 375 LYS A O 1
ATOM 2867 N N . ARG A 1 376 ? 2.356 12.971 12.012 1.00 92.00 376 ARG A N 1
ATOM 2868 C CA . ARG A 1 376 ? 3.117 12.824 13.258 1.00 92.00 376 ARG A CA 1
ATOM 2869 C C . ARG A 1 376 ? 2.253 12.171 14.333 1.00 92.00 376 ARG A C 1
ATOM 2871 O O . ARG A 1 376 ? 2.748 11.287 15.014 1.00 92.00 376 ARG A O 1
ATOM 2878 N N . ASP A 1 377 ? 0.979 12.540 14.418 1.00 93.81 377 ASP A N 1
ATOM 2879 C CA . ASP A 1 377 ? 0.026 11.973 15.377 1.00 93.81 377 ASP A CA 1
ATOM 2880 C C . ASP A 1 377 ? -0.177 10.474 15.136 1.00 93.81 377 ASP A C 1
ATOM 2882 O O . ASP A 1 377 ? -0.050 9.671 16.055 1.00 93.81 377 ASP A O 1
ATOM 2886 N N . LEU A 1 378 ? -0.425 10.088 13.879 1.00 95.75 378 LEU A N 1
ATOM 2887 C CA . LEU A 1 378 ? -0.579 8.681 13.492 1.00 95.75 378 LEU A CA 1
ATOM 2888 C C . LEU A 1 378 ? 0.707 7.878 13.744 1.00 95.75 378 LEU A C 1
ATOM 2890 O O . LEU A 1 378 ? 0.648 6.745 14.211 1.00 95.75 378 LEU A O 1
ATOM 2894 N N . GLY A 1 379 ? 1.872 8.464 13.444 1.00 96.12 379 GLY A N 1
ATOM 2895 C CA . GLY A 1 379 ? 3.170 7.843 13.708 1.00 96.12 379 GLY A CA 1
ATOM 2896 C C . GLY A 1 379 ? 3.452 7.670 15.202 1.00 96.12 379 GLY A C 1
ATOM 2897 O O . GLY A 1 379 ? 3.920 6.613 15.610 1.00 96.12 379 GLY A O 1
ATOM 2898 N N . ALA A 1 380 ? 3.118 8.671 16.021 1.00 95.38 380 ALA A N 1
ATOM 2899 C CA . ALA A 1 380 ? 3.268 8.609 17.472 1.00 95.38 380 ALA A CA 1
ATOM 2900 C C . ALA A 1 380 ? 2.363 7.534 18.091 1.00 95.38 380 ALA A C 1
ATOM 2902 O O . ALA A 1 380 ? 2.826 6.765 18.927 1.00 95.38 380 ALA A O 1
ATOM 2903 N N . ALA A 1 381 ? 1.114 7.424 17.626 1.00 95.94 381 ALA A N 1
ATOM 2904 C CA . ALA A 1 381 ? 0.180 6.390 18.072 1.00 95.94 381 ALA A CA 1
ATOM 2905 C C . ALA A 1 381 ? 0.647 4.959 17.736 1.00 95.94 381 ALA A C 1
ATOM 2907 O O . ALA A 1 381 ? 0.359 4.026 18.481 1.00 95.94 381 ALA A O 1
ATOM 2908 N N . LEU A 1 382 ? 1.376 4.772 16.628 1.00 96.75 382 LEU A N 1
ATOM 2909 C CA . LEU A 1 382 ? 2.017 3.492 16.309 1.00 96.75 382 LEU A CA 1
ATOM 2910 C C . LEU A 1 382 ? 3.234 3.227 17.196 1.00 96.75 382 LEU A C 1
ATOM 2912 O O . LEU A 1 382 ? 3.366 2.135 17.738 1.00 96.75 382 LEU A O 1
ATOM 2916 N N . ALA A 1 383 ? 4.110 4.222 17.353 1.00 95.00 383 ALA A N 1
ATOM 2917 C CA . ALA A 1 383 ? 5.340 4.085 18.130 1.00 95.00 383 ALA A CA 1
ATOM 2918 C C . ALA A 1 383 ? 5.073 3.764 19.610 1.00 95.00 383 ALA A C 1
ATOM 2920 O O . ALA A 1 383 ? 5.853 3.049 20.229 1.00 95.00 383 ALA A O 1
ATOM 2921 N N . SER A 1 384 ? 3.963 4.251 20.171 1.00 95.00 384 SER A N 1
ATOM 2922 C CA . SER A 1 384 ? 3.571 3.963 21.554 1.00 95.00 384 SER A CA 1
ATOM 2923 C C . SER A 1 384 ? 2.886 2.604 21.746 1.00 95.00 384 SER A C 1
ATOM 2925 O O . SER A 1 384 ? 2.635 2.213 22.885 1.00 95.00 384 SER A O 1
ATOM 2927 N N . ARG A 1 385 ? 2.574 1.866 20.668 1.00 96.50 385 ARG A N 1
ATOM 2928 C CA . ARG A 1 385 ? 1.826 0.600 20.728 1.00 96.50 385 ARG A CA 1
ATOM 2929 C C . ARG A 1 385 ? 2.470 -0.490 19.862 1.00 96.50 385 ARG A C 1
ATOM 2931 O O . ARG A 1 385 ? 2.050 -0.695 18.719 1.00 96.50 385 ARG A O 1
ATOM 2938 N N . PRO A 1 386 ? 3.419 -1.269 20.418 1.00 96.19 386 PRO A N 1
ATOM 2939 C CA . PRO A 1 386 ? 4.102 -2.343 19.694 1.00 96.19 386 PRO A CA 1
ATOM 2940 C C . PRO A 1 386 ? 3.159 -3.354 19.026 1.00 96.19 386 PRO A C 1
ATOM 2942 O O . PRO A 1 386 ? 3.411 -3.785 17.903 1.00 96.19 386 PRO A O 1
ATOM 2945 N N . SER A 1 387 ? 2.025 -3.677 19.656 1.00 96.44 387 SER A N 1
ATOM 2946 C CA . SER A 1 387 ? 1.029 -4.602 19.097 1.00 96.44 387 SER A CA 1
ATOM 2947 C C . SER A 1 387 ? 0.419 -4.115 17.777 1.00 96.44 387 SER A C 1
ATOM 2949 O O . SER A 1 387 ? 0.136 -4.922 16.891 1.00 96.44 387 SER A O 1
ATOM 2951 N N . LEU A 1 388 ? 0.252 -2.799 17.593 1.00 97.19 388 LEU A N 1
ATOM 2952 C CA . LEU A 1 388 ? -0.226 -2.231 16.330 1.00 97.19 388 LEU A CA 1
ATOM 2953 C C . LEU A 1 388 ? 0.833 -2.364 15.230 1.00 97.19 388 LEU A C 1
ATOM 2955 O O . LEU A 1 388 ? 0.502 -2.692 14.088 1.00 97.19 388 LEU A O 1
ATOM 2959 N N . VAL A 1 389 ? 2.110 -2.175 15.575 1.00 97.75 389 VAL A N 1
ATOM 2960 C CA . VAL A 1 389 ? 3.234 -2.386 14.651 1.00 97.75 389 VAL A CA 1
ATOM 2961 C C . VAL A 1 389 ? 3.331 -3.858 14.248 1.00 97.75 389 VAL A C 1
ATOM 2963 O O . VAL A 1 389 ? 3.440 -4.153 13.060 1.00 97.75 389 VAL A O 1
ATOM 2966 N N . GLN A 1 390 ? 3.192 -4.790 15.192 1.00 97.44 390 GLN A N 1
ATOM 2967 C CA . GLN A 1 390 ? 3.191 -6.233 14.921 1.00 97.44 390 GLN A CA 1
ATOM 2968 C C . GLN A 1 390 ? 2.059 -6.656 13.973 1.00 97.44 390 GLN A C 1
ATOM 2970 O O . GLN A 1 390 ? 2.293 -7.387 13.004 1.00 97.44 390 GLN A O 1
ATOM 2975 N N . ARG A 1 391 ? 0.845 -6.124 14.167 1.00 97.31 391 ARG A N 1
ATOM 2976 C CA . ARG A 1 391 ? -0.276 -6.329 13.232 1.00 97.31 391 ARG A CA 1
ATOM 2977 C C . ARG A 1 391 ? 0.055 -5.821 11.831 1.00 97.31 391 ARG A C 1
ATOM 2979 O O . ARG A 1 391 ? -0.148 -6.539 10.853 1.00 97.31 391 ARG A O 1
ATOM 2986 N N . LEU A 1 392 ? 0.632 -4.623 11.719 1.00 97.81 392 LEU A N 1
ATOM 2987 C CA . LEU A 1 392 ? 1.092 -4.087 10.434 1.00 97.81 392 LEU A CA 1
ATOM 2988 C C . LEU A 1 392 ? 2.192 -4.946 9.802 1.00 97.81 392 LEU A C 1
ATOM 2990 O O . LEU A 1 392 ? 2.171 -5.145 8.592 1.00 97.81 392 LEU A O 1
ATOM 2994 N N . CYS A 1 393 ? 3.117 -5.499 10.583 1.00 97.56 393 CYS A N 1
ATOM 2995 C CA . CYS A 1 393 ? 4.122 -6.432 10.078 1.00 97.56 393 CYS A CA 1
ATOM 2996 C C . CYS A 1 393 ? 3.499 -7.719 9.539 1.00 97.56 393 CYS A C 1
ATOM 2998 O O . CYS A 1 393 ? 3.929 -8.192 8.494 1.00 97.56 393 CYS A O 1
ATOM 3000 N N . THR A 1 394 ? 2.464 -8.252 10.195 1.00 96.38 394 THR A N 1
ATOM 3001 C CA . THR A 1 394 ? 1.707 -9.411 9.689 1.00 96.38 394 THR A CA 1
ATOM 3002 C C . THR A 1 394 ? 1.031 -9.089 8.350 1.00 96.38 394 THR A C 1
ATOM 3004 O O . THR A 1 394 ? 1.102 -9.871 7.405 1.00 96.38 394 THR A O 1
ATOM 3007 N N . ILE A 1 395 ? 0.418 -7.907 8.232 1.00 96.00 395 ILE A N 1
ATOM 3008 C CA . ILE A 1 395 ? -0.234 -7.437 6.998 1.00 96.00 395 ILE A CA 1
ATOM 3009 C C . ILE A 1 395 ? 0.786 -7.241 5.866 1.00 96.00 395 ILE A C 1
ATOM 3011 O O . ILE A 1 395 ? 0.585 -7.707 4.745 1.00 96.00 395 ILE A O 1
ATOM 3015 N N . TYR A 1 396 ? 1.890 -6.552 6.156 1.00 97.19 396 TYR A N 1
ATOM 3016 C CA . TYR A 1 396 ? 2.893 -6.129 5.179 1.00 97.19 396 TYR A CA 1
ATOM 3017 C C . TYR A 1 396 ? 4.100 -7.072 5.087 1.00 97.19 396 TYR A C 1
ATOM 3019 O O . TYR A 1 396 ? 5.111 -6.697 4.493 1.00 97.19 396 TYR A O 1
ATOM 3027 N N . MET A 1 397 ? 4.025 -8.294 5.629 1.00 97.56 397 MET A N 1
ATOM 3028 C CA . MET A 1 397 ? 5.167 -9.219 5.679 1.00 97.56 397 MET A CA 1
ATOM 3029 C C . MET A 1 397 ? 5.778 -9.451 4.291 1.00 97.56 397 MET A C 1
ATOM 3031 O O . MET A 1 397 ? 6.997 -9.418 4.123 1.00 97.56 397 MET A O 1
ATOM 3035 N N . GLN A 1 398 ? 4.934 -9.614 3.268 1.00 96.69 398 GLN A N 1
ATOM 3036 C CA . GLN A 1 398 ? 5.395 -9.754 1.886 1.00 96.69 398 GLN A CA 1
ATOM 3037 C C . GLN A 1 398 ? 6.109 -8.492 1.384 1.00 96.69 398 GLN A C 1
ATOM 3039 O O . GLN A 1 398 ? 7.145 -8.615 0.744 1.00 96.69 398 GLN A O 1
ATOM 3044 N N . ASP A 1 399 ? 5.617 -7.290 1.695 1.00 97.38 399 ASP A N 1
ATOM 3045 C CA . ASP A 1 399 ? 6.280 -6.046 1.289 1.00 97.38 399 ASP A CA 1
ATOM 3046 C C . ASP A 1 399 ? 7.648 -5.895 1.975 1.00 97.38 399 ASP A C 1
ATOM 3048 O O . ASP A 1 399 ? 8.620 -5.538 1.312 1.00 97.38 399 ASP A O 1
ATOM 3052 N N . PHE A 1 400 ? 7.761 -6.214 3.271 1.00 98.06 400 PHE A N 1
ATOM 3053 C CA . PHE A 1 400 ? 9.047 -6.177 3.977 1.00 98.06 400 PHE A CA 1
ATOM 3054 C C . PHE A 1 400 ? 10.065 -7.132 3.357 1.00 98.06 400 PHE A C 1
ATOM 3056 O O . PHE A 1 400 ? 11.155 -6.717 2.959 1.00 98.06 400 PHE A O 1
ATOM 3063 N N . LEU A 1 401 ? 9.693 -8.406 3.226 1.00 97.50 401 LEU A N 1
ATOM 3064 C CA . LEU A 1 401 ? 10.587 -9.441 2.719 1.00 97.50 401 LEU A CA 1
ATOM 3065 C C . LEU A 1 401 ? 10.907 -9.233 1.235 1.00 97.50 401 LEU A C 1
ATOM 3067 O O . LEU A 1 401 ? 12.068 -9.211 0.836 1.00 97.50 401 LEU A O 1
ATOM 3071 N N . CYS A 1 402 ? 9.889 -9.061 0.398 1.00 97.50 402 CYS A N 1
ATOM 3072 C CA . CYS A 1 402 ? 10.052 -9.120 -1.050 1.00 97.50 402 CYS A CA 1
ATOM 3073 C C . CYS A 1 402 ? 10.509 -7.805 -1.678 1.00 97.50 402 CYS A C 1
ATOM 3075 O O . CYS A 1 402 ? 11.060 -7.830 -2.775 1.00 97.50 402 CYS A O 1
ATOM 3077 N N . LEU A 1 403 ? 10.316 -6.668 -1.003 1.00 96.69 403 LEU A N 1
ATOM 3078 C CA . LEU A 1 403 ? 10.816 -5.368 -1.463 1.00 96.69 403 LEU A CA 1
ATOM 3079 C C . LEU A 1 403 ? 12.094 -4.942 -0.720 1.00 96.69 403 LEU A C 1
ATOM 3081 O O . LEU A 1 403 ? 12.609 -3.848 -0.955 1.00 96.69 403 LEU A O 1
ATOM 3085 N N . GLY A 1 404 ? 12.625 -5.809 0.151 1.00 95.50 404 GLY A N 1
ATOM 3086 C CA . GLY A 1 404 ? 13.907 -5.625 0.827 1.00 95.50 404 GLY A CA 1
ATOM 3087 C C . GLY A 1 404 ? 13.916 -4.477 1.837 1.00 95.50 404 GLY A C 1
ATOM 3088 O O . GLY A 1 404 ? 14.906 -3.744 1.903 1.00 95.50 404 GLY A O 1
ATOM 3089 N N . PHE A 1 405 ? 12.825 -4.310 2.591 1.00 96.75 405 PHE A N 1
ATOM 3090 C CA . PHE A 1 405 ? 12.760 -3.402 3.737 1.00 96.75 405 PHE A CA 1
ATOM 3091 C C . PHE A 1 405 ? 13.065 -4.158 5.034 1.00 96.75 405 PHE A C 1
ATOM 3093 O O . PHE A 1 405 ? 12.686 -5.317 5.207 1.00 96.75 405 PHE A O 1
ATOM 3100 N N . ALA A 1 406 ? 13.744 -3.496 5.969 1.00 96.12 406 ALA A N 1
ATOM 3101 C CA . ALA A 1 406 ? 14.003 -4.076 7.278 1.00 96.12 406 ALA A CA 1
ATOM 3102 C C . ALA A 1 406 ? 12.700 -4.185 8.082 1.00 96.12 406 ALA A C 1
ATOM 3104 O O . ALA A 1 406 ? 11.911 -3.243 8.119 1.00 96.12 406 ALA A O 1
ATOM 3105 N N . LEU A 1 407 ? 12.504 -5.317 8.762 1.00 96.62 407 LEU A N 1
ATOM 3106 C CA . LEU A 1 407 ? 11.416 -5.449 9.727 1.00 96.62 407 LEU A CA 1
ATOM 3107 C C . LEU A 1 407 ? 11.657 -4.507 10.926 1.00 96.62 407 LEU A C 1
ATOM 3109 O O . LEU A 1 407 ? 12.799 -4.440 11.423 1.00 96.62 407 LEU A O 1
ATOM 3113 N N . PRO A 1 408 ? 10.601 -3.828 11.420 1.00 96.62 408 PRO A N 1
ATOM 3114 C CA . PRO A 1 408 ? 10.626 -3.114 12.691 1.00 96.62 408 PRO A CA 1
ATOM 3115 C C . PRO A 1 408 ? 11.092 -4.024 13.825 1.00 96.62 408 PRO A C 1
ATOM 3117 O O . PRO A 1 408 ? 10.912 -5.244 13.767 1.00 96.62 408 PRO A O 1
ATOM 3120 N N . THR A 1 409 ? 11.712 -3.442 14.847 1.00 96.31 409 THR A N 1
ATOM 3121 C CA . THR A 1 409 ? 12.272 -4.173 15.994 1.00 96.31 409 THR A CA 1
ATOM 3122 C C . THR A 1 409 ? 11.238 -5.049 16.692 1.00 96.31 409 THR A C 1
ATOM 3124 O O . THR A 1 409 ? 11.549 -6.180 17.051 1.00 96.31 409 THR A O 1
ATOM 3127 N N . GLU A 1 410 ? 9.996 -4.577 16.761 1.00 95.69 410 GLU A N 1
ATOM 3128 C CA . GLU A 1 410 ? 8.830 -5.232 17.361 1.00 95.69 410 GLU A CA 1
ATOM 3129 C C . GLU A 1 410 ? 8.433 -6.532 16.642 1.00 95.69 410 GLU A C 1
ATOM 3131 O O . GLU A 1 410 ? 7.687 -7.339 17.190 1.00 95.69 410 GLU A O 1
ATOM 3136 N N . CYS A 1 411 ? 8.913 -6.724 15.409 1.00 96.00 411 CYS A N 1
ATOM 3137 C CA . CYS A 1 411 ? 8.517 -7.798 14.499 1.00 96.00 411 CYS A CA 1
ATOM 3138 C C . CYS A 1 411 ? 9.671 -8.742 14.134 1.00 96.00 411 CYS A C 1
ATOM 3140 O O . CYS A 1 411 ? 9.504 -9.647 13.318 1.00 96.00 411 CYS A O 1
ATOM 3142 N N . ARG A 1 412 ? 10.881 -8.506 14.657 1.00 93.31 412 ARG A N 1
ATOM 3143 C CA . ARG A 1 412 ? 12.042 -9.370 14.382 1.00 93.31 412 ARG A CA 1
ATOM 3144 C C . ARG A 1 412 ? 11.894 -10.701 15.110 1.00 93.31 412 ARG A C 1
ATOM 3146 O O . ARG A 1 412 ? 11.057 -10.838 15.986 1.00 93.31 412 ARG A O 1
ATOM 3153 N N . GLY A 1 413 ? 12.680 -11.706 14.725 1.00 88.31 413 GLY A N 1
ATOM 3154 C CA . GLY A 1 413 ? 12.732 -12.986 15.449 1.00 88.31 413 GLY A CA 1
ATOM 3155 C C . GLY A 1 413 ? 11.427 -13.791 15.476 1.00 88.31 413 GLY A C 1
ATOM 3156 O O . GLY A 1 413 ? 11.355 -14.794 16.173 1.00 88.31 413 GLY A O 1
ATOM 3157 N N . GLY A 1 414 ? 10.409 -13.388 14.714 1.00 86.44 414 GLY A N 1
ATOM 3158 C CA . GLY A 1 414 ? 9.108 -14.033 14.729 1.00 86.44 414 GLY A CA 1
ATOM 3159 C C . GLY A 1 414 ? 8.061 -13.360 15.623 1.00 86.44 414 GLY A C 1
ATOM 3160 O O . GLY A 1 414 ? 6.956 -13.897 15.720 1.00 86.44 414 GLY A O 1
ATOM 3161 N N . HIS A 1 415 ? 8.381 -12.220 16.240 1.00 93.38 415 HIS A N 1
ATOM 3162 C CA . HIS A 1 415 ? 7.497 -11.480 17.146 1.00 93.38 415 HIS A CA 1
ATOM 3163 C C . HIS A 1 415 ? 6.320 -10.777 16.442 1.00 93.38 415 HIS A C 1
ATOM 3165 O O . HIS A 1 415 ? 5.446 -10.211 17.094 1.00 93.38 415 HIS A O 1
ATOM 3171 N N . GLU A 1 416 ? 6.230 -10.823 15.107 1.00 93.75 416 GLU A N 1
ATOM 3172 C CA . GLU A 1 416 ? 5.127 -10.202 14.365 1.00 93.75 416 GLU A CA 1
ATOM 3173 C C . GLU A 1 416 ? 3.746 -10.806 14.671 1.00 93.75 416 GLU A C 1
ATOM 3175 O O . GLU A 1 416 ? 2.740 -10.193 14.326 1.00 93.75 416 GLU A O 1
ATOM 3180 N N . LEU A 1 417 ? 3.690 -11.987 15.299 1.00 95.25 417 LEU A N 1
ATOM 3181 C CA . LEU A 1 417 ? 2.460 -12.698 15.671 1.00 95.25 417 LEU A CA 1
ATOM 3182 C C . LEU A 1 417 ? 2.135 -12.618 17.173 1.00 95.25 417 LEU A C 1
ATOM 3184 O O . LEU A 1 417 ? 1.090 -13.115 17.588 1.00 95.25 417 LEU A O 1
ATOM 3188 N N . ASP A 1 418 ? 2.978 -11.981 17.992 1.00 94.69 418 ASP A N 1
ATOM 3189 C CA . ASP A 1 418 ? 2.822 -11.973 19.457 1.00 94.69 418 ASP A CA 1
ATOM 3190 C C . ASP A 1 418 ? 1.535 -11.271 19.914 1.00 94.69 418 ASP A C 1
ATOM 3192 O O . ASP A 1 418 ? 0.937 -11.634 20.928 1.00 94.69 418 ASP A O 1
ATOM 3196 N N . TRP A 1 419 ? 1.040 -10.325 19.111 1.00 93.69 419 TRP A N 1
ATOM 3197 C CA . TRP A 1 419 ? -0.243 -9.652 19.320 1.00 93.69 419 TRP A C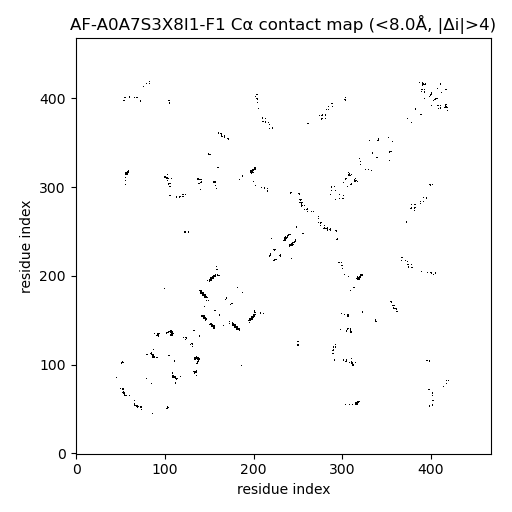A 1
ATOM 3198 C C . TRP A 1 419 ? -1.455 -10.601 19.333 1.00 93.69 419 TRP A C 1
ATOM 3200 O O . TRP A 1 419 ? -2.529 -10.208 19.784 1.00 93.69 419 TRP A O 1
ATOM 3210 N N . LEU A 1 420 ? -1.318 -11.836 18.837 1.00 89.88 420 LEU A N 1
ATOM 3211 C CA . LEU A 1 420 ? -2.374 -12.849 18.910 1.00 89.88 420 LEU A CA 1
ATOM 3212 C C . LEU A 1 420 ? -2.461 -13.469 20.307 1.00 89.88 420 LEU A C 1
ATOM 3214 O O . LEU A 1 420 ? -3.560 -13.728 20.799 1.00 89.88 420 LEU A O 1
ATOM 3218 N N . GLY A 1 421 ? -1.315 -13.658 20.967 1.00 77.81 421 GLY A N 1
ATOM 3219 C CA . GLY A 1 421 ? -1.226 -14.261 22.299 1.00 77.81 421 GLY A CA 1
ATOM 3220 C C . GLY A 1 421 ? -1.781 -13.369 23.408 1.00 77.81 421 GLY A C 1
ATOM 3221 O O . GLY A 1 421 ? -2.335 -13.870 24.381 1.00 77.81 421 GLY A O 1
ATOM 3222 N N . SER A 1 422 ? -1.737 -12.047 23.235 1.00 59.00 422 SER A N 1
ATOM 3223 C CA . SER A 1 422 ? -2.283 -11.085 24.201 1.00 59.00 422 SER A CA 1
ATOM 3224 C C . SER A 1 422 ? -3.817 -11.040 24.256 1.00 59.00 422 SER A C 1
ATOM 3226 O O . SER A 1 422 ? -4.373 -10.375 25.125 1.00 59.00 422 SER A O 1
ATOM 3228 N N . THR A 1 423 ? -4.514 -11.769 23.376 1.00 52.66 423 THR A N 1
ATOM 3229 C CA . THR A 1 423 ? -5.984 -11.915 23.409 1.00 52.66 423 THR A CA 1
ATOM 3230 C C . THR A 1 423 ? -6.462 -13.267 23.947 1.00 52.66 423 THR A C 1
ATOM 3232 O O . THR A 1 423 ? -7.665 -13.488 24.069 1.00 52.66 423 THR A O 1
ATOM 3235 N N . ALA A 1 424 ? -5.539 -14.163 24.310 1.00 39.25 424 ALA A N 1
ATOM 3236 C CA . ALA A 1 424 ? -5.838 -15.511 24.782 1.00 39.25 424 ALA A CA 1
ATOM 3237 C C . ALA A 1 424 ? -5.870 -15.610 26.318 1.00 39.25 424 ALA A C 1
ATOM 3239 O O . ALA A 1 424 ? -5.270 -16.510 26.897 1.00 39.25 424 ALA A O 1
ATOM 3240 N N . THR A 1 425 ? -6.618 -14.729 26.982 1.00 36.88 425 THR A N 1
ATOM 3241 C CA . THR A 1 425 ? -7.266 -15.127 28.238 1.00 36.88 425 THR A CA 1
ATOM 3242 C C . THR A 1 425 ? -8.729 -15.369 27.888 1.00 36.88 425 THR A C 1
ATOM 3244 O O . THR A 1 425 ? -9.471 -14.397 27.723 1.00 36.88 425 THR A O 1
ATOM 3247 N N . PRO A 1 426 ? -9.173 -16.625 27.685 1.00 39.50 426 PRO A N 1
ATOM 3248 C CA . PRO A 1 426 ? -10.605 -16.886 27.640 1.00 39.50 426 PRO A CA 1
ATOM 3249 C C . PRO A 1 426 ? -11.208 -16.312 28.930 1.00 39.50 426 PRO A C 1
ATOM 3251 O O . PRO A 1 426 ? -10.601 -16.491 29.990 1.00 39.50 426 PRO A O 1
ATOM 3254 N N . PRO A 1 427 ? -12.339 -15.584 28.874 1.00 36.44 427 PRO A N 1
ATOM 3255 C CA . PRO A 1 427 ? -12.982 -15.110 30.088 1.00 36.44 427 PRO A CA 1
ATOM 3256 C C . PRO A 1 427 ? -13.203 -16.324 30.983 1.00 36.44 427 PRO A C 1
ATOM 3258 O O . PRO A 1 427 ? -13.860 -17.285 30.573 1.00 36.44 427 PRO A O 1
ATOM 3261 N N . THR A 1 428 ? -12.603 -16.306 32.174 1.00 34.88 428 THR A N 1
ATOM 3262 C CA . THR A 1 428 ? -12.900 -17.288 33.211 1.00 34.88 428 THR A CA 1
ATOM 3263 C C . THR A 1 428 ? -14.420 -17.313 33.335 1.00 34.88 428 THR A C 1
ATOM 3265 O O . THR A 1 428 ? -15.000 -16.234 33.507 1.00 34.88 428 THR A O 1
ATOM 3268 N N . PRO A 1 429 ? -15.091 -18.468 33.173 1.00 38.62 429 PRO A N 1
ATOM 3269 C CA . PRO A 1 429 ? -16.529 -18.531 33.357 1.00 38.62 429 PRO A CA 1
ATOM 3270 C C . PRO A 1 429 ? -16.813 -17.981 34.750 1.00 38.62 429 PRO A C 1
ATOM 3272 O O . PRO A 1 429 ? -16.354 -18.534 35.751 1.00 38.62 429 PRO A O 1
ATOM 3275 N N . GLY A 1 430 ? -17.473 -16.823 34.794 1.00 48.28 430 GLY A N 1
ATOM 3276 C CA . GLY A 1 430 ? -17.879 -16.218 36.049 1.00 48.28 430 GLY A CA 1
ATOM 3277 C C . GLY A 1 430 ? -18.712 -17.236 36.828 1.00 48.28 430 GLY A C 1
ATOM 3278 O O . GLY A 1 430 ? -19.423 -18.034 36.204 1.00 48.28 430 GLY A O 1
ATOM 3279 N N . PRO A 1 431 ? -18.614 -17.253 38.168 1.00 44.53 431 PRO A N 1
ATOM 3280 C CA . PRO A 1 431 ? -19.435 -18.138 38.978 1.00 44.53 431 PRO A CA 1
ATOM 3281 C C . PRO A 1 431 ? -20.910 -17.946 38.591 1.00 44.53 431 PRO A C 1
ATOM 3283 O O . PRO A 1 431 ? -21.309 -16.813 38.302 1.00 44.53 431 PRO A O 1
ATOM 3286 N N . PRO A 1 432 ? -21.705 -19.029 38.531 1.00 41.53 432 PRO A N 1
ATOM 3287 C CA . PRO A 1 432 ? -23.099 -18.966 38.115 1.00 41.53 432 PRO A CA 1
ATOM 3288 C C . PRO A 1 432 ? -23.827 -17.907 38.944 1.00 41.53 432 PRO A C 1
ATOM 3290 O O . PRO A 1 432 ? -23.960 -18.029 40.161 1.00 41.53 432 PRO A O 1
ATOM 3293 N N . GLY A 1 433 ? -24.233 -16.832 38.266 1.00 37.59 433 GLY A N 1
ATOM 3294 C CA . GLY A 1 433 ? -24.963 -15.731 38.869 1.00 37.59 433 GLY A CA 1
ATOM 3295 C C . GLY A 1 433 ? -26.270 -16.250 39.448 1.00 37.59 433 GLY A C 1
ATOM 3296 O O . GLY A 1 433 ? -27.087 -16.835 38.738 1.00 37.59 433 GLY A O 1
ATOM 3297 N N . VAL A 1 434 ? -26.432 -16.037 40.750 1.00 38.44 434 VAL A N 1
ATOM 3298 C CA . VAL A 1 434 ? -27.675 -16.231 41.491 1.00 38.44 434 VAL A CA 1
ATOM 3299 C C . VAL A 1 434 ? -28.791 -15.484 40.764 1.00 38.44 434 VAL A C 1
ATOM 3301 O O . VAL A 1 434 ? -28.669 -14.291 40.487 1.00 38.44 434 VAL A O 1
ATOM 3304 N N . ALA A 1 435 ? -29.865 -16.201 40.438 1.00 36.91 435 ALA A N 1
ATOM 3305 C CA . ALA A 1 435 ? -31.076 -15.625 39.881 1.00 36.91 435 ALA A CA 1
ATOM 3306 C C . ALA A 1 435 ? -31.625 -14.569 40.852 1.00 36.91 435 ALA A C 1
ATOM 3308 O O . ALA A 1 435 ? -32.063 -14.897 41.955 1.00 36.91 435 ALA A O 1
ATOM 3309 N N . VAL A 1 436 ? -31.575 -13.299 40.451 1.00 37.97 436 VAL A N 1
ATOM 3310 C CA . VAL A 1 436 ? -32.281 -12.224 41.148 1.00 37.97 436 VAL A CA 1
ATOM 3311 C C . VAL A 1 436 ? -33.733 -12.298 40.703 1.00 37.97 436 VAL A C 1
ATOM 3313 O O . VAL A 1 436 ? -34.038 -12.161 39.519 1.00 37.97 436 VAL A O 1
ATOM 3316 N N . GLY A 1 437 ? -34.595 -12.606 41.669 1.00 34.94 437 GLY A N 1
ATOM 3317 C CA . GLY A 1 437 ? -36.030 -12.717 41.496 1.00 34.94 437 GLY A CA 1
ATOM 3318 C C . GLY A 1 437 ? -36.653 -11.398 41.059 1.00 34.94 437 GLY A C 1
ATOM 3319 O O . GLY A 1 437 ? -36.336 -10.328 41.575 1.00 34.94 437 GLY A O 1
ATOM 3320 N N . ASP A 1 438 ? -37.560 -11.536 40.103 1.00 37.53 438 ASP A N 1
ATOM 3321 C CA . ASP A 1 438 ? -38.510 -10.531 39.661 1.00 37.53 438 ASP A CA 1
ATOM 3322 C C . ASP A 1 438 ? -39.379 -10.106 40.856 1.00 37.53 438 ASP A C 1
ATOM 3324 O O . ASP A 1 438 ? -40.013 -10.934 41.513 1.00 37.53 438 ASP A O 1
ATOM 3328 N N . SER A 1 439 ? -39.381 -8.819 41.180 1.00 35.97 439 SER A N 1
ATOM 3329 C CA . SER A 1 439 ? -40.324 -8.213 42.122 1.00 35.97 439 SER A CA 1
ATOM 3330 C C . SER A 1 439 ? -40.824 -6.936 41.473 1.00 35.97 439 SER A C 1
ATOM 3332 O O . SER A 1 439 ? -40.203 -5.879 41.567 1.00 35.97 439 SER A O 1
ATOM 3334 N N . GLY A 1 440 ? -41.914 -7.083 40.725 1.00 36.47 440 GLY A N 1
ATOM 3335 C CA . GLY A 1 440 ? -42.710 -5.969 40.245 1.00 36.47 440 GLY A CA 1
ATOM 3336 C C . GLY A 1 440 ? -43.538 -5.391 41.385 1.00 36.47 440 GLY A C 1
ATOM 3337 O O . GLY A 1 440 ? -44.193 -6.143 42.088 1.00 36.47 440 GLY A O 1
ATOM 3338 N N . ASP A 1 441 ? -43.456 -4.073 41.538 1.00 35.09 441 ASP A N 1
ATOM 3339 C CA . ASP A 1 441 ? -44.382 -3.137 42.191 1.00 35.09 441 ASP A CA 1
ATOM 3340 C C . ASP A 1 441 ? -43.696 -1.760 42.056 1.00 35.09 441 ASP A C 1
ATOM 3342 O O . ASP A 1 441 ? -42.486 -1.657 42.209 1.00 35.09 441 ASP A O 1
ATOM 3346 N N . GLY A 1 442 ? -44.297 -0.624 41.729 1.00 31.61 442 GLY A N 1
ATOM 3347 C CA . GLY A 1 442 ? -45.661 -0.224 41.462 1.00 31.61 442 GLY A CA 1
ATOM 3348 C C . GLY A 1 442 ? -45.633 1.279 41.115 1.00 31.61 442 GLY A C 1
ATOM 3349 O O . GLY A 1 442 ? -44.707 2.005 41.467 1.00 31.61 442 GLY A O 1
ATOM 3350 N N . VAL A 1 443 ? -46.634 1.697 40.344 1.00 38.50 443 VAL A N 1
ATOM 3351 C CA . VAL A 1 443 ? -47.268 3.026 40.221 1.00 38.50 443 VAL A CA 1
ATOM 3352 C C . VAL A 1 443 ? -46.627 4.225 40.956 1.00 38.50 443 VAL A C 1
ATOM 3354 O O . VAL A 1 443 ? -46.540 4.244 42.179 1.00 38.50 443 VAL A O 1
ATOM 3357 N N . GLY A 1 444 ? -46.373 5.318 40.217 1.00 30.91 444 GLY A N 1
ATOM 3358 C CA . GLY A 1 444 ? -46.143 6.640 40.817 1.00 30.91 444 GLY A CA 1
ATOM 3359 C C . GLY A 1 444 ? -45.829 7.789 39.847 1.00 30.91 444 GLY A C 1
ATOM 3360 O O . GLY A 1 444 ? -44.694 8.242 39.769 1.00 30.91 444 GLY A O 1
ATOM 3361 N N . THR A 1 445 ? -46.834 8.316 39.142 1.00 34.69 445 THR A N 1
ATOM 3362 C CA . THR A 1 445 ? -46.890 9.753 38.761 1.00 34.69 445 THR A CA 1
ATOM 3363 C C . THR A 1 445 ? -47.223 10.577 40.014 1.00 34.69 445 THR A C 1
ATOM 3365 O O . THR A 1 445 ? -48.015 10.069 40.811 1.00 34.69 445 THR A O 1
ATOM 3368 N N . PRO A 1 446 ? -46.735 11.831 40.203 1.00 44.47 446 PRO A N 1
ATOM 3369 C CA . PRO A 1 446 ? -47.273 12.981 39.447 1.00 44.47 446 PRO A CA 1
ATOM 3370 C C . PRO A 1 446 ? -46.349 14.226 39.265 1.00 44.47 446 PRO A C 1
ATOM 3372 O O . PRO A 1 446 ? -45.346 14.385 39.944 1.00 44.47 446 PRO A O 1
ATOM 3375 N N . THR A 1 447 ? -46.773 15.125 38.351 1.00 35.69 447 THR A N 1
ATOM 3376 C CA . THR A 1 447 ? -46.699 16.622 38.351 1.00 35.69 447 THR A CA 1
ATOM 3377 C C . THR A 1 447 ? -45.400 17.335 38.788 1.00 35.69 447 THR A C 1
ATOM 3379 O O . THR A 1 447 ? -44.902 17.101 39.870 1.00 35.69 447 THR A O 1
ATOM 3382 N N . GLY A 1 448 ? -44.854 18.368 38.141 1.00 31.94 448 GLY A N 1
ATOM 3383 C CA . GLY A 1 448 ? -45.279 19.255 37.064 1.00 31.94 448 GLY A CA 1
ATOM 3384 C C . GLY A 1 448 ? -44.448 20.562 37.102 1.00 31.94 448 GLY A C 1
ATOM 3385 O O . GLY A 1 448 ? -43.700 20.802 38.041 1.00 31.94 448 GLY A O 1
ATOM 3386 N N . ARG A 1 449 ? -44.691 21.427 36.103 1.00 32.41 449 ARG A N 1
ATOM 3387 C CA . ARG A 1 449 ? -44.433 22.890 36.015 1.00 32.41 449 ARG A CA 1
ATOM 3388 C C . ARG A 1 449 ? -43.024 23.468 35.720 1.00 32.41 449 ARG A C 1
ATOM 3390 O O . ARG A 1 449 ? -42.188 23.607 36.594 1.00 32.41 449 ARG A O 1
ATOM 3397 N N . ARG A 1 450 ? -43.010 24.106 34.532 1.00 33.16 450 ARG A N 1
ATOM 3398 C CA . ARG A 1 450 ? -42.702 25.524 34.191 1.00 33.16 450 ARG A CA 1
ATOM 3399 C C . ARG A 1 450 ? -41.252 26.034 34.131 1.00 33.16 450 ARG A C 1
ATOM 3401 O O . ARG A 1 450 ? -40.466 25.876 35.047 1.00 33.16 450 ARG A O 1
ATOM 3408 N N . GLY A 1 451 ? -41.050 26.853 33.091 1.00 30.84 451 GLY A N 1
ATOM 3409 C CA . GLY A 1 451 ? -39.934 27.777 32.863 1.00 30.84 451 GLY A CA 1
ATOM 3410 C C . GLY A 1 451 ? -39.239 27.398 31.555 1.00 30.84 451 GLY A C 1
ATOM 3411 O O . GLY A 1 451 ? -38.592 26.369 31.503 1.00 30.84 451 GLY A O 1
ATOM 3412 N N . GLY A 1 452 ? -39.424 28.058 30.417 1.00 29.56 452 GLY A N 1
ATOM 3413 C CA . GLY A 1 452 ? -39.498 29.496 30.226 1.00 29.56 452 GLY A CA 1
ATOM 3414 C C . GLY A 1 452 ? -38.172 29.969 29.630 1.00 29.56 452 GLY A C 1
ATOM 3415 O O . GLY A 1 452 ? -37.155 29.953 30.307 1.00 29.56 452 GLY A O 1
ATOM 3416 N N . ASP A 1 453 ? -38.260 30.436 28.388 1.00 29.66 453 ASP A N 1
ATOM 3417 C CA . ASP A 1 453 ? -37.497 31.537 27.798 1.00 29.66 453 ASP A CA 1
ATOM 3418 C C . ASP A 1 453 ? -36.464 31.315 26.669 1.00 29.66 453 ASP A C 1
ATOM 3420 O O . ASP A 1 453 ? -35.696 30.363 26.581 1.00 29.66 453 ASP A O 1
ATOM 3424 N N . ARG A 1 454 ? -36.587 32.306 25.782 1.00 29.91 454 ARG A N 1
ATOM 3425 C CA . ARG A 1 454 ? -36.019 32.689 24.484 1.00 29.91 454 ARG A CA 1
ATOM 3426 C C . ARG A 1 454 ? -34.548 32.384 24.186 1.00 29.91 454 ARG A C 1
ATOM 3428 O O . ARG A 1 454 ? -33.671 32.492 25.032 1.00 29.91 454 ARG A O 1
ATOM 3435 N N . GLY A 1 455 ? -34.264 32.279 22.882 1.00 28.08 455 GLY A N 1
ATOM 3436 C CA . GLY A 1 455 ? -32.915 32.518 22.364 1.00 28.08 455 GLY A CA 1
ATOM 3437 C C . GLY A 1 455 ? -32.716 32.313 20.863 1.00 28.08 455 GLY A C 1
ATOM 3438 O O . GLY A 1 455 ? -31.801 31.597 20.474 1.00 28.08 455 GLY A O 1
ATOM 3439 N N . ALA A 1 456 ? -33.527 32.936 20.003 1.00 31.66 456 ALA A N 1
ATOM 3440 C CA . ALA A 1 456 ? -33.214 33.021 18.575 1.00 31.66 456 ALA A CA 1
ATOM 3441 C C . ALA A 1 456 ? -31.968 33.906 18.366 1.00 31.66 456 ALA A C 1
ATOM 3443 O O . ALA A 1 456 ? -32.016 35.107 18.629 1.00 31.66 456 ALA A O 1
ATOM 3444 N N . ARG A 1 457 ? -30.858 33.337 17.876 1.00 31.70 457 ARG A N 1
ATOM 3445 C CA . ARG A 1 457 ? -29.717 34.108 17.354 1.00 31.70 457 ARG A CA 1
ATOM 3446 C C . ARG A 1 457 ? -29.523 33.826 15.872 1.00 31.70 457 ARG A C 1
ATOM 3448 O O . ARG A 1 457 ? -29.056 32.771 15.457 1.00 31.70 457 ARG A O 1
ATOM 3455 N N . ARG A 1 458 ? -29.921 34.834 15.104 1.00 28.50 458 ARG A N 1
ATOM 3456 C CA . ARG A 1 458 ? -29.674 35.049 13.685 1.00 28.50 458 ARG A CA 1
ATOM 3457 C C . ARG A 1 458 ? -28.217 35.509 13.541 1.00 28.50 458 ARG A C 1
ATOM 3459 O O . ARG A 1 458 ? -27.864 36.552 14.083 1.00 28.50 458 ARG A O 1
ATOM 3466 N N . TRP A 1 459 ? -27.377 34.744 12.847 1.00 28.38 459 TRP A N 1
ATOM 3467 C CA . TRP A 1 459 ? -26.028 35.185 12.479 1.00 28.38 459 TRP A CA 1
ATOM 3468 C C . TRP A 1 459 ? -26.072 35.843 11.099 1.00 28.38 459 TRP A C 1
ATOM 3470 O O . TRP A 1 459 ? -26.368 35.198 10.096 1.00 28.38 459 TRP A O 1
ATOM 3480 N N . HIS A 1 460 ? -25.808 37.149 11.082 1.00 27.50 460 HIS A N 1
ATOM 3481 C CA . HIS A 1 460 ? -25.449 37.906 9.890 1.00 27.50 460 HIS A CA 1
ATOM 3482 C C . HIS A 1 460 ? -24.034 37.503 9.459 1.00 27.50 460 HIS A C 1
ATOM 3484 O O . HIS A 1 460 ? -23.100 37.613 10.249 1.00 27.50 460 HIS A O 1
ATOM 3490 N N . ILE A 1 461 ? -23.868 37.080 8.205 1.00 31.34 461 ILE A N 1
ATOM 3491 C CA . ILE A 1 461 ? -22.559 37.026 7.548 1.00 31.34 461 ILE A CA 1
ATOM 3492 C C . ILE A 1 461 ? -22.492 38.246 6.633 1.00 31.34 461 ILE A C 1
ATOM 3494 O O . ILE A 1 461 ? -23.234 38.347 5.657 1.00 31.34 461 ILE A O 1
ATOM 3498 N N . GLY A 1 462 ? -21.647 39.202 7.019 1.00 27.28 462 GLY A N 1
ATOM 3499 C CA . GLY A 1 462 ? -21.298 40.364 6.216 1.00 27.28 462 GLY A CA 1
ATOM 3500 C C . GLY A 1 462 ? -20.460 39.945 5.012 1.00 27.28 462 GLY A C 1
ATOM 3501 O O . GLY A 1 462 ? -19.502 39.185 5.142 1.00 27.28 462 GLY A O 1
ATOM 3502 N N . GLY A 1 463 ? -20.853 40.434 3.839 1.00 26.22 463 GLY A N 1
ATOM 3503 C CA . GLY A 1 463 ? -20.084 40.308 2.612 1.00 26.22 463 GLY A CA 1
ATOM 3504 C C . GLY A 1 463 ? -18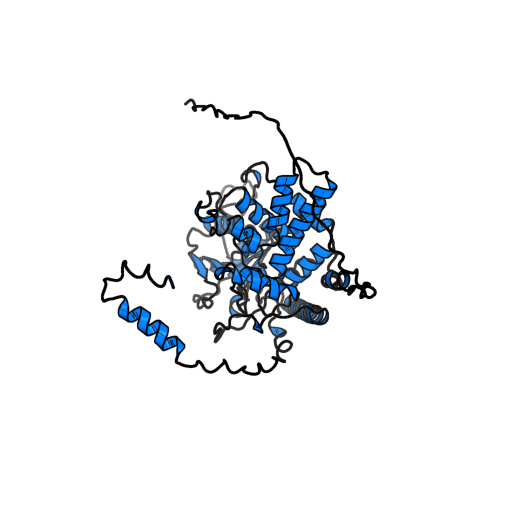.918 41.293 2.590 1.00 26.22 463 GLY A C 1
ATOM 3505 O O . GLY A 1 463 ? -19.091 42.474 2.881 1.00 26.22 463 GLY A O 1
ATOM 3506 N N . HIS A 1 464 ? -17.749 40.808 2.182 1.00 30.22 464 HIS A N 1
ATOM 3507 C CA . HIS A 1 464 ? -16.670 41.645 1.675 1.00 30.22 464 HIS A CA 1
ATOM 3508 C C . HIS A 1 464 ? -16.554 41.425 0.166 1.00 30.22 464 HIS A C 1
ATOM 3510 O O . HIS A 1 464 ? -16.298 40.314 -0.297 1.00 30.22 464 HIS A O 1
ATOM 3516 N N . GLN A 1 465 ? -16.776 42.500 -0.591 1.00 29.03 465 GLN A N 1
ATOM 3517 C CA . GLN A 1 465 ? -16.400 42.603 -1.998 1.00 29.03 465 GLN A CA 1
ATOM 3518 C C . GLN A 1 465 ? -14.869 42.660 -2.142 1.00 29.03 465 GLN A C 1
ATOM 3520 O O . GLN A 1 465 ? -14.213 43.284 -1.303 1.00 29.03 465 GLN A O 1
ATOM 3525 N N . PRO A 1 466 ? -14.297 42.094 -3.218 1.00 33.81 466 PRO A N 1
ATOM 3526 C CA . PRO A 1 466 ? -12.915 42.347 -3.595 1.00 33.81 466 PRO A CA 1
ATOM 3527 C C . PRO A 1 466 ? -12.799 43.693 -4.324 1.00 33.81 466 PRO A C 1
ATOM 3529 O O . PRO A 1 466 ? -13.620 44.019 -5.184 1.00 33.81 466 PRO A O 1
ATOM 3532 N N . LYS A 1 467 ? -11.764 44.469 -3.987 1.00 34.94 467 LYS A N 1
ATOM 3533 C CA . LYS A 1 467 ? -11.285 45.567 -4.830 1.00 34.94 467 LYS A CA 1
ATOM 3534 C C . LYS A 1 467 ? -10.214 45.036 -5.788 1.00 34.94 467 LYS A C 1
ATOM 3536 O O . LYS A 1 467 ? -9.383 44.230 -5.378 1.00 34.94 467 LYS A O 1
ATOM 3541 N N . SER A 1 468 ? -10.360 45.515 -7.024 1.00 44.47 468 SER A N 1
ATOM 3542 C CA . SER A 1 468 ? -9.480 45.533 -8.205 1.00 44.47 468 SER A CA 1
ATOM 3543 C C . SER A 1 468 ? -8.006 45.217 -8.006 1.00 44.47 468 SER A C 1
ATOM 3545 O O . SER A 1 468 ? -7.400 45.895 -7.142 1.00 44.47 468 SER A O 1
#

pLDDT: mean 74.24, std 22.49, range [26.22, 98.06]

Foldseek 3Di:
DDDDDDDDDDDDPDPVCVVVVVVVVVVVPPPDPDPPPPPPPPPPVLLVLLQLQFFFAADQADPVLRVVLSVVSSVLQVVLVVLPFDAQQVLADPDPPPPFDFRAALLASSRTFHPVLVVLLVQLCVVPVVQNHRHNLGAAWWKWWDDPVLLATETEFFQQLSVLVVVQCCQFVDVSTDIDTDHLPDDPPPDDPGNRAYEYEDEDLVLLQLSLLVVVLLCLPVCADPVRHHHDCQLQDPPPRLSHLNSCVRQFQLSVLVVCLVVCVVPDDPVVNLVSLLSNLVRLLNCLSSSGDGVSNSSNGARQCRQQVRTNVSSHHRHYQYSVCNLVRVVVVCVVSVRADPDPPDPDDPDRRTPDDSDPPPPCVSSDPDDSADSVSNVVSCVVDLLSLLSSCSNHVNVCSNVVNDRDPCCPPNNSCVNSVVVPPDPDPPDPDDDDDDDDDDDDDDDDDDDDDDDDDDDDDDDDDDDD

Mean predicted aligned error: 13.72 Å

Solvent-accessible surface area (backbone atoms only — not comparable to full-atom values): 27828 Å² total; per-residue (Å²): 138,85,85,92,77,88,85,94,85,84,89,84,90,58,88,78,54,61,66,56,58,54,54,58,56,56,62,72,70,58,79,72,75,72,80,75,78,69,79,73,71,78,72,82,57,76,68,80,52,45,80,32,39,50,45,68,44,45,77,56,48,55,73,66,60,38,52,53,35,16,52,50,47,35,50,51,52,54,49,43,41,75,72,64,27,37,60,39,53,90,74,25,58,87,65,88,58,83,92,60,59,57,24,52,31,69,50,6,21,64,38,64,25,59,66,66,34,61,56,52,49,51,53,30,25,76,74,36,67,88,38,54,76,37,36,63,27,26,72,39,67,33,42,33,40,32,28,75,93,60,35,34,32,40,34,43,26,76,72,37,49,36,66,27,50,48,55,26,46,38,64,54,70,42,81,65,53,48,79,47,74,47,56,77,88,54,75,79,75,79,77,66,98,63,88,55,42,28,34,33,52,37,59,59,65,67,66,29,48,37,54,23,55,44,43,47,51,46,32,69,74,68,42,34,39,98,86,70,46,78,50,64,67,69,39,49,36,79,69,75,7,63,65,5,70,61,36,34,58,66,52,42,58,26,45,61,32,48,51,49,48,69,73,36,70,88,78,58,58,71,69,61,51,50,51,34,49,32,48,25,53,49,14,49,48,53,35,55,59,50,51,51,49,50,77,67,39,74,48,67,56,58,61,59,25,24,61,24,45,15,28,47,89,45,19,59,33,43,39,68,30,42,63,95,47,36,70,62,36,48,50,54,48,34,62,76,54,67,63,72,58,84,74,75,87,73,89,82,68,96,65,67,76,55,84,46,71,76,56,80,65,74,64,60,76,80,64,57,91,81,64,96,68,48,58,65,54,53,48,50,41,39,73,77,30,58,55,59,48,8,51,49,41,60,56,39,43,62,44,30,51,58,69,71,43,82,71,56,81,61,34,45,100,71,37,26,57,51,62,58,62,79,67,67,68,74,78,72,81,68,77,86,76,77,84,78,76,90,77,90,82,77,92,81,86,80,90,81,85,90,83,89,87,87,80,90,80,85,82,84,80,82,86,80,82,86,79,132